Protein AF-A0A351IZK3-F1 (afdb_monomer_lite)

Structure (mmCIF, N/CA/C/O backbone):
data_AF-A0A351IZK3-F1
#
_entry.id   AF-A0A351IZK3-F1
#
loop_
_atom_site.group_PDB
_atom_site.id
_atom_site.type_symbol
_atom_site.label_atom_id
_atom_site.label_alt_id
_atom_site.label_comp_id
_atom_site.label_asym_id
_atom_site.label_entity_id
_atom_site.label_seq_id
_atom_site.pdbx_PDB_ins_code
_atom_site.Cartn_x
_atom_site.Cartn_y
_atom_site.Cartn_z
_atom_site.occupancy
_atom_site.B_iso_or_equiv
_atom_site.auth_seq_id
_atom_site.auth_comp_id
_atom_site.auth_asym_id
_atom_site.auth_atom_id
_atom_site.pdbx_PDB_model_num
ATOM 1 N N . VAL A 1 1 ? -41.567 -7.068 13.207 1.00 37.66 1 VAL A N 1
ATOM 2 C CA . VAL A 1 1 ? -42.507 -7.354 12.095 1.00 37.66 1 VAL A CA 1
ATOM 3 C C . VAL A 1 1 ? -41.730 -8.129 11.046 1.00 37.66 1 VAL A C 1
ATOM 5 O O . VAL A 1 1 ? -40.598 -7.745 10.790 1.00 37.66 1 VAL A O 1
ATOM 8 N N . ASP A 1 2 ? -42.278 -9.222 10.516 1.00 31.48 2 ASP A N 1
ATOM 9 C CA . ASP A 1 2 ? -41.616 -10.039 9.489 1.00 31.48 2 ASP A CA 1
ATOM 10 C C . ASP A 1 2 ? -41.539 -9.254 8.160 1.00 31.48 2 ASP A C 1
ATOM 12 O O . ASP A 1 2 ? -42.544 -8.714 7.692 1.00 31.48 2 ASP A O 1
ATOM 16 N N . THR A 1 3 ? -40.335 -9.085 7.607 1.00 39.75 3 THR A N 1
ATOM 17 C CA . THR A 1 3 ? -40.002 -8.010 6.639 1.00 39.75 3 THR A CA 1
ATOM 18 C C . THR A 1 3 ? -40.330 -8.342 5.180 1.00 39.75 3 THR A C 1
ATOM 20 O O . THR A 1 3 ? -40.215 -7.485 4.307 1.00 39.75 3 THR A O 1
ATOM 23 N N . THR A 1 4 ? -40.821 -9.548 4.896 1.00 36.81 4 THR A N 1
ATOM 24 C CA . THR A 1 4 ? -41.068 -10.045 3.529 1.00 36.81 4 THR A CA 1
ATOM 25 C C . THR A 1 4 ? -42.302 -9.448 2.832 1.00 36.81 4 THR A C 1
ATOM 27 O O . THR A 1 4 ? -42.566 -9.776 1.677 1.00 36.81 4 THR A O 1
ATOM 30 N N . SER A 1 5 ? -43.054 -8.551 3.485 1.00 37.88 5 SER A N 1
ATOM 31 C CA . SER A 1 5 ? -44.306 -7.974 2.955 1.00 37.88 5 SER A CA 1
ATOM 32 C C . SER A 1 5 ? -44.380 -6.437 2.952 1.00 37.88 5 SER A C 1
ATOM 34 O O . SER A 1 5 ? -45.461 -5.877 2.761 1.00 37.88 5 SER A O 1
ATOM 36 N N . PHE A 1 6 ? -43.258 -5.726 3.122 1.00 48.47 6 PHE A N 1
ATOM 37 C CA . PHE A 1 6 ? -43.252 -4.258 3.077 1.00 48.47 6 PHE A CA 1
ATOM 38 C C . PHE A 1 6 ? -43.512 -3.732 1.656 1.00 48.47 6 PHE A C 1
ATOM 40 O O . PHE A 1 6 ? -42.634 -3.714 0.798 1.00 48.47 6 PHE A O 1
ATOM 47 N N . VAL A 1 7 ? -44.737 -3.267 1.417 1.00 40.06 7 VAL A N 1
ATOM 48 C CA . VAL A 1 7 ? -45.100 -2.484 0.230 1.00 40.06 7 VAL A CA 1
ATOM 49 C C . VAL A 1 7 ? -44.776 -1.016 0.521 1.00 40.06 7 VAL A C 1
ATOM 51 O O . VAL A 1 7 ? -45.242 -0.468 1.521 1.00 40.06 7 VAL A O 1
ATOM 54 N N . SER A 1 8 ? -43.970 -0.364 -0.325 1.00 39.25 8 SER A N 1
ATOM 55 C CA . SER A 1 8 ? -43.639 1.060 -0.169 1.00 39.25 8 SER A CA 1
ATOM 56 C C . SER A 1 8 ? -44.921 1.906 -0.182 1.00 39.25 8 SER A C 1
ATOM 58 O O . SER A 1 8 ? -45.650 1.882 -1.175 1.00 39.25 8 SER A O 1
ATOM 60 N N . GLY A 1 9 ? -45.205 2.651 0.892 1.00 41.66 9 GLY A N 1
ATOM 61 C CA . GLY A 1 9 ? -46.373 3.545 0.947 1.00 41.66 9 GLY A CA 1
ATOM 62 C C . GLY A 1 9 ? -46.995 3.802 2.325 1.00 41.66 9 GLY A C 1
ATOM 63 O O . GLY A 1 9 ? -47.886 4.642 2.419 1.00 41.66 9 GLY A O 1
ATOM 64 N N . HIS A 1 10 ? -46.551 3.129 3.391 1.00 51.19 10 HIS A N 1
ATOM 65 C CA . HIS A 1 10 ? -47.075 3.335 4.748 1.00 51.19 10 HIS A CA 1
ATOM 66 C C . HIS A 1 10 ? -46.092 4.114 5.636 1.00 51.19 10 HIS A C 1
ATOM 68 O O . HIS A 1 10 ? -44.939 3.715 5.787 1.00 51.19 10 HIS A O 1
ATOM 74 N N . THR A 1 11 ? -46.556 5.216 6.236 1.00 58.22 11 THR A N 1
ATOM 75 C CA . THR A 1 11 ? -45.821 5.992 7.250 1.00 58.22 11 THR A CA 1
ATOM 76 C C . THR A 1 11 ? -46.075 5.388 8.631 1.00 58.22 11 THR A C 1
ATOM 78 O O . THR A 1 11 ? -47.228 5.255 9.041 1.00 58.22 11 THR A O 1
ATOM 81 N N . PHE A 1 12 ? -45.011 5.022 9.346 1.00 65.69 12 PHE A N 1
ATOM 82 C CA . PHE A 1 12 ? -45.092 4.500 10.710 1.00 65.69 12 PHE A CA 1
ATOM 83 C C . PHE A 1 12 ? -44.857 5.619 11.724 1.00 65.69 12 PHE A C 1
ATOM 85 O O . PHE A 1 12 ? -44.019 6.498 11.511 1.00 65.69 12 PHE A O 1
ATOM 92 N N . PHE A 1 13 ? -45.591 5.565 12.835 1.00 69.81 13 PHE A N 1
ATOM 93 C CA . PHE A 1 13 ? -45.500 6.538 13.917 1.00 69.81 13 PHE A CA 1
ATOM 94 C C . PHE A 1 13 ? -45.321 5.830 15.260 1.00 69.81 13 PHE A C 1
ATOM 96 O O . PHE A 1 13 ? -46.073 4.912 15.585 1.00 69.81 13 PHE A O 1
ATOM 103 N N . GLY A 1 14 ? -44.321 6.256 16.027 1.00 67.88 14 GLY A N 1
ATOM 104 C CA . GLY A 1 14 ? -44.185 5.933 17.439 1.00 67.88 14 GLY A CA 1
ATOM 105 C C . GLY A 1 14 ? -44.999 6.926 18.260 1.00 67.88 14 GLY A C 1
ATOM 106 O O . GLY A 1 14 ? -45.091 8.101 17.900 1.00 67.88 14 GLY A O 1
ATOM 107 N N . ILE A 1 15 ? -45.613 6.464 19.346 1.00 69.75 15 ILE A N 1
ATOM 108 C CA . ILE A 1 15 ? -46.375 7.325 20.256 1.00 69.75 15 ILE A CA 1
ATOM 109 C C . ILE A 1 15 ? -45.601 7.401 21.567 1.00 69.75 15 ILE A C 1
ATOM 111 O O . ILE A 1 15 ? -45.468 6.402 22.274 1.00 69.75 15 ILE A O 1
ATOM 115 N N . SER A 1 16 ? -45.074 8.584 21.869 1.00 71.06 16 SER A N 1
ATOM 116 C CA . SER A 1 16 ? -44.475 8.904 23.161 1.00 71.06 16 SER A CA 1
ATOM 117 C C . SER A 1 16 ? -45.538 9.532 24.055 1.00 71.06 16 SER A C 1
ATOM 119 O O . SER A 1 16 ? -46.216 10.469 23.632 1.00 71.06 16 SER A O 1
ATOM 121 N N . HIS A 1 17 ? -45.706 9.028 25.278 1.00 57.69 17 HIS A N 1
ATOM 122 C CA . HIS A 1 17 ? -46.588 9.644 26.268 1.00 57.69 17 HIS A CA 1
ATOM 123 C C . HIS A 1 17 ? -45.738 10.263 27.377 1.00 57.69 17 HIS A C 1
ATOM 125 O O . HIS A 1 17 ? -45.335 9.580 28.318 1.00 57.69 17 HIS A O 1
ATOM 131 N N . ASP A 1 18 ? -45.464 11.562 27.264 1.00 56.56 18 ASP A N 1
ATOM 132 C CA . ASP A 1 18 ? -44.915 12.344 28.367 1.00 56.56 18 ASP A CA 1
ATOM 133 C C . ASP A 1 18 ? -46.089 12.928 29.165 1.00 56.56 18 ASP A C 1
ATOM 135 O O . ASP A 1 18 ? -46.876 13.725 28.644 1.00 56.56 18 ASP A O 1
ATOM 139 N N . PHE A 1 19 ? -46.206 12.550 30.444 1.00 53.78 19 PHE A N 1
ATOM 140 C CA . PHE A 1 19 ? -47.244 13.038 31.366 1.00 53.78 19 PHE A CA 1
ATOM 141 C C . PHE A 1 19 ? -47.269 14.570 31.512 1.00 53.78 19 PHE A C 1
ATOM 143 O O . PHE A 1 19 ? -48.236 15.124 32.035 1.00 53.78 19 PHE A O 1
ATOM 150 N N . THR A 1 20 ? -46.224 15.254 31.047 1.00 57.16 20 THR A N 1
ATOM 151 C CA . THR A 1 20 ? -46.050 16.705 31.131 1.00 57.16 20 THR A CA 1
ATOM 152 C C . THR A 1 20 ? -46.481 17.443 29.856 1.00 57.16 20 THR A C 1
ATOM 154 O O . THR A 1 20 ? -46.891 18.600 29.943 1.00 57.16 20 THR A O 1
ATOM 157 N N . PHE A 1 21 ? -46.427 16.798 28.681 1.00 57.16 21 PHE A N 1
ATOM 158 C CA . PHE A 1 21 ? -46.658 17.445 27.375 1.00 57.16 21 PHE A CA 1
ATOM 159 C C . PHE A 1 21 ? -47.746 16.783 26.506 1.00 57.16 21 PHE A C 1
ATOM 161 O O . PHE A 1 21 ? -48.088 17.331 25.458 1.00 57.16 21 PHE A O 1
ATOM 168 N N . GLY A 1 22 ? -48.332 15.661 26.943 1.00 65.25 22 GLY A N 1
ATOM 169 C CA . GLY A 1 22 ? -49.344 14.906 26.191 1.00 65.25 22 GLY A CA 1
ATOM 170 C C . GLY A 1 22 ? -48.739 13.902 25.200 1.00 65.25 22 GLY A C 1
ATOM 171 O O . GLY A 1 22 ? -47.527 13.697 25.170 1.00 65.25 22 GLY A O 1
ATOM 172 N N . GLU A 1 23 ? -49.586 13.248 24.395 1.00 72.00 23 GLU A N 1
ATOM 173 C CA . GLU A 1 23 ? -49.123 12.324 23.348 1.00 72.00 23 GLU A CA 1
ATOM 174 C C . GLU A 1 23 ? -48.351 13.072 22.257 1.00 72.00 23 GLU A C 1
ATOM 176 O O . GLU A 1 23 ? -48.879 13.978 21.610 1.00 72.00 23 GLU A O 1
ATOM 181 N N . GLN A 1 24 ? -47.112 12.651 22.016 1.00 72.75 24 GLN A N 1
ATOM 182 C CA . GLN A 1 24 ? -46.307 13.098 20.888 1.00 72.75 24 GLN A CA 1
ATOM 183 C C . GLN A 1 24 ? -46.176 11.975 19.864 1.00 72.75 24 GLN A C 1
ATOM 185 O O . GLN A 1 24 ? -45.851 10.833 20.189 1.00 72.75 24 GLN A O 1
ATOM 190 N N . THR A 1 25 ? -46.437 12.317 18.604 1.00 78.50 25 THR A N 1
ATOM 191 C CA . THR A 1 25 ? -46.284 11.408 17.468 1.00 78.50 25 THR A CA 1
ATOM 192 C C . THR A 1 25 ? -44.892 11.586 16.867 1.00 78.50 25 THR A C 1
ATOM 194 O O . THR A 1 25 ? -44.531 12.695 16.475 1.00 78.50 25 THR A O 1
ATOM 197 N N . ILE A 1 26 ? -44.123 10.504 16.767 1.00 78.19 26 ILE A N 1
ATOM 198 C CA . ILE A 1 26 ? -42.742 10.506 16.271 1.00 78.19 26 ILE A CA 1
ATOM 199 C C . ILE A 1 26 ? -42.680 9.686 14.983 1.00 78.19 26 ILE A C 1
ATOM 201 O O . ILE A 1 26 ? -42.953 8.484 14.988 1.00 78.19 26 ILE A O 1
ATOM 205 N N . MET A 1 27 ? -42.361 10.334 13.862 1.00 78.75 27 MET A N 1
ATOM 206 C CA . MET A 1 27 ? -42.266 9.649 12.567 1.00 78.75 27 MET A CA 1
ATOM 207 C C . MET A 1 27 ? -41.085 8.682 12.540 1.00 78.75 27 MET A C 1
ATOM 209 O O . MET A 1 27 ? -40.051 8.968 13.137 1.00 78.75 27 MET A O 1
ATOM 213 N N . LEU A 1 28 ? -41.244 7.561 11.831 1.00 78.00 28 LEU A N 1
ATOM 214 C CA . LEU A 1 28 ? -40.122 6.688 11.491 1.00 78.00 28 LEU A CA 1
ATOM 215 C C . LEU A 1 28 ? -39.085 7.473 10.685 1.00 78.00 28 LEU A C 1
ATOM 217 O O . LEU A 1 28 ? -39.369 7.939 9.584 1.00 78.00 28 LEU A O 1
ATOM 221 N N . ASP A 1 29 ? -37.902 7.607 11.268 1.00 72.00 29 ASP A N 1
ATOM 222 C CA . ASP A 1 29 ? -36.736 8.322 10.749 1.00 72.00 29 ASP A CA 1
ATOM 223 C C . ASP A 1 29 ? -35.562 7.381 10.424 1.00 72.00 29 ASP A C 1
ATOM 225 O O . ASP A 1 29 ? -34.492 7.840 10.034 1.00 72.00 29 ASP A O 1
ATOM 229 N N . LEU A 1 30 ? -35.776 6.066 10.552 1.00 72.00 30 LEU A N 1
ATOM 230 C CA . LEU A 1 30 ? -34.819 5.016 10.211 1.00 72.00 30 LEU A CA 1
ATOM 231 C C . LEU A 1 30 ? -35.239 4.256 8.950 1.00 72.00 30 LEU A C 1
ATOM 233 O O . LEU A 1 30 ? -36.424 3.993 8.729 1.00 72.00 30 LEU A O 1
ATOM 237 N N . ASP A 1 31 ? -34.246 3.843 8.164 1.00 71.94 31 ASP A N 1
ATOM 238 C CA . ASP A 1 31 ? -34.447 2.971 7.010 1.00 71.94 31 ASP A CA 1
ATOM 239 C C . ASP A 1 31 ? -34.939 1.576 7.434 1.00 71.94 31 ASP A C 1
ATOM 241 O O . ASP A 1 31 ? -34.532 1.010 8.448 1.00 71.94 31 ASP A O 1
ATOM 245 N N . VAL A 1 32 ? -35.821 0.971 6.636 1.00 70.38 32 VAL A N 1
ATOM 246 C CA . VAL A 1 32 ? -36.256 -0.415 6.864 1.00 70.38 32 VAL A CA 1
ATOM 247 C C . VAL A 1 32 ? -35.260 -1.359 6.199 1.00 70.38 32 VAL A C 1
ATOM 249 O O . VAL A 1 32 ? -35.242 -1.485 4.975 1.00 70.38 32 VAL A O 1
ATOM 252 N N . ILE A 1 33 ? -34.446 -2.041 7.006 1.00 70.38 33 ILE A N 1
ATOM 253 C CA . ILE A 1 33 ? -33.413 -2.966 6.525 1.00 70.38 33 ILE A CA 1
ATOM 254 C C . ILE A 1 33 ? -33.922 -4.412 6.632 1.00 70.38 33 ILE A C 1
ATOM 256 O O . ILE A 1 33 ? -34.240 -4.861 7.738 1.00 70.38 33 ILE A O 1
ATOM 260 N N . PRO A 1 34 ? -33.990 -5.171 5.520 1.00 65.69 34 PRO A N 1
ATOM 261 C CA . PRO A 1 34 ? -34.381 -6.577 5.553 1.00 65.69 34 PRO A CA 1
ATOM 262 C C . PRO A 1 34 ? -33.523 -7.389 6.531 1.00 65.69 34 PRO A C 1
ATOM 264 O O . PRO A 1 34 ? -32.299 -7.271 6.542 1.00 65.69 34 PRO A O 1
ATOM 267 N N . GLY A 1 35 ? -34.173 -8.213 7.354 1.00 64.69 35 GLY A N 1
ATOM 268 C CA . GLY A 1 35 ? -33.508 -9.035 8.374 1.00 64.69 35 GLY A CA 1
ATOM 269 C C . GLY A 1 35 ? -33.207 -8.329 9.704 1.00 64.69 35 GLY A C 1
ATOM 270 O O . GLY A 1 35 ? -32.893 -9.009 10.676 1.00 64.69 35 GLY A O 1
ATOM 271 N N . ILE A 1 36 ? -33.371 -7.002 9.803 1.00 71.12 36 ILE A N 1
ATOM 272 C CA . ILE A 1 36 ? -33.165 -6.247 11.050 1.00 71.12 36 ILE A CA 1
ATOM 273 C C . ILE A 1 36 ? -34.515 -5.841 11.654 1.00 71.12 36 ILE A C 1
ATOM 275 O O . ILE A 1 36 ? -35.400 -5.329 10.967 1.00 71.12 36 ILE A O 1
ATOM 279 N N . LEU A 1 37 ? -34.689 -6.062 12.961 1.00 73.81 37 LEU A N 1
ATOM 280 C CA . LEU A 1 37 ? -35.888 -5.639 13.681 1.00 73.81 37 LEU A CA 1
ATOM 281 C C . LEU A 1 37 ? -35.857 -4.129 13.956 1.00 73.81 37 LEU A C 1
ATOM 283 O O . LEU A 1 37 ? -34.873 -3.583 14.448 1.00 73.81 37 LEU A O 1
ATOM 287 N N . LEU A 1 38 ? -36.979 -3.466 13.680 1.00 74.56 38 LEU A N 1
ATOM 288 C CA . LEU A 1 38 ? -37.242 -2.086 14.085 1.00 74.56 38 LEU A CA 1
ATOM 289 C C . LEU A 1 38 ? -38.092 -2.072 15.360 1.00 74.56 38 LEU A C 1
ATOM 291 O O . LEU A 1 38 ? -39.130 -2.738 15.431 1.00 74.56 38 LEU A O 1
ATOM 295 N N . GLY A 1 39 ? -37.654 -1.297 16.349 1.00 72.94 39 GLY A N 1
ATOM 296 C CA . GLY A 1 39 ? -38.354 -1.017 17.599 1.00 72.94 39 GLY A CA 1
ATOM 297 C C . GLY A 1 39 ? -38.517 0.485 17.850 1.00 72.94 39 GLY A C 1
ATOM 298 O O . GLY A 1 39 ? -37.972 1.318 17.129 1.00 72.94 39 GLY A O 1
ATOM 299 N N . PHE A 1 40 ? -39.273 0.829 18.890 1.00 74.12 40 PHE A N 1
ATOM 300 C CA . PHE A 1 40 ? -39.477 2.201 19.354 1.00 74.12 40 PHE A CA 1
ATOM 301 C C . PHE A 1 40 ? -39.268 2.232 20.869 1.00 74.12 40 PHE A C 1
ATOM 303 O O . PHE A 1 40 ? -39.929 1.482 21.588 1.00 74.12 40 PHE A O 1
ATOM 310 N N . ASP A 1 41 ? -38.338 3.059 21.351 1.00 70.62 41 ASP A N 1
ATOM 311 C CA . ASP A 1 41 ? -37.952 3.101 22.774 1.00 70.62 41 ASP A CA 1
ATOM 312 C C . ASP A 1 41 ? -38.818 4.041 23.628 1.00 70.62 41 ASP A C 1
ATOM 314 O O . ASP A 1 41 ? -38.573 4.216 24.819 1.00 70.62 41 ASP A O 1
ATOM 318 N N . GLY A 1 42 ? -39.847 4.641 23.024 1.00 71.12 42 GLY A N 1
ATOM 319 C CA . GLY A 1 42 ? -40.688 5.652 23.658 1.00 71.12 42 GLY A CA 1
ATOM 320 C C . GLY A 1 42 ? -40.265 7.086 23.337 1.00 71.12 42 GLY A C 1
ATOM 321 O O . GLY A 1 42 ? -41.042 8.000 23.598 1.00 71.12 42 GLY A O 1
ATOM 322 N N . THR A 1 43 ? -39.087 7.300 22.744 1.00 72.25 43 THR A N 1
ATOM 323 C CA . THR A 1 43 ? -38.571 8.627 22.355 1.00 72.25 43 THR A CA 1
ATOM 324 C C . THR A 1 43 ? -38.062 8.697 20.919 1.00 72.25 43 THR A C 1
ATOM 326 O O . THR A 1 43 ? -38.093 9.766 20.317 1.00 72.25 43 THR A O 1
ATOM 329 N N . LYS A 1 44 ? -37.617 7.580 20.344 1.00 75.81 44 LYS A N 1
ATOM 330 C CA . LYS A 1 44 ? -37.152 7.488 18.958 1.00 75.81 44 LYS A CA 1
ATOM 331 C C . LYS A 1 44 ? -37.287 6.065 18.433 1.00 75.81 44 LYS A C 1
ATOM 333 O O . LYS A 1 44 ? -37.454 5.103 19.191 1.00 75.81 44 LYS A O 1
ATOM 338 N N . TRP A 1 45 ? -37.211 5.938 17.116 1.00 78.31 45 TRP A N 1
ATOM 339 C CA . TRP A 1 45 ? -37.069 4.637 16.483 1.00 78.31 45 TRP A CA 1
ATOM 340 C C . TRP A 1 45 ? -35.644 4.124 16.665 1.00 78.31 45 TRP A C 1
ATOM 342 O O . TRP A 1 45 ? -34.681 4.890 16.679 1.00 78.31 45 TRP A O 1
ATOM 352 N N . ILE A 1 46 ? -35.521 2.813 16.847 1.00 76.50 46 ILE A N 1
ATOM 353 C CA . ILE A 1 46 ? -34.250 2.131 17.068 1.00 76.50 46 ILE A CA 1
ATOM 354 C C . ILE A 1 46 ? -34.223 0.807 16.313 1.00 76.50 46 ILE A C 1
ATOM 356 O O . ILE A 1 46 ? -35.236 0.115 16.212 1.00 76.50 46 ILE A O 1
ATOM 360 N N . TYR A 1 47 ? -33.049 0.407 15.833 1.00 79.31 47 TYR A N 1
ATOM 361 C CA . TYR A 1 47 ? -32.834 -0.982 15.447 1.00 79.31 47 TYR A CA 1
ATOM 362 C C . TYR A 1 47 ? -32.642 -1.820 16.710 1.00 79.31 47 TYR A C 1
ATOM 364 O O . TYR A 1 47 ? -31.920 -1.421 17.631 1.00 79.31 47 TYR A O 1
ATOM 372 N N . THR A 1 48 ? -33.304 -2.969 16.774 1.00 72.69 48 THR A N 1
ATOM 373 C CA . THR A 1 48 ? -33.250 -3.885 17.916 1.00 72.69 48 THR A CA 1
ATOM 374 C C . THR A 1 48 ? -33.022 -5.307 17.450 1.00 72.69 48 THR A C 1
ATOM 376 O O . THR A 1 48 ? -33.223 -5.654 16.286 1.00 72.69 48 THR A O 1
ATOM 379 N N . TYR A 1 49 ? -32.609 -6.154 18.383 1.00 75.06 49 TYR A N 1
ATOM 380 C CA . TYR A 1 49 ? -32.599 -7.591 18.180 1.00 75.06 49 TYR A CA 1
ATOM 381 C C . TYR A 1 49 ? -32.886 -8.307 19.503 1.00 75.06 49 TYR A C 1
ATOM 383 O O . TYR A 1 49 ? -32.596 -7.794 20.587 1.00 75.06 49 TYR A O 1
ATOM 391 N N . GLY A 1 50 ? -33.476 -9.497 19.413 1.00 59.84 50 GLY A N 1
ATOM 392 C CA . GLY A 1 50 ? -33.762 -10.349 20.561 1.00 59.84 50 GLY A CA 1
ATOM 393 C C . GLY A 1 50 ? -33.264 -11.765 20.320 1.00 59.84 50 GLY A C 1
ATOM 394 O O . GLY A 1 50 ? -33.486 -12.327 19.251 1.00 59.84 50 GLY A O 1
ATOM 395 N N . MET A 1 51 ? -32.584 -12.337 21.314 1.00 56.72 51 MET A N 1
ATOM 396 C CA . MET A 1 51 ? -32.242 -13.759 21.332 1.00 56.72 51 MET A CA 1
ATOM 397 C C . MET A 1 51 ? -33.404 -14.552 21.942 1.00 56.72 51 MET A C 1
ATOM 399 O O . MET A 1 51 ? -33.437 -14.775 23.153 1.00 56.72 51 MET A O 1
ATOM 403 N N . ASP A 1 52 ? -34.358 -14.994 21.124 1.00 46.44 52 ASP A N 1
ATOM 404 C CA . ASP A 1 52 ? -35.346 -15.993 21.550 1.00 46.44 52 ASP A CA 1
ATOM 405 C C . ASP A 1 52 ? -34.677 -17.382 21.537 1.00 46.44 52 ASP A C 1
ATOM 407 O O . ASP A 1 52 ? -34.844 -18.183 20.622 1.00 46.44 52 ASP A O 1
ATOM 411 N N . GLY A 1 53 ? -33.842 -17.648 22.547 1.00 43.94 53 GLY A N 1
ATOM 412 C CA . GLY A 1 53 ? -33.062 -18.883 22.682 1.00 43.94 53 GLY A CA 1
ATOM 413 C C . GLY A 1 53 ? -31.550 -18.658 22.572 1.00 43.94 53 GLY A C 1
ATOM 414 O O . GLY A 1 53 ? -31.072 -17.823 21.815 1.00 43.94 53 GLY A O 1
ATOM 415 N N . LEU A 1 54 ? -30.790 -19.417 23.363 1.00 36.84 54 LEU A N 1
ATOM 416 C CA . LEU A 1 54 ? -29.362 -19.266 23.704 1.00 36.84 54 LEU A CA 1
ATOM 417 C C . LEU A 1 54 ? -28.324 -19.331 22.548 1.00 36.84 54 LEU A C 1
ATOM 419 O O . LEU A 1 54 ? -27.198 -19.754 22.796 1.00 36.84 54 LEU A O 1
ATOM 423 N N . SER A 1 55 ? -28.630 -18.989 21.289 1.00 44.28 55 SER A N 1
ATOM 424 C CA . SER A 1 55 ? -27.666 -19.263 20.197 1.00 44.28 55 SER A CA 1
ATOM 425 C C . SER A 1 55 ? -27.676 -18.416 18.917 1.00 44.28 55 SER A C 1
ATOM 427 O O . SER A 1 55 ? -26.857 -18.709 18.052 1.00 44.28 55 SER A O 1
ATOM 429 N N . ALA A 1 56 ? -28.483 -17.363 18.755 1.00 54.31 56 ALA A N 1
ATOM 430 C CA . ALA A 1 56 ? -28.470 -16.610 17.492 1.00 54.31 56 ALA A CA 1
ATOM 431 C C . ALA A 1 56 ? -28.095 -15.131 17.676 1.00 54.31 56 ALA A C 1
ATOM 433 O O . ALA A 1 56 ? -28.918 -14.313 18.077 1.00 54.31 56 ALA A O 1
ATOM 434 N N . ILE A 1 57 ? -26.849 -14.788 17.325 1.00 63.66 57 ILE A N 1
ATOM 435 C CA . ILE A 1 57 ? -26.499 -13.436 16.853 1.00 63.66 57 ILE A CA 1
ATOM 436 C C . ILE A 1 57 ? -27.478 -13.089 15.714 1.00 63.66 57 ILE A C 1
ATOM 438 O O . ILE A 1 57 ? -27.793 -13.989 14.928 1.00 63.66 57 ILE A O 1
ATOM 442 N N . PRO A 1 58 ? -27.983 -11.844 15.613 1.00 65.06 58 PRO A N 1
ATOM 443 C CA . PRO A 1 58 ? -28.874 -11.451 14.528 1.00 65.06 58 PRO A CA 1
ATOM 444 C C . PRO A 1 58 ? -28.276 -11.852 13.176 1.00 65.06 58 PRO A C 1
ATOM 446 O O . PRO A 1 58 ? -27.143 -11.484 12.862 1.00 65.06 58 PRO A O 1
ATOM 449 N N . GLN A 1 59 ? -29.035 -12.618 12.383 1.00 64.44 59 GLN A N 1
ATOM 450 C CA . GLN A 1 59 ? -28.684 -12.837 10.984 1.00 64.44 59 GLN A CA 1
ATOM 451 C C . GLN A 1 59 ? -28.819 -11.488 10.286 1.00 64.44 59 GLN A C 1
ATOM 453 O O . GLN A 1 59 ? -29.912 -10.933 10.186 1.00 64.44 59 GLN A O 1
ATOM 458 N N . GLY A 1 60 ? -27.679 -10.912 9.913 1.00 64.44 60 GLY A N 1
ATOM 459 C CA . GLY A 1 60 ? -27.648 -9.650 9.201 1.00 64.44 60 GLY A CA 1
ATOM 460 C C . GLY A 1 60 ? -28.213 -9.773 7.784 1.00 64.44 60 GLY A C 1
ATOM 461 O O . GLY A 1 60 ? -28.511 -10.879 7.330 1.00 64.44 60 GLY A O 1
ATOM 462 N N . PRO A 1 61 ? -28.351 -8.647 7.066 1.00 71.69 61 PRO A N 1
ATOM 463 C CA . PRO A 1 61 ? -28.700 -8.676 5.651 1.00 71.6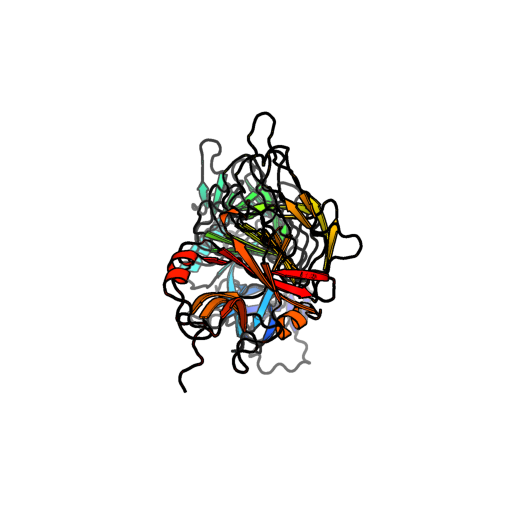9 61 PRO A CA 1
ATOM 464 C C . PRO A 1 61 ? -27.758 -9.604 4.870 1.00 71.69 61 PRO A C 1
ATOM 466 O O . PRO A 1 61 ? -26.554 -9.653 5.138 1.00 71.69 61 PRO A O 1
ATOM 469 N N . GLU A 1 62 ? -28.324 -10.320 3.898 1.00 79.75 62 GLU A N 1
ATOM 470 C CA . GLU A 1 62 ? -27.582 -11.108 2.917 1.00 79.75 62 GLU A CA 1
ATOM 471 C C . GLU A 1 62 ? -27.637 -10.396 1.560 1.00 79.75 62 GLU A C 1
ATOM 473 O O . GLU A 1 62 ? -28.717 -10.058 1.068 1.00 79.75 62 GLU A O 1
ATOM 478 N N . PHE A 1 63 ? -26.478 -10.193 0.936 1.00 81.31 63 PHE A N 1
ATOM 479 C CA . PHE A 1 63 ? -26.374 -9.664 -0.420 1.00 81.31 63 PHE A CA 1
ATOM 480 C C . PHE A 1 63 ? -25.776 -10.702 -1.352 1.00 81.31 63 PHE A C 1
ATOM 482 O O . PHE A 1 63 ? -24.756 -11.304 -1.037 1.00 81.31 63 PHE A O 1
ATOM 489 N N . THR A 1 64 ? -26.385 -10.880 -2.523 1.00 85.62 64 THR A N 1
ATOM 490 C CA . THR A 1 64 ? -25.848 -11.746 -3.574 1.00 85.62 64 THR A CA 1
ATOM 491 C C . THR A 1 64 ? -25.541 -10.932 -4.821 1.00 85.62 64 THR A C 1
ATOM 493 O O . THR A 1 64 ? -26.392 -10.201 -5.328 1.00 85.62 64 THR A O 1
ATOM 496 N N . TYR A 1 65 ? -24.323 -11.093 -5.328 1.00 86.75 65 TYR A N 1
ATOM 497 C CA . TYR A 1 65 ? -23.803 -10.416 -6.504 1.00 86.75 65 TYR A CA 1
ATOM 498 C C . TYR A 1 65 ? -23.479 -11.420 -7.607 1.00 86.75 65 TYR A C 1
ATOM 500 O O . TYR A 1 65 ? -23.038 -12.542 -7.350 1.00 86.75 65 TYR A O 1
ATOM 508 N N . SER A 1 66 ? -23.701 -10.998 -8.851 1.00 89.56 66 SER A N 1
ATOM 509 C CA . SER A 1 66 ? -23.413 -11.813 -10.032 1.00 89.56 66 SER A CA 1
ATOM 510 C C . SER A 1 66 ? -21.934 -11.745 -10.407 1.00 89.56 66 SER A C 1
ATOM 512 O O . SER A 1 66 ? -21.274 -10.730 -10.189 1.00 89.56 66 SER A O 1
ATOM 514 N N . ALA A 1 67 ? -21.435 -12.825 -11.005 1.00 90.88 67 ALA A N 1
ATOM 515 C CA . ALA A 1 67 ? -20.070 -12.943 -11.502 1.00 90.88 67 ALA A CA 1
ATOM 516 C C . ALA A 1 67 ? -19.630 -11.772 -12.395 1.00 90.88 67 ALA A C 1
ATOM 518 O O . ALA A 1 67 ? -20.418 -11.242 -13.181 1.00 90.88 67 ALA A O 1
ATOM 519 N N . GLY A 1 68 ? -18.353 -11.394 -12.289 1.00 87.25 68 GLY A N 1
ATOM 520 C CA . GLY A 1 68 ? -17.717 -10.376 -13.129 1.00 87.25 68 GLY A CA 1
ATOM 521 C C . GLY A 1 68 ? -18.058 -8.926 -12.773 1.00 87.25 68 GLY A C 1
ATOM 522 O O . GLY A 1 68 ? -17.533 -8.007 -13.399 1.00 87.25 68 GLY A O 1
ATOM 523 N N . MET A 1 69 ? -18.912 -8.688 -11.774 1.00 88.81 69 MET A N 1
ATOM 524 C CA . MET A 1 69 ? -19.186 -7.339 -11.273 1.00 88.81 69 MET A CA 1
ATOM 525 C C . MET A 1 69 ? -18.011 -6.818 -10.437 1.00 88.81 69 MET A C 1
ATOM 527 O O . MET A 1 69 ? -17.464 -7.552 -9.624 1.00 88.81 69 MET A O 1
ATOM 531 N N . THR A 1 70 ? -17.663 -5.538 -10.558 1.00 90.19 70 THR A N 1
ATOM 532 C CA . THR A 1 70 ? -16.837 -4.850 -9.553 1.00 90.19 70 THR A CA 1
ATOM 533 C C . THR A 1 70 ? -17.760 -4.124 -8.588 1.00 90.19 70 THR A C 1
ATOM 535 O O . THR A 1 70 ? -18.593 -3.326 -9.022 1.00 90.19 70 THR A O 1
ATOM 538 N N . ILE A 1 71 ? -17.634 -4.405 -7.294 1.00 88.81 71 ILE A N 1
ATOM 539 C CA . ILE A 1 71 ? -18.473 -3.812 -6.251 1.00 88.81 71 ILE A CA 1
ATOM 540 C C . ILE A 1 71 ? -17.611 -3.189 -5.158 1.00 88.81 71 ILE A C 1
ATOM 542 O O . ILE A 1 71 ? -16.557 -3.721 -4.809 1.00 88.81 71 ILE A O 1
ATOM 546 N N . THR A 1 72 ? -18.087 -2.075 -4.611 1.00 89.94 72 THR A N 1
ATOM 547 C CA . THR A 1 72 ? -17.574 -1.502 -3.364 1.00 89.94 72 THR A CA 1
ATOM 548 C C . THR A 1 72 ? -18.437 -2.011 -2.219 1.00 89.94 72 THR A C 1
ATOM 550 O O . THR A 1 72 ? -19.667 -1.955 -2.308 1.00 89.94 72 THR A O 1
ATOM 553 N N . MET A 1 73 ? -17.811 -2.520 -1.161 1.00 89.31 73 MET A N 1
ATOM 554 C CA . MET A 1 73 ? -18.513 -3.045 0.006 1.00 89.31 73 MET A CA 1
ATOM 555 C C . MET A 1 73 ? -19.399 -1.976 0.647 1.00 89.31 73 MET A C 1
ATOM 557 O O . MET A 1 73 ? -18.906 -0.887 0.959 1.00 89.31 73 MET A O 1
ATOM 561 N N . PRO A 1 74 ? -20.698 -2.266 0.851 1.00 80.06 74 PRO A N 1
ATOM 562 C CA . PRO A 1 74 ? -21.632 -1.276 1.356 1.00 80.06 74 PRO A CA 1
ATOM 563 C C . PRO A 1 74 ? -21.336 -0.911 2.814 1.00 80.06 74 PRO A C 1
ATOM 565 O O . PRO A 1 74 ? -20.919 -1.753 3.615 1.00 80.06 74 PRO A O 1
ATOM 568 N N . ALA A 1 75 ? -21.598 0.354 3.145 1.00 78.56 75 ALA A N 1
ATOM 569 C CA . ALA A 1 75 ? -21.371 0.940 4.458 1.00 78.56 75 ALA A CA 1
ATOM 570 C C . ALA A 1 75 ? -22.574 0.739 5.382 1.00 78.56 75 ALA A C 1
ATOM 572 O O . ALA A 1 75 ? -23.677 1.192 5.085 1.00 78.56 75 ALA A O 1
ATOM 573 N N . TYR A 1 76 ? -22.349 0.050 6.501 1.00 79.56 76 TYR A N 1
ATOM 574 C CA . TYR A 1 76 ? -23.353 -0.204 7.545 1.00 79.56 76 TYR A CA 1
ATOM 575 C C . TYR A 1 76 ? -22.851 0.243 8.930 1.00 79.56 76 TYR A C 1
ATOM 577 O O . TYR A 1 76 ? -23.512 0.000 9.940 1.00 79.56 76 TYR A O 1
ATOM 585 N N . SER A 1 77 ? -21.700 0.926 8.991 1.00 75.44 77 SER A N 1
ATOM 586 C CA . SER A 1 77 ? -21.034 1.348 10.232 1.00 75.44 77 SER A CA 1
ATOM 587 C C . SER A 1 77 ? -21.849 2.287 11.133 1.00 75.44 77 SER A C 1
ATOM 589 O O . SER A 1 77 ? -21.549 2.381 12.320 1.00 75.44 77 SER A O 1
ATOM 591 N N . ASP A 1 78 ? -22.893 2.945 10.617 1.00 74.00 78 ASP A N 1
ATOM 592 C CA . ASP A 1 78 ? -23.804 3.793 11.407 1.00 74.00 78 ASP A CA 1
ATOM 593 C C . ASP A 1 78 ? -24.888 3.024 12.173 1.00 74.00 78 ASP A C 1
ATOM 595 O O . ASP A 1 78 ? -25.566 3.588 13.036 1.00 74.00 78 ASP A O 1
ATOM 599 N N . ILE A 1 79 ? -25.083 1.741 11.870 1.00 80.38 79 ILE A N 1
ATOM 600 C CA . ILE A 1 79 ? -26.180 0.970 12.448 1.00 80.38 79 ILE A CA 1
ATOM 601 C C . ILE A 1 79 ? -25.758 0.393 13.797 1.00 80.38 79 ILE A C 1
ATOM 603 O O . ILE A 1 79 ? -24.830 -0.413 13.897 1.00 80.38 79 ILE A O 1
ATOM 607 N N . VAL A 1 80 ? -26.510 0.773 14.832 1.00 84.50 80 VAL A N 1
ATOM 608 C CA . VAL A 1 80 ? -26.431 0.202 16.179 1.00 84.50 80 VAL A CA 1
ATOM 609 C C . VAL A 1 80 ? -27.692 -0.616 16.439 1.00 84.50 80 VAL A C 1
ATOM 611 O O . VAL A 1 80 ? -28.799 -0.075 16.419 1.00 84.50 80 VAL A O 1
ATOM 614 N N . LEU A 1 81 ? -27.527 -1.908 16.712 1.00 84.75 81 LEU A N 1
ATOM 615 C CA . LEU A 1 81 ? -28.601 -2.791 17.154 1.00 84.75 81 LEU A CA 1
ATOM 616 C C . LEU A 1 81 ? -28.643 -2.795 18.681 1.00 84.75 81 LEU A C 1
ATOM 618 O O . LEU A 1 81 ? -27.700 -3.244 19.330 1.00 84.75 81 LEU A O 1
ATOM 622 N N . ASN A 1 82 ? -29.741 -2.320 19.256 1.00 81.88 82 ASN A N 1
ATOM 623 C CA . ASN A 1 82 ? -29.914 -2.294 20.703 1.00 81.88 82 ASN A CA 1
ATOM 624 C C . ASN A 1 82 ? -30.323 -3.684 21.196 1.00 81.88 82 ASN A C 1
ATOM 626 O O . ASN A 1 82 ? -31.290 -4.275 20.694 1.00 81.88 82 ASN A O 1
ATOM 630 N N . GLY A 1 83 ? -29.585 -4.199 22.177 1.00 76.44 83 GLY A N 1
ATOM 631 C CA . GLY A 1 83 ? -29.862 -5.497 22.776 1.00 76.44 83 GLY A CA 1
ATOM 632 C C . GLY A 1 83 ? -31.047 -5.430 23.736 1.00 76.44 83 GLY A C 1
ATOM 633 O O . GLY A 1 83 ? -31.063 -4.639 24.676 1.00 76.44 83 GLY A O 1
ATOM 634 N N . VAL A 1 84 ? -32.052 -6.288 23.540 1.00 71.25 84 VAL A N 1
ATOM 635 C CA . VAL A 1 84 ? -33.147 -6.468 24.515 1.00 71.25 84 VAL A CA 1
ATOM 636 C C . VAL A 1 84 ? -32.876 -7.663 25.437 1.00 71.25 84 VAL A C 1
ATOM 638 O O . VAL A 1 84 ? -32.089 -8.540 25.093 1.00 71.25 84 VAL A O 1
ATOM 641 N N . ASN A 1 85 ? -33.529 -7.741 26.602 1.00 71.81 85 ASN A N 1
ATOM 642 C CA . ASN A 1 85 ? -33.419 -8.873 27.544 1.00 71.81 85 ASN A CA 1
ATOM 643 C C . ASN A 1 85 ? -31.980 -9.189 28.016 1.00 71.81 85 ASN A C 1
ATOM 645 O O . ASN A 1 85 ? -31.586 -10.351 28.074 1.00 71.81 85 ASN A O 1
ATOM 649 N N . ASN A 1 86 ? -31.208 -8.160 28.388 1.00 71.44 86 ASN A N 1
ATOM 650 C CA . ASN A 1 86 ? -29.801 -8.252 28.826 1.00 71.44 86 ASN A CA 1
ATOM 651 C C . ASN A 1 86 ? -28.804 -8.707 27.744 1.00 71.44 86 ASN A C 1
ATOM 653 O O . ASN A 1 86 ? -27.681 -9.098 28.071 1.00 71.44 86 ASN A O 1
ATOM 657 N N . ASN A 1 87 ? -29.189 -8.648 26.470 1.00 77.75 87 ASN A N 1
ATOM 658 C CA . ASN A 1 87 ? -28.249 -8.817 25.368 1.00 77.75 87 ASN A CA 1
ATOM 659 C C . ASN A 1 87 ? -27.382 -7.553 25.208 1.00 77.75 87 ASN A C 1
ATOM 661 O O . ASN A 1 87 ? -27.865 -6.459 25.505 1.00 77.75 87 ASN A O 1
ATOM 665 N N . PRO A 1 88 ? -26.110 -7.682 24.784 1.00 83.12 88 PRO A N 1
ATOM 666 C CA . PRO A 1 88 ? -25.258 -6.523 24.522 1.00 83.12 88 PRO A CA 1
ATOM 667 C C . PRO A 1 88 ? -25.803 -5.695 23.351 1.00 83.12 88 PRO A C 1
ATOM 669 O O . PRO A 1 88 ? -26.571 -6.195 22.541 1.00 83.12 88 PRO A O 1
ATOM 672 N N . ASP A 1 89 ? -25.376 -4.446 23.208 1.00 87.50 89 ASP A N 1
ATOM 673 C CA . ASP A 1 89 ? -25.595 -3.748 21.938 1.00 87.50 89 ASP A CA 1
ATOM 674 C C . ASP A 1 89 ? -24.672 -4.339 20.862 1.00 87.50 89 ASP A C 1
ATOM 676 O O . ASP A 1 89 ? -23.628 -4.925 21.175 1.00 87.50 89 ASP A O 1
ATOM 680 N N . MET A 1 90 ? -25.037 -4.182 19.591 1.00 88.06 90 MET A N 1
ATOM 681 C CA . MET A 1 90 ? -24.212 -4.607 18.463 1.00 88.06 90 MET A CA 1
ATOM 682 C C . MET A 1 90 ? -24.014 -3.499 17.432 1.00 88.06 90 MET A C 1
ATOM 684 O O . MET A 1 90 ? -24.890 -2.665 17.227 1.00 88.06 90 MET A O 1
ATOM 688 N N . VAL A 1 91 ? -22.872 -3.518 16.747 1.00 90.06 91 VAL A N 1
ATOM 689 C CA . VAL A 1 91 ? -22.573 -2.649 15.595 1.00 90.06 91 VAL A CA 1
ATOM 690 C C . VAL A 1 91 ? -22.053 -3.464 14.427 1.00 90.06 91 VAL A C 1
ATOM 692 O O . VAL A 1 91 ? -21.496 -4.547 14.618 1.00 90.06 91 VAL A O 1
ATOM 695 N N . PHE A 1 92 ? -22.237 -2.950 13.215 1.00 89.44 92 PHE A N 1
ATOM 696 C CA . PHE A 1 92 ? -21.681 -3.572 12.021 1.00 89.44 92 PHE A CA 1
ATOM 697 C C . PHE A 1 92 ? -20.147 -3.606 12.090 1.00 89.44 92 PHE A C 1
ATOM 699 O O . PHE A 1 92 ? -19.508 -2.604 12.415 1.00 89.44 92 PHE A O 1
ATOM 706 N N . PHE A 1 93 ? -19.561 -4.764 11.787 1.00 91.06 93 PHE A N 1
ATOM 707 C CA . PHE A 1 93 ? -18.115 -4.975 11.786 1.00 91.06 93 PHE A CA 1
ATOM 708 C C . PHE A 1 93 ? -17.556 -5.113 10.366 1.00 91.06 93 PHE A C 1
ATOM 710 O O . PHE A 1 93 ? -16.640 -4.387 9.985 1.00 91.06 93 PHE A O 1
ATOM 717 N N . ALA A 1 94 ? -18.099 -6.059 9.599 1.00 92.06 94 ALA A N 1
ATOM 718 C CA . ALA A 1 94 ? -17.660 -6.396 8.249 1.00 92.06 94 ALA A CA 1
ATOM 719 C C . ALA A 1 94 ? -18.739 -7.221 7.531 1.00 92.06 94 ALA A C 1
ATOM 721 O O . ALA A 1 94 ? -19.705 -7.677 8.142 1.00 92.06 94 ALA A O 1
ATOM 722 N N . TRP A 1 95 ? -18.542 -7.459 6.242 1.00 90.88 95 TRP A N 1
ATOM 723 C CA . TRP A 1 95 ? -19.217 -8.510 5.491 1.00 90.88 95 TRP A CA 1
ATOM 724 C C . TRP A 1 95 ? -18.412 -9.804 5.578 1.00 90.88 95 TRP A C 1
ATOM 726 O O . TRP A 1 95 ? -17.190 -9.766 5.688 1.00 90.88 95 TRP A O 1
ATOM 736 N N . MET A 1 96 ? -19.084 -10.947 5.519 1.00 91.06 96 MET A N 1
ATOM 737 C CA . MET A 1 96 ? -18.449 -12.260 5.456 1.00 91.06 96 MET A CA 1
ATOM 738 C C . MET A 1 96 ? -19.020 -13.053 4.291 1.00 91.06 96 MET A C 1
ATOM 740 O O . MET A 1 96 ? -20.242 -13.119 4.131 1.00 91.06 96 MET A O 1
ATOM 744 N N . ASP A 1 97 ? -18.146 -13.644 3.485 1.00 90.56 97 ASP A N 1
ATOM 745 C CA . ASP A 1 97 ? -18.560 -14.560 2.428 1.00 90.56 97 ASP A CA 1
ATOM 746 C C . ASP A 1 97 ? -18.858 -15.975 2.960 1.00 90.56 97 ASP A C 1
ATOM 748 O O . ASP A 1 97 ? -18.706 -16.284 4.143 1.00 90.56 97 ASP A O 1
ATOM 752 N N . ARG A 1 98 ? -19.300 -16.876 2.078 1.00 85.56 98 ARG A N 1
ATOM 753 C CA . ARG A 1 98 ? -19.613 -18.265 2.462 1.00 85.56 98 ARG A CA 1
ATOM 754 C C . ARG A 1 98 ? -18.383 -19.098 2.845 1.00 85.56 98 ARG A C 1
ATOM 756 O O . ARG A 1 98 ? -18.558 -20.160 3.439 1.00 85.56 98 ARG A O 1
ATOM 763 N N . GLU A 1 99 ? -17.178 -18.647 2.508 1.00 86.81 99 GLU A N 1
ATOM 764 C CA . GLU A 1 99 ? -15.910 -19.295 2.860 1.00 86.81 99 GLU A CA 1
ATOM 765 C C . GLU A 1 99 ? -15.354 -18.784 4.202 1.00 86.81 99 GLU A C 1
ATOM 767 O O . GLU A 1 99 ? -14.402 -19.351 4.739 1.00 86.81 99 GLU A O 1
ATOM 772 N N . GLY A 1 100 ? -15.991 -17.765 4.789 1.00 86.81 100 GLY A N 1
ATOM 773 C CA . GLY A 1 100 ? -15.605 -17.166 6.062 1.00 86.81 100 GLY A CA 1
ATOM 774 C C . GLY A 1 100 ? -14.592 -16.028 5.927 1.00 86.81 100 GLY A C 1
ATOM 775 O O . GLY A 1 100 ? -13.993 -15.635 6.929 1.00 86.81 100 GLY A O 1
ATOM 776 N N . VAL A 1 101 ? -14.385 -15.498 4.719 1.00 89.12 101 VAL A N 1
ATOM 777 C CA . VAL A 1 101 ? -13.493 -14.364 4.462 1.00 89.12 101 VAL A CA 1
ATOM 778 C C . VAL A 1 101 ? -14.213 -13.063 4.796 1.00 89.12 101 VAL A C 1
ATOM 780 O O . VAL A 1 101 ? -15.351 -12.837 4.380 1.00 89.12 101 VAL A O 1
ATOM 783 N N . TYR A 1 102 ? -13.544 -12.198 5.560 1.00 91.56 102 TYR A N 1
ATOM 784 C CA . TYR A 1 102 ? -14.052 -10.867 5.875 1.00 91.56 102 TYR A CA 1
ATOM 785 C C . TYR A 1 102 ? -13.780 -9.884 4.734 1.00 91.56 102 TYR A C 1
ATOM 787 O O . TYR A 1 102 ? -12.663 -9.803 4.225 1.00 91.56 102 TYR A O 1
ATOM 795 N N . HIS A 1 103 ? -14.791 -9.086 4.406 1.00 91.12 103 HIS A N 1
ATOM 796 C CA . HIS A 1 103 ? -14.703 -7.932 3.520 1.00 91.12 103 HIS A CA 1
ATOM 797 C C . HIS A 1 103 ? -15.164 -6.694 4.283 1.00 91.12 103 HIS A C 1
ATOM 799 O O . HIS A 1 103 ? -16.272 -6.649 4.822 1.00 91.12 103 HIS A O 1
ATOM 805 N N . TYR A 1 104 ? -14.309 -5.686 4.365 1.00 91.19 104 TYR A N 1
ATOM 806 C CA . TYR A 1 104 ? -14.574 -4.494 5.159 1.00 91.19 104 TYR A CA 1
ATOM 807 C C . TYR A 1 104 ? -15.318 -3.450 4.335 1.00 91.19 104 TYR A C 1
ATOM 809 O O . TYR A 1 104 ? -15.267 -3.455 3.107 1.00 91.19 104 TYR A O 1
ATOM 817 N N . GLU A 1 105 ? -16.010 -2.538 5.017 1.00 88.75 105 GLU A N 1
ATOM 818 C CA . GLU A 1 105 ? -16.554 -1.332 4.386 1.00 88.75 105 GLU A CA 1
ATOM 819 C C . GLU A 1 105 ? -15.479 -0.654 3.519 1.00 88.75 105 GLU A C 1
ATOM 821 O O . GLU A 1 105 ? -14.310 -0.615 3.905 1.00 88.75 105 GLU A O 1
ATOM 826 N N . ASP A 1 106 ? -15.883 -0.153 2.348 1.00 89.50 106 ASP A N 1
ATOM 827 C CA . ASP A 1 106 ? -15.023 0.451 1.321 1.00 89.50 106 ASP A CA 1
ATOM 828 C C . ASP A 1 106 ? -14.106 -0.494 0.525 1.00 89.50 106 ASP A C 1
ATOM 830 O O . ASP A 1 106 ? -13.527 -0.039 -0.467 1.00 89.50 106 ASP A O 1
ATOM 834 N N . ASP A 1 107 ? -13.988 -1.783 0.867 1.00 90.75 107 ASP A N 1
ATOM 835 C CA . ASP A 1 107 ? -13.234 -2.728 0.033 1.00 90.75 107 ASP A CA 1
ATOM 836 C C . ASP A 1 107 ? -13.835 -2.788 -1.384 1.00 90.75 107 ASP A C 1
ATOM 838 O O . ASP A 1 107 ? -15.052 -2.867 -1.562 1.00 90.75 107 ASP A O 1
ATOM 842 N N . VAL A 1 108 ? -12.975 -2.780 -2.406 1.00 89.75 108 VAL A N 1
ATOM 843 C CA . VAL A 1 108 ? -13.378 -2.972 -3.807 1.00 89.75 108 VAL A CA 1
ATOM 844 C C . VAL A 1 108 ? -12.999 -4.375 -4.231 1.00 89.75 108 VAL A C 1
ATOM 846 O O . VAL A 1 108 ? -11.819 -4.731 -4.229 1.00 89.75 108 VAL A O 1
ATOM 849 N N . ILE A 1 109 ? -13.993 -5.161 -4.633 1.00 89.75 109 ILE A N 1
ATOM 850 C CA . ILE A 1 109 ? -13.793 -6.545 -5.057 1.00 89.75 109 ILE A CA 1
ATOM 851 C C . ILE A 1 109 ? -14.378 -6.776 -6.443 1.00 89.75 109 ILE A C 1
ATOM 853 O O . ILE A 1 109 ? -15.412 -6.220 -6.815 1.00 89.75 109 ILE A O 1
ATOM 857 N N . THR A 1 110 ? -13.699 -7.623 -7.210 1.00 90.56 110 THR A N 1
ATOM 858 C CA . THR A 1 110 ? -14.252 -8.187 -8.442 1.00 90.56 110 THR A CA 1
ATOM 859 C C . THR A 1 110 ? -14.893 -9.518 -8.089 1.00 90.56 110 THR A C 1
ATOM 861 O O . THR A 1 110 ? -14.226 -10.406 -7.563 1.00 90.56 110 THR A O 1
ATOM 864 N N . VAL A 1 111 ? -16.194 -9.629 -8.331 1.00 89.12 111 VAL A N 1
ATOM 865 C CA . VAL A 1 111 ? -17.006 -10.790 -7.981 1.00 89.12 111 VAL A CA 1
ATOM 866 C C . VAL A 1 111 ? -16.548 -11.989 -8.820 1.00 89.12 111 VAL A C 1
ATOM 868 O O . VAL A 1 111 ? -16.533 -11.886 -10.052 1.00 89.12 111 VAL A O 1
ATOM 871 N N . PRO A 1 112 ? -16.181 -13.118 -8.186 1.00 87.94 112 PRO A N 1
ATOM 872 C CA . PRO A 1 112 ? -15.671 -14.291 -8.888 1.00 87.94 112 PRO A CA 1
ATOM 873 C C . PRO A 1 112 ? -16.744 -14.951 -9.766 1.00 87.94 112 PRO A C 1
ATOM 875 O O . PRO A 1 112 ? -17.940 -14.711 -9.603 1.00 87.94 112 PRO A O 1
ATOM 878 N N . ASP A 1 113 ? -16.319 -15.839 -10.670 1.00 86.38 113 ASP A N 1
ATOM 879 C CA . ASP A 1 113 ? -17.190 -16.523 -11.643 1.00 86.38 113 ASP A CA 1
ATOM 880 C C . ASP A 1 113 ? -18.352 -17.316 -11.010 1.00 86.38 113 ASP A C 1
ATOM 882 O O . ASP A 1 113 ? -19.385 -17.530 -11.644 1.00 86.38 113 ASP A O 1
ATOM 886 N N . GLY A 1 114 ? -18.214 -17.724 -9.745 1.00 82.69 114 GLY A N 1
ATOM 887 C CA . GLY A 1 114 ? -19.265 -18.391 -8.968 1.00 82.69 114 GLY A CA 1
ATOM 888 C C . GLY A 1 114 ? -20.330 -17.456 -8.378 1.00 82.69 114 GLY A C 1
ATOM 889 O O . GLY A 1 114 ? -21.263 -17.939 -7.736 1.00 82.69 114 GLY A O 1
ATOM 890 N N . GLY A 1 115 ? -20.209 -16.140 -8.579 1.00 87.69 115 GLY A N 1
ATOM 891 C CA . GLY A 1 115 ? -20.952 -15.136 -7.821 1.00 87.69 115 GLY A CA 1
ATOM 892 C C . GLY A 1 115 ? -20.411 -14.975 -6.398 1.00 87.69 115 GLY A C 1
ATOM 893 O O . GLY A 1 115 ? -19.492 -15.675 -5.977 1.00 87.69 115 GLY A O 1
ATOM 894 N N . LEU A 1 116 ? -20.983 -14.037 -5.648 1.00 89.25 116 LEU A N 1
ATOM 895 C CA . LEU A 1 116 ? -20.601 -13.785 -4.259 1.00 89.25 116 LEU A CA 1
ATOM 896 C C . LEU A 1 116 ? -21.840 -13.554 -3.408 1.00 89.25 116 LEU A C 1
ATOM 898 O O . LEU A 1 116 ? -22.675 -12.722 -3.756 1.00 89.25 116 LEU A O 1
ATOM 902 N N . THR A 1 117 ? -21.925 -14.250 -2.280 1.00 87.94 117 THR A N 1
ATOM 903 C CA . THR A 1 117 ? -22.944 -14.014 -1.256 1.00 87.94 117 THR A CA 1
ATOM 904 C C . THR A 1 117 ? -22.264 -13.541 0.019 1.00 87.94 117 THR A C 1
ATOM 906 O O . THR A 1 117 ? -21.366 -14.219 0.510 1.00 87.94 117 THR A O 1
ATOM 909 N N . LEU A 1 118 ? -22.714 -12.406 0.548 1.00 87.81 118 LEU A N 1
ATOM 910 C CA . LEU A 1 118 ? -22.174 -11.747 1.730 1.00 87.81 118 LEU A CA 1
ATOM 911 C C . LEU A 1 118 ? -23.228 -11.655 2.824 1.00 87.81 118 LEU A C 1
ATOM 913 O O . LEU A 1 118 ? -24.356 -11.261 2.550 1.00 87.81 118 LEU A O 1
ATOM 917 N N . THR A 1 119 ? -22.841 -11.951 4.061 1.00 87.19 119 THR A N 1
ATOM 918 C CA . THR A 1 119 ? -23.663 -11.760 5.264 1.00 87.19 119 THR A CA 1
ATOM 919 C C . THR A 1 119 ? -23.011 -10.725 6.171 1.00 87.19 119 THR A C 1
ATOM 921 O O . THR A 1 119 ? -21.790 -10.734 6.336 1.00 87.19 119 THR A O 1
ATOM 924 N N . ALA A 1 120 ? -23.796 -9.828 6.766 1.00 86.44 120 ALA A N 1
ATOM 925 C CA . ALA A 1 120 ? -23.249 -8.866 7.721 1.00 86.44 120 ALA A CA 1
ATOM 926 C C . ALA A 1 120 ? -22.811 -9.545 9.028 1.00 86.44 120 ALA A C 1
ATOM 928 O O . ALA A 1 120 ? -23.526 -10.373 9.598 1.00 86.44 120 ALA A O 1
ATOM 929 N N . VAL A 1 121 ? -21.649 -9.132 9.522 1.00 88.50 121 VAL A N 1
ATOM 930 C CA . VAL A 1 121 ? -21.063 -9.555 10.791 1.00 88.50 121 VAL A CA 1
ATOM 931 C C . VAL A 1 121 ? -21.246 -8.439 11.804 1.00 88.50 121 VAL A C 1
ATOM 933 O O . VAL A 1 121 ? -20.902 -7.283 11.547 1.00 88.50 121 VAL A O 1
ATOM 936 N N . TRP A 1 122 ? -21.752 -8.804 12.976 1.00 88.31 122 TRP A N 1
ATOM 937 C CA . TRP A 1 122 ? -22.036 -7.876 14.062 1.00 88.31 122 TRP A CA 1
ATOM 938 C C . TRP A 1 122 ? -21.033 -8.054 15.205 1.00 88.31 122 TRP A C 1
ATOM 940 O O . TRP A 1 122 ? -20.767 -9.172 15.654 1.00 88.31 122 TRP A O 1
ATOM 950 N N . ALA A 1 123 ? -20.479 -6.945 15.689 1.00 91.44 123 ALA A N 1
ATOM 951 C CA . ALA A 1 123 ? -19.614 -6.902 16.859 1.00 91.44 123 ALA A CA 1
ATOM 952 C C . ALA A 1 123 ? -20.424 -6.559 18.110 1.00 91.44 123 ALA A C 1
ATOM 954 O O . ALA A 1 123 ? -21.184 -5.593 18.099 1.00 91.44 123 ALA A O 1
ATOM 955 N N . ALA A 1 124 ? -20.221 -7.302 19.201 1.00 91.88 124 ALA A N 1
ATOM 956 C CA . ALA A 1 124 ? -20.777 -6.925 20.501 1.00 91.88 124 ALA A CA 1
ATOM 957 C C . ALA A 1 124 ? -20.091 -5.659 21.024 1.00 91.88 124 ALA A C 1
ATOM 959 O O . ALA A 1 124 ? -18.878 -5.518 20.883 1.00 91.88 124 ALA A O 1
ATOM 960 N N . VAL A 1 125 ? -20.849 -4.756 21.639 1.00 93.06 125 VAL A N 1
ATOM 961 C CA . VAL A 1 125 ? -20.390 -3.408 21.992 1.00 93.06 125 VAL A CA 1
ATOM 962 C C . VAL A 1 125 ? -20.232 -3.246 23.497 1.00 93.06 125 VAL A C 1
ATOM 964 O O . VAL A 1 125 ? -21.078 -3.683 24.274 1.00 93.06 125 VAL A O 1
ATOM 967 N N . MET A 1 126 ? -19.177 -2.539 23.900 1.00 95.00 126 MET A N 1
ATOM 968 C CA . MET A 1 126 ? -19.112 -1.851 25.189 1.00 95.00 126 MET A CA 1
ATOM 969 C C . MET A 1 126 ? -19.116 -0.341 24.950 1.00 95.00 126 MET A C 1
ATOM 971 O O . MET A 1 126 ? -18.200 0.197 24.321 1.00 95.00 126 MET A O 1
ATOM 975 N N . ASN A 1 127 ? -20.159 0.335 25.433 1.00 95.00 127 ASN A N 1
ATOM 976 C CA . ASN A 1 127 ? -20.271 1.788 25.378 1.00 95.00 127 ASN A CA 1
ATOM 977 C C . ASN A 1 127 ? -19.481 2.432 26.523 1.00 95.00 127 ASN A C 1
ATOM 979 O O . ASN A 1 127 ? -19.488 1.926 27.650 1.00 95.00 127 ASN A O 1
ATOM 983 N N . ILE A 1 128 ? -18.820 3.552 26.224 1.00 96.44 128 ILE A N 1
ATOM 984 C CA . ILE A 1 128 ? -17.976 4.285 27.170 1.00 96.44 128 ILE A CA 1
ATOM 985 C C . ILE A 1 128 ? -18.386 5.759 27.184 1.00 96.44 128 ILE A C 1
ATOM 987 O O . ILE A 1 128 ? -18.210 6.458 26.183 1.00 96.44 128 ILE A O 1
ATOM 991 N N . ASP A 1 129 ? -18.903 6.220 28.319 1.00 95.94 129 ASP A N 1
ATOM 992 C CA . ASP A 1 129 ? -19.342 7.592 28.565 1.00 95.94 129 ASP A CA 1
ATOM 993 C C . ASP A 1 129 ? -18.802 8.075 29.925 1.00 95.94 129 ASP A C 1
ATOM 995 O O . ASP A 1 129 ? -19.291 7.643 30.975 1.00 95.94 129 ASP A O 1
ATOM 999 N N . PRO A 1 130 ? -17.814 8.988 29.948 1.00 92.31 130 PRO A N 1
ATOM 1000 C CA . PRO A 1 130 ? -17.227 9.479 31.193 1.00 92.31 130 PRO A CA 1
ATOM 1001 C C . PRO A 1 130 ? -18.189 10.334 32.033 1.00 92.31 130 PRO A C 1
ATOM 1003 O O . PRO A 1 130 ? -17.862 10.675 33.169 1.00 92.31 130 PRO A O 1
ATOM 1006 N N . THR A 1 131 ? -19.347 10.720 31.489 1.00 93.75 131 THR A N 1
ATOM 1007 C CA . THR A 1 131 ? -20.356 11.530 32.185 1.00 93.75 131 THR A CA 1
ATOM 1008 C C . THR A 1 131 ? -21.412 10.693 32.903 1.00 93.75 131 THR A C 1
ATOM 1010 O O . THR A 1 131 ? -22.203 11.247 33.669 1.00 93.75 131 THR A O 1
ATOM 1013 N N . TYR A 1 132 ? -21.414 9.371 32.707 1.00 94.31 132 TYR A N 1
ATOM 1014 C CA . TYR A 1 132 ? -22.318 8.471 33.413 1.00 94.31 132 TYR A CA 1
ATOM 1015 C C . TYR A 1 132 ? -22.005 8.462 34.914 1.00 94.31 132 TYR A C 1
ATOM 1017 O O . TYR A 1 132 ? -20.860 8.285 35.325 1.00 94.31 132 TYR A O 1
ATOM 1025 N N . THR A 1 133 ? -23.024 8.694 35.742 1.00 92.06 133 THR A N 1
ATOM 1026 C CA . THR A 1 133 ? -22.851 8.870 37.197 1.00 92.06 133 THR A CA 1
ATOM 1027 C C . THR A 1 133 ? -23.422 7.726 38.027 1.00 92.06 133 THR A C 1
ATOM 1029 O O . THR A 1 133 ? -23.177 7.666 39.234 1.00 92.06 133 THR A O 1
ATOM 1032 N N . GLU A 1 134 ? -24.171 6.813 37.410 1.00 89.19 134 GLU A N 1
ATOM 1033 C CA . GLU A 1 134 ? -24.737 5.663 38.107 1.00 89.19 134 GLU A CA 1
ATOM 1034 C C . GLU A 1 134 ? -23.695 4.529 38.177 1.00 89.19 134 GLU A C 1
ATOM 1036 O O . GLU A 1 134 ? -22.907 4.313 37.261 1.00 89.19 134 GLU A O 1
ATOM 1041 N N . ASN A 1 135 ? -23.637 3.805 39.296 1.00 85.19 135 ASN A N 1
ATOM 1042 C CA . ASN A 1 135 ? -22.615 2.773 39.544 1.00 85.19 135 ASN A CA 1
ATOM 1043 C C . ASN A 1 135 ? -23.103 1.364 39.167 1.00 85.19 135 ASN A C 1
ATOM 1045 O O . ASN A 1 135 ? -22.858 0.397 39.888 1.00 85.19 135 ASN A O 1
ATOM 1049 N N . ASP A 1 136 ? -23.848 1.246 38.073 1.00 91.94 136 ASP A N 1
ATOM 1050 C CA . ASP A 1 136 ? -24.498 0.009 37.633 1.00 91.94 136 ASP A CA 1
ATOM 1051 C C . ASP A 1 136 ? -24.237 -0.313 36.147 1.00 91.94 136 ASP A C 1
ATOM 1053 O O . ASP A 1 136 ? -25.037 -0.991 35.495 1.00 91.94 136 ASP A O 1
ATOM 1057 N N . SER A 1 137 ? -23.098 0.155 35.624 1.00 91.81 137 SER A N 1
ATOM 1058 C CA . SER A 1 137 ? -22.656 -0.051 34.242 1.00 91.81 137 SER A CA 1
ATOM 1059 C C . SER A 1 137 ? -22.741 -1.516 33.805 1.00 91.81 137 SER A C 1
ATOM 1061 O O . SER A 1 137 ? -22.213 -2.416 34.462 1.00 91.81 137 SER A O 1
ATOM 1063 N N . ASN A 1 138 ? -23.361 -1.750 32.647 1.00 88.88 138 ASN A N 1
ATOM 1064 C CA . ASN A 1 138 ? -23.430 -3.060 31.993 1.00 88.88 138 ASN A CA 1
ATOM 1065 C C . ASN A 1 138 ? -22.935 -3.036 30.534 1.00 88.88 138 ASN A C 1
ATOM 1067 O O . ASN A 1 138 ? -22.965 -4.068 29.867 1.00 88.88 138 ASN A O 1
ATOM 1071 N N . GLY A 1 139 ? -22.481 -1.875 30.048 1.00 88.94 139 GLY A N 1
ATOM 1072 C CA . GLY A 1 139 ? -21.911 -1.687 28.714 1.00 88.94 139 GLY A CA 1
ATOM 1073 C C . GLY A 1 139 ? -22.916 -1.339 27.615 1.00 88.94 139 GLY A C 1
ATOM 1074 O O . GLY A 1 139 ? -22.493 -0.979 26.515 1.00 88.94 139 GLY A O 1
ATOM 1075 N N . THR A 1 140 ? -24.221 -1.382 27.893 1.00 87.62 140 THR A N 1
ATOM 1076 C CA . THR A 1 140 ? -25.248 -0.866 26.969 1.00 87.62 140 THR A CA 1
ATOM 1077 C C . THR A 1 140 ? -25.180 0.657 26.867 1.00 87.62 140 THR A C 1
ATOM 1079 O O . THR A 1 140 ? -24.644 1.320 27.756 1.00 87.62 140 THR A O 1
ATOM 1082 N N . ALA A 1 141 ? -25.771 1.235 25.823 1.00 84.62 141 ALA A N 1
ATOM 1083 C CA . ALA A 1 141 ? -25.847 2.686 25.655 1.00 84.62 141 ALA A CA 1
ATOM 1084 C C . ALA A 1 141 ? -26.563 3.392 26.825 1.00 84.62 141 ALA A C 1
ATOM 1086 O O . ALA A 1 141 ? -26.278 4.551 27.104 1.00 84.62 141 ALA A O 1
ATOM 1087 N N . SER A 1 142 ? -27.469 2.691 27.519 1.00 84.94 142 SER A N 1
ATOM 1088 C CA . SER A 1 142 ? -28.193 3.214 28.688 1.00 84.94 142 SER A CA 1
ATOM 1089 C C . SER A 1 142 ? -27.404 3.143 29.999 1.00 84.94 142 SER A C 1
ATOM 1091 O O . SER A 1 142 ? -27.660 3.938 30.897 1.00 84.94 142 SER A O 1
ATOM 1093 N N . LYS A 1 143 ? -26.456 2.202 30.107 1.00 91.25 143 LYS A N 1
ATOM 1094 C CA . LYS A 1 143 ? -25.601 2.003 31.289 1.00 91.25 143 LYS A CA 1
ATOM 1095 C C . LYS A 1 143 ? -24.142 1.782 30.867 1.00 91.25 143 LYS A C 1
ATOM 1097 O O . LYS A 1 143 ? -23.602 0.679 31.051 1.00 91.25 143 LYS A O 1
ATOM 1102 N N . PRO A 1 144 ? -23.515 2.788 30.236 1.00 94.38 144 PRO A N 1
ATOM 1103 C CA . PRO A 1 144 ? -22.157 2.684 29.715 1.00 94.38 144 PRO A CA 1
ATOM 1104 C C . PRO A 1 144 ? -21.132 2.588 30.851 1.00 94.38 144 PRO A C 1
ATOM 1106 O O . PRO A 1 144 ? -21.417 2.906 32.006 1.00 94.38 144 PRO A O 1
ATOM 1109 N N . PHE A 1 145 ? -19.916 2.153 30.527 1.00 95.56 145 PHE A N 1
ATOM 1110 C CA . PHE A 1 145 ? -18.769 2.285 31.429 1.00 95.56 145 PHE A CA 1
ATOM 1111 C C . PHE A 1 145 ? -18.217 3.711 31.383 1.00 95.56 145 PHE A C 1
ATOM 1113 O O . PHE A 1 145 ? -18.324 4.386 30.366 1.00 95.56 145 PHE A O 1
ATOM 1120 N N . THR A 1 146 ? -17.581 4.171 32.456 1.00 93.88 146 THR A N 1
ATOM 1121 C CA . THR A 1 146 ? -17.025 5.536 32.519 1.00 93.88 146 THR A CA 1
ATOM 1122 C C . THR A 1 146 ? -15.589 5.633 32.012 1.00 93.88 146 THR A C 1
ATOM 1124 O O . THR A 1 146 ? -15.137 6.715 31.639 1.00 93.88 146 THR A O 1
ATOM 1127 N N . ILE A 1 147 ? -14.866 4.509 31.970 1.00 92.31 147 ILE A N 1
ATOM 1128 C CA . ILE A 1 147 ? -13.486 4.428 31.484 1.00 92.31 147 ILE A CA 1
ATOM 1129 C C . ILE A 1 147 ? -13.289 3.233 30.550 1.00 92.31 147 ILE A C 1
ATOM 1131 O O . ILE A 1 147 ? -13.926 2.187 30.692 1.00 92.31 147 ILE A O 1
ATOM 1135 N N . PHE A 1 148 ? -12.348 3.377 29.614 1.00 94.19 148 PHE A N 1
ATOM 1136 C CA . PHE A 1 148 ? -12.026 2.342 28.632 1.00 94.19 148 PHE A CA 1
ATOM 1137 C C . PHE A 1 148 ? -11.595 1.018 29.278 1.00 94.19 148 PHE A C 1
ATOM 1139 O O . PHE A 1 148 ? -12.008 -0.047 28.826 1.00 94.19 148 PHE A O 1
ATOM 1146 N N . ASN A 1 149 ? -10.795 1.065 30.347 1.00 92.25 149 ASN A N 1
ATOM 1147 C CA . ASN A 1 149 ? -10.250 -0.142 30.966 1.00 92.25 149 ASN A CA 1
ATOM 1148 C C . ASN A 1 149 ? -11.328 -1.073 31.530 1.00 92.25 149 ASN A C 1
ATOM 1150 O O . ASN A 1 149 ? -11.268 -2.283 31.310 1.00 92.25 149 ASN A O 1
ATOM 1154 N N . ASP A 1 150 ? -12.334 -0.512 32.200 1.00 93.06 150 ASP A N 1
ATOM 1155 C CA . ASP A 1 150 ? -13.434 -1.291 32.770 1.00 93.06 150 ASP A CA 1
ATOM 1156 C C . ASP A 1 150 ? -14.301 -1.901 31.664 1.00 93.06 150 ASP A C 1
ATOM 1158 O O . ASP A 1 150 ? -14.615 -3.092 31.711 1.00 93.06 150 ASP A O 1
ATOM 1162 N N . ALA A 1 151 ? -14.596 -1.125 30.613 1.00 95.00 151 ALA A N 1
ATOM 1163 C CA . ALA A 1 151 ? -15.251 -1.637 29.411 1.00 95.00 151 ALA A CA 1
ATOM 1164 C C . ALA A 1 151 ? -14.458 -2.782 28.765 1.00 95.00 151 ALA A C 1
ATOM 1166 O O . ALA A 1 151 ? -15.039 -3.783 28.345 1.00 95.00 151 ALA A O 1
ATOM 1167 N N . TYR A 1 152 ? -13.132 -2.673 28.704 1.00 94.94 152 TYR A N 1
ATOM 1168 C CA . TYR A 1 152 ? -12.272 -3.698 28.121 1.00 94.94 152 TYR A CA 1
ATOM 1169 C C . TYR A 1 152 ? -12.321 -5.014 28.909 1.00 94.94 152 TYR A C 1
ATOM 1171 O O . TYR A 1 152 ? -12.496 -6.090 28.329 1.00 94.94 152 TYR A O 1
ATOM 1179 N N . LEU A 1 153 ? -12.240 -4.939 30.239 1.00 94.06 153 LEU A N 1
ATOM 1180 C CA . LEU A 1 153 ? -12.375 -6.103 31.119 1.00 94.06 153 LEU A CA 1
ATOM 1181 C C . LEU A 1 153 ? -13.776 -6.723 31.036 1.00 94.06 153 LEU A C 1
ATOM 1183 O O . LEU A 1 153 ? -13.909 -7.950 31.001 1.00 94.06 153 LEU A O 1
ATOM 1187 N N . ALA A 1 154 ? -14.817 -5.891 30.953 1.00 94.25 154 ALA A N 1
ATOM 1188 C CA . ALA A 1 154 ? -16.187 -6.347 30.764 1.00 94.25 154 ALA A CA 1
ATOM 1189 C C . ALA A 1 154 ? -16.365 -7.071 29.422 1.00 94.25 154 ALA A C 1
ATOM 1191 O O . ALA A 1 154 ? -16.990 -8.133 29.386 1.00 94.25 154 ALA A O 1
ATOM 1192 N N . MET A 1 155 ? -15.764 -6.566 28.338 1.00 94.88 155 MET A N 1
ATOM 1193 C CA . MET A 1 155 ? -15.774 -7.230 27.031 1.00 94.88 155 MET A CA 1
ATOM 1194 C C . MET A 1 155 ? -15.101 -8.604 27.103 1.00 94.88 155 MET A C 1
ATOM 1196 O O . MET A 1 155 ? -15.675 -9.604 26.674 1.00 94.88 155 MET A O 1
ATOM 1200 N N . ALA A 1 156 ? -13.920 -8.688 27.720 1.00 93.25 156 ALA A N 1
ATOM 1201 C CA . ALA A 1 156 ? -13.221 -9.958 27.909 1.00 93.25 156 ALA A CA 1
ATOM 1202 C C . ALA A 1 156 ? -14.052 -10.976 28.718 1.00 93.25 156 ALA A C 1
ATOM 1204 O O . ALA A 1 156 ? -13.964 -12.184 28.486 1.00 93.25 156 ALA A O 1
ATOM 1205 N N . ALA A 1 157 ? -14.869 -10.512 29.668 1.00 92.25 157 ALA A N 1
ATOM 1206 C CA . ALA A 1 157 ? -15.792 -11.360 30.417 1.00 92.25 157 ALA A CA 1
ATOM 1207 C C . ALA A 1 157 ? -17.031 -11.764 29.597 1.00 92.25 157 ALA A C 1
ATOM 1209 O O . ALA A 1 157 ? -17.500 -12.897 29.735 1.00 92.25 157 ALA A O 1
ATOM 1210 N N . LEU A 1 158 ? -17.549 -10.870 28.749 1.00 90.69 158 LEU A N 1
ATOM 1211 C CA . LEU A 1 158 ? -18.686 -11.129 27.864 1.00 90.69 158 LEU A CA 1
ATOM 1212 C C . LEU A 1 158 ? -18.350 -12.205 26.828 1.00 90.69 158 LEU A C 1
ATOM 1214 O O . LEU A 1 158 ? -19.097 -13.172 26.697 1.00 90.69 158 LEU A O 1
ATOM 1218 N N . LEU A 1 159 ? -17.201 -12.089 26.159 1.00 90.50 159 LEU A N 1
ATOM 1219 C CA . LEU A 1 159 ? -16.772 -13.011 25.098 1.00 90.50 159 LEU A CA 1
ATOM 1220 C C . LEU A 1 159 ? -16.540 -14.450 25.590 1.00 90.50 159 LEU A C 1
ATOM 1222 O O . LEU A 1 159 ? -16.598 -15.395 24.812 1.00 90.50 159 LEU A O 1
ATOM 1226 N N . LYS A 1 160 ? -16.329 -14.649 26.897 1.00 88.62 160 LYS A N 1
ATOM 1227 C CA . LYS A 1 160 ? -16.276 -15.990 27.511 1.00 88.62 160 LYS A CA 1
ATOM 1228 C C . LYS A 1 160 ? -17.654 -16.640 27.666 1.00 88.62 160 LYS A C 1
ATOM 1230 O O . LYS A 1 160 ? -17.730 -17.843 27.894 1.00 88.62 160 LYS A O 1
ATOM 1235 N N . LYS A 1 161 ? -18.726 -15.846 27.625 1.00 84.31 161 LYS A N 1
ATOM 1236 C CA . LYS A 1 161 ? -20.112 -16.281 27.855 1.00 84.31 161 LYS A CA 1
ATOM 1237 C C . LYS A 1 161 ? -20.932 -16.303 26.572 1.00 84.31 161 LYS A C 1
ATOM 1239 O O . LYS A 1 161 ? -21.820 -17.139 26.447 1.00 84.31 161 LYS A O 1
ATOM 1244 N N . VAL A 1 162 ? -20.651 -15.378 25.657 1.00 78.94 162 VAL A N 1
ATOM 1245 C CA . VAL A 1 162 ? -21.390 -15.192 24.409 1.00 78.94 162 VAL A CA 1
ATOM 1246 C C . VAL A 1 162 ? -20.418 -15.367 23.240 1.00 78.94 162 VAL A C 1
ATOM 1248 O O . VAL A 1 162 ? -19.426 -14.638 23.177 1.00 78.94 162 VAL A O 1
ATOM 1251 N N . PRO A 1 163 ? -20.665 -16.323 22.325 1.00 77.62 163 PRO A N 1
ATOM 1252 C CA . PRO A 1 163 ? -19.785 -16.576 21.192 1.00 77.62 163 PRO A CA 1
ATOM 1253 C C . PRO A 1 163 ? -19.991 -15.507 20.112 1.00 77.62 163 PRO A C 1
ATOM 1255 O O . PRO A 1 163 ? -20.728 -15.726 19.159 1.00 77.62 163 PRO A O 1
ATOM 1258 N N . CYS A 1 164 ? -19.364 -14.343 20.271 1.00 83.56 164 CYS A N 1
ATOM 1259 C CA . CYS A 1 164 ? -19.375 -13.272 19.271 1.00 83.56 164 CYS A CA 1
ATOM 1260 C C . CYS A 1 164 ? -18.235 -13.452 18.259 1.00 83.56 164 CYS A C 1
ATOM 1262 O O . CYS A 1 164 ? -17.158 -13.921 18.619 1.00 83.56 164 CYS A O 1
ATOM 1264 N N . GLN A 1 165 ? -18.444 -13.033 17.008 1.00 87.38 165 GLN A N 1
ATOM 1265 C CA . GLN A 1 165 ? -17.400 -13.070 15.970 1.00 87.38 165 GLN A CA 1
ATOM 1266 C C . GLN A 1 165 ? -16.443 -11.873 16.046 1.00 87.38 165 GLN A C 1
ATOM 1268 O O . GLN A 1 165 ? -15.311 -11.970 15.584 1.00 87.38 165 GLN A O 1
ATOM 1273 N N . ALA A 1 166 ? -16.885 -10.763 16.640 1.00 92.50 166 ALA A N 1
ATOM 1274 C CA . ALA A 1 166 ? -16.113 -9.537 16.795 1.00 92.50 166 ALA A CA 1
ATOM 1275 C C . ALA A 1 166 ? -16.534 -8.771 18.061 1.00 92.50 166 ALA A C 1
ATOM 1277 O O . ALA A 1 166 ? -17.614 -8.994 18.622 1.00 92.50 166 ALA A O 1
ATOM 1278 N N . ALA A 1 167 ? -15.675 -7.850 18.492 1.00 94.88 167 ALA A N 1
ATOM 1279 C CA . ALA A 1 167 ? -15.906 -6.945 19.611 1.00 94.88 167 ALA A CA 1
ATOM 1280 C C . ALA A 1 167 ? -15.775 -5.485 19.166 1.00 94.88 167 ALA A C 1
ATOM 1282 O O . ALA A 1 167 ? -14.984 -5.168 18.281 1.00 94.88 167 ALA A O 1
ATOM 1283 N N . ALA A 1 168 ? -16.526 -4.591 19.798 1.00 95.81 168 ALA A N 1
ATOM 1284 C CA . ALA A 1 168 ? -16.491 -3.165 19.536 1.00 95.81 168 ALA A CA 1
ATOM 1285 C C . ALA A 1 168 ? -16.447 -2.345 20.829 1.00 95.81 168 ALA A C 1
ATOM 1287 O O . ALA A 1 168 ? -17.125 -2.649 21.812 1.00 95.81 168 ALA A O 1
ATOM 1288 N N . PHE A 1 169 ? -15.679 -1.261 20.801 1.00 96.56 169 PHE A N 1
ATOM 1289 C CA . PHE A 1 169 ? -15.681 -0.226 21.830 1.00 96.56 169 PHE A CA 1
ATOM 1290 C C . PHE A 1 169 ? -16.240 1.052 21.225 1.00 96.56 169 PHE A C 1
ATOM 1292 O O . PHE A 1 169 ? -15.674 1.573 20.260 1.00 96.56 169 PHE A O 1
ATOM 1299 N N . ARG A 1 170 ? -17.360 1.531 21.776 1.00 96.12 170 ARG A N 1
ATOM 1300 C CA . ARG A 1 170 ? -18.073 2.708 21.276 1.00 96.12 170 ARG A CA 1
ATOM 1301 C C . ARG A 1 170 ? -17.955 3.863 22.261 1.00 96.12 170 ARG A C 1
ATOM 1303 O O . ARG A 1 170 ? -18.500 3.823 23.360 1.00 96.12 170 ARG A O 1
ATOM 1310 N N . PHE A 1 171 ? -17.241 4.894 21.842 1.00 96.44 171 PHE A N 1
ATOM 1311 C CA . PHE A 1 171 ? -16.982 6.098 22.619 1.00 96.44 171 PHE A CA 1
ATOM 1312 C C . PHE A 1 171 ? -18.145 7.094 22.487 1.00 96.44 171 PHE A C 1
ATOM 1314 O O . PHE A 1 171 ? -18.474 7.502 21.377 1.00 96.44 171 PHE A O 1
ATOM 1321 N N . ILE A 1 172 ? -18.773 7.484 23.598 1.00 94.62 172 ILE A N 1
ATOM 1322 C CA . ILE A 1 172 ? -19.852 8.479 23.640 1.00 94.62 172 ILE A CA 1
ATOM 1323 C C . ILE A 1 172 ? -19.264 9.819 24.082 1.00 94.62 172 ILE A C 1
ATOM 1325 O O . ILE A 1 172 ? -18.864 9.990 25.234 1.00 94.62 172 ILE A O 1
ATOM 1329 N N . GLY A 1 173 ? -19.192 10.766 23.147 1.00 94.12 173 GLY A N 1
ATOM 1330 C CA . GLY A 1 173 ? -18.602 12.078 23.392 1.00 94.12 173 GLY A CA 1
ATOM 1331 C C . GLY A 1 173 ? -17.086 12.060 23.633 1.00 94.12 173 GLY A C 1
ATOM 1332 O O . GLY A 1 173 ? -16.425 11.019 23.705 1.00 94.12 173 GLY A O 1
ATOM 1333 N N . ASN A 1 174 ? -16.517 13.267 23.711 1.00 95.06 174 ASN A N 1
ATOM 1334 C CA . ASN A 1 174 ? -15.072 13.467 23.825 1.00 95.06 174 ASN A CA 1
ATOM 1335 C C . ASN A 1 174 ? -14.525 12.858 25.113 1.00 95.06 174 ASN A C 1
ATOM 1337 O O . ASN A 1 174 ? -15.033 13.141 26.199 1.00 95.06 174 ASN A O 1
ATOM 1341 N N . GLN A 1 175 ? -13.438 12.096 25.006 1.00 94.50 175 GLN A N 1
ATOM 1342 C CA . GLN A 1 175 ? -12.909 11.375 26.157 1.00 94.50 175 GLN A CA 1
ATOM 1343 C C . GLN A 1 175 ? -11.423 11.056 26.065 1.00 94.50 175 GLN A C 1
ATOM 1345 O O . GLN A 1 175 ? -10.793 11.154 25.009 1.00 94.50 175 GLN A O 1
ATOM 1350 N N . ILE A 1 176 ? -10.865 10.687 27.216 1.00 95.44 176 ILE A N 1
ATOM 1351 C CA . ILE A 1 176 ? -9.469 10.296 27.368 1.00 95.44 176 ILE A CA 1
ATOM 1352 C C . ILE A 1 176 ? -9.394 8.774 27.400 1.00 95.44 176 ILE A C 1
ATOM 1354 O O . ILE A 1 176 ? -9.952 8.125 28.281 1.00 95.44 176 ILE A O 1
ATOM 1358 N N . TRP A 1 177 ? -8.646 8.225 26.452 1.00 95.44 177 TRP A N 1
ATOM 1359 C CA . TRP A 1 177 ? -8.149 6.865 26.510 1.00 95.44 177 TRP A CA 1
ATOM 1360 C C . TRP A 1 177 ? -6.759 6.908 27.148 1.00 95.44 177 TRP A C 1
ATOM 1362 O O . TRP A 1 177 ? -5.751 7.154 26.481 1.00 95.44 177 TRP A O 1
ATOM 1372 N N . ASP A 1 178 ? -6.728 6.721 28.465 1.00 94.50 178 ASP A N 1
ATOM 1373 C CA . ASP A 1 178 ? -5.497 6.735 29.249 1.00 94.50 178 ASP A CA 1
ATOM 1374 C C . ASP A 1 178 ? -4.707 5.438 29.025 1.00 94.50 178 ASP A C 1
ATOM 1376 O O . ASP A 1 178 ? -5.125 4.358 29.442 1.00 94.50 178 ASP A O 1
ATOM 1380 N N . LEU A 1 179 ? -3.573 5.551 28.332 1.00 94.50 179 LEU A N 1
ATOM 1381 C CA . LEU A 1 179 ? -2.673 4.434 28.060 1.00 94.50 179 LEU A CA 1
ATOM 1382 C C . LEU A 1 179 ? -1.679 4.198 29.198 1.00 94.50 179 LEU A C 1
ATOM 1384 O O . LEU A 1 179 ? -0.923 3.237 29.109 1.00 94.50 179 LEU A O 1
ATOM 1388 N N . ASP A 1 180 ? -1.630 5.054 30.220 1.00 91.50 180 ASP A N 1
ATOM 1389 C CA . ASP A 1 180 ? -0.840 4.835 31.437 1.00 91.50 180 ASP A CA 1
ATOM 1390 C C . ASP A 1 180 ? -1.673 4.117 32.515 1.00 91.50 180 ASP A C 1
ATOM 1392 O O . ASP A 1 180 ? -1.123 3.484 33.421 1.00 91.50 180 ASP A O 1
ATOM 1396 N N . ASN A 1 181 ? -3.004 4.154 32.394 1.00 90.12 181 ASN A N 1
ATOM 1397 C CA . ASN A 1 181 ? -3.893 3.336 33.200 1.00 90.12 181 ASN A CA 1
ATOM 1398 C C . ASN A 1 181 ? -3.849 1.875 32.725 1.00 90.12 181 ASN A C 1
ATOM 1400 O O . ASN A 1 181 ? -4.402 1.530 31.682 1.00 90.12 181 ASN A O 1
ATOM 1404 N N . ASN A 1 182 ? -3.245 0.997 33.528 1.00 88.44 182 ASN A N 1
ATOM 1405 C CA . ASN A 1 182 ? -3.226 -0.447 33.284 1.00 88.44 182 ASN A CA 1
ATOM 1406 C C . ASN A 1 182 ? -4.050 -1.246 34.305 1.00 88.44 182 ASN A C 1
ATOM 1408 O O . ASN A 1 182 ? -3.675 -2.358 34.675 1.00 88.44 182 ASN A O 1
ATOM 1412 N N . THR A 1 183 ? -5.164 -0.693 34.804 1.00 87.31 183 THR A N 1
ATOM 1413 C CA . THR A 1 183 ? -6.099 -1.464 35.638 1.00 87.31 183 THR A CA 1
ATOM 1414 C C . THR A 1 183 ? -6.494 -2.762 34.929 1.00 87.31 183 THR A C 1
ATOM 1416 O O . THR A 1 183 ? -6.930 -2.733 33.779 1.00 87.31 183 THR A O 1
ATOM 1419 N N . GLY A 1 184 ? -6.325 -3.891 35.625 1.00 84.69 184 GLY A N 1
ATOM 1420 C CA . GLY A 1 184 ? -6.631 -5.230 35.114 1.00 84.69 184 GLY A CA 1
ATOM 1421 C C . GLY A 1 184 ? -5.634 -5.786 34.095 1.00 84.69 184 GLY A C 1
ATOM 1422 O O . GLY A 1 184 ? -5.968 -6.759 33.425 1.00 84.69 184 GLY A O 1
ATOM 1423 N N . ASP A 1 185 ? -4.445 -5.185 33.979 1.00 90.75 185 ASP A N 1
ATOM 1424 C CA . ASP A 1 185 ? -3.354 -5.636 33.105 1.00 90.75 185 ASP A CA 1
ATOM 1425 C C . ASP A 1 185 ? -3.769 -5.787 31.630 1.00 90.75 185 ASP A C 1
ATOM 1427 O O . ASP A 1 185 ? -3.356 -6.711 30.926 1.00 90.75 185 ASP A O 1
ATOM 1431 N N . ILE A 1 186 ? -4.608 -4.864 31.148 1.00 92.31 186 ILE A N 1
ATOM 1432 C CA . ILE A 1 186 ? -5.149 -4.906 29.782 1.00 92.31 186 ILE A CA 1
ATOM 1433 C C . ILE A 1 186 ? -4.107 -4.571 28.706 1.00 92.31 186 ILE A C 1
ATOM 1435 O O . ILE A 1 186 ? -4.328 -4.871 27.530 1.00 92.31 186 ILE A O 1
ATOM 1439 N N . TYR A 1 187 ? -2.974 -3.976 29.091 1.00 93.75 187 TYR A N 1
ATOM 1440 C CA . TYR A 1 187 ? -1.814 -3.761 28.237 1.00 93.75 187 TYR A CA 1
ATOM 1441 C C . TYR A 1 187 ? -0.605 -4.555 28.722 1.00 93.75 187 TYR A C 1
ATOM 1443 O O . TYR A 1 187 ? -0.224 -4.521 29.894 1.00 93.75 187 TYR A O 1
ATOM 1451 N N . ALA A 1 188 ? 0.082 -5.180 27.769 1.00 92.50 188 ALA A N 1
ATOM 1452 C CA . ALA A 1 188 ? 1.473 -5.566 27.924 1.00 92.50 188 ALA A CA 1
ATOM 1453 C C . ALA A 1 188 ? 2.365 -4.408 27.452 1.00 92.50 188 ALA A C 1
ATOM 1455 O O . ALA A 1 188 ? 2.259 -3.972 26.301 1.00 92.50 188 ALA A O 1
ATOM 1456 N N . TYR A 1 189 ? 3.258 -3.922 28.318 1.00 94.12 189 TYR A N 1
ATOM 1457 C CA . TYR A 1 189 ? 4.194 -2.858 27.954 1.00 94.12 189 TYR A CA 1
ATOM 1458 C C . TYR A 1 189 ? 5.574 -3.387 27.584 1.00 94.12 189 TYR A C 1
ATOM 1460 O O . TYR A 1 189 ? 6.115 -4.267 28.253 1.00 94.12 189 TYR A O 1
ATOM 1468 N N . ALA A 1 190 ? 6.185 -2.791 26.559 1.00 91.50 190 ALA A N 1
ATOM 1469 C CA . ALA A 1 190 ? 7.607 -2.980 26.279 1.00 91.50 190 ALA A CA 1
ATOM 1470 C C . ALA A 1 190 ? 8.451 -1.860 26.908 1.00 91.50 190 ALA A C 1
ATOM 1472 O O . ALA A 1 190 ? 8.045 -0.696 26.949 1.00 91.50 190 ALA A O 1
ATOM 1473 N N . SER A 1 191 ? 9.652 -2.220 27.362 1.00 92.31 191 SER A N 1
ATOM 1474 C CA . SER A 1 191 ? 10.667 -1.307 27.904 1.00 92.31 191 SER A CA 1
ATOM 1475 C C . SER A 1 191 ? 12.044 -1.640 27.325 1.00 92.31 191 SER A C 1
ATOM 1477 O O . SER A 1 191 ? 12.313 -2.787 26.978 1.00 92.31 191 SER A O 1
ATOM 1479 N N . ASN A 1 192 ? 12.919 -0.645 27.210 1.00 90.62 192 ASN A N 1
ATOM 1480 C CA . ASN A 1 192 ? 14.325 -0.816 26.838 1.00 90.62 192 ASN A CA 1
ATOM 1481 C C . ASN A 1 192 ? 15.222 0.086 27.706 1.00 90.62 192 ASN A C 1
ATOM 1483 O O . ASN A 1 192 ? 14.734 0.764 28.609 1.00 90.62 192 ASN A O 1
ATOM 1487 N N . SER A 1 193 ? 16.532 0.111 27.441 1.00 92.81 193 SER A N 1
ATOM 1488 C CA . SER A 1 193 ? 17.500 0.876 28.245 1.00 92.81 193 SER A CA 1
ATOM 1489 C C . SER A 1 193 ? 17.247 2.387 28.280 1.00 92.81 193 SER A C 1
ATOM 1491 O O . SER A 1 193 ? 17.695 3.052 29.209 1.00 92.81 193 SER A O 1
ATOM 1493 N N . ASN A 1 194 ? 16.557 2.935 27.276 1.00 92.25 194 ASN A N 1
ATOM 1494 C CA . ASN A 1 194 ? 16.357 4.375 27.108 1.00 92.25 194 ASN A CA 1
ATOM 1495 C C . ASN A 1 194 ? 14.918 4.805 27.423 1.00 92.25 194 ASN A C 1
ATOM 1497 O O . ASN A 1 194 ? 14.665 5.983 27.697 1.00 92.25 194 ASN A O 1
ATOM 1501 N N . HIS A 1 195 ? 13.955 3.883 27.346 1.00 91.94 195 HIS A N 1
ATOM 1502 C CA . HIS A 1 195 ? 12.535 4.177 27.481 1.00 91.94 195 HIS A CA 1
ATOM 1503 C C . HIS A 1 195 ? 11.787 3.072 28.235 1.00 91.94 195 HIS A C 1
ATOM 1505 O O . HIS A 1 195 ? 11.758 1.919 27.809 1.00 91.94 195 HIS A O 1
ATOM 1511 N N . THR A 1 196 ? 11.112 3.460 29.315 1.00 92.88 196 THR A N 1
ATOM 1512 C CA . THR A 1 196 ? 10.186 2.607 30.070 1.00 92.88 196 THR A CA 1
ATOM 1513 C C . THR A 1 196 ? 8.771 2.734 29.509 1.00 92.88 196 THR A C 1
ATOM 1515 O O . THR A 1 196 ? 8.330 3.850 29.232 1.00 92.88 196 THR A O 1
ATOM 1518 N N . ASN A 1 197 ? 8.068 1.607 29.381 1.00 93.62 197 ASN A N 1
ATOM 1519 C CA . ASN A 1 197 ? 6.672 1.488 28.937 1.00 93.62 197 ASN A CA 1
ATOM 1520 C C . ASN A 1 197 ? 6.374 2.220 27.622 1.00 93.62 197 ASN A C 1
ATOM 1522 O O . ASN A 1 197 ? 5.353 2.880 27.459 1.00 93.62 197 ASN A O 1
ATOM 1526 N N . TYR A 1 198 ? 7.298 2.126 26.672 1.00 94.31 198 TYR A N 1
ATOM 1527 C CA . TYR A 1 198 ? 7.265 2.931 25.455 1.00 94.31 198 TYR A CA 1
ATOM 1528 C C . TYR A 1 198 ? 6.279 2.419 24.396 1.00 94.31 198 TYR A C 1
ATOM 1530 O O . TYR A 1 198 ? 5.901 3.155 23.479 1.00 94.31 198 TYR A O 1
ATOM 1538 N N . GLN A 1 199 ? 5.846 1.167 24.535 1.00 93.94 199 GLN A N 1
ATOM 1539 C CA . GLN A 1 199 ? 4.852 0.524 23.688 1.00 93.94 199 GLN A CA 1
ATOM 1540 C C . GLN A 1 199 ? 3.744 -0.052 24.555 1.00 93.94 199 GLN A C 1
ATOM 1542 O O . GLN A 1 199 ? 4.033 -0.905 25.389 1.00 93.94 199 GLN A O 1
ATOM 1547 N N . ALA A 1 200 ? 2.502 0.366 24.316 1.00 94.44 200 ALA A N 1
ATOM 1548 C CA . ALA A 1 200 ? 1.315 -0.258 24.887 1.00 94.44 200 ALA A CA 1
ATOM 1549 C C . ALA A 1 200 ? 0.765 -1.289 23.895 1.00 94.44 200 ALA A C 1
ATOM 1551 O O . ALA A 1 200 ? 0.444 -0.947 22.753 1.00 94.44 200 ALA A O 1
ATOM 1552 N N . LYS A 1 201 ? 0.672 -2.555 24.306 1.00 92.62 201 LYS A N 1
ATOM 1553 C CA . LYS A 1 201 ? 0.074 -3.623 23.500 1.00 92.62 201 LYS A CA 1
ATOM 1554 C C . LYS A 1 201 ? -1.199 -4.124 24.168 1.00 92.62 201 LYS A C 1
ATOM 1556 O O . LYS A 1 201 ? -1.109 -4.777 25.202 1.00 92.62 201 LYS A O 1
ATOM 1561 N N . ALA A 1 202 ? -2.359 -3.815 23.591 1.00 91.44 202 ALA A N 1
ATOM 1562 C CA . ALA A 1 202 ? -3.647 -4.282 24.102 1.00 91.44 202 ALA A CA 1
ATOM 1563 C C . ALA A 1 202 ? -3.705 -5.814 24.071 1.00 91.44 202 ALA A C 1
ATOM 1565 O O . ALA A 1 202 ? -3.255 -6.415 23.094 1.00 91.44 202 ALA A O 1
ATOM 1566 N N . PHE A 1 203 ? -4.235 -6.429 25.130 1.00 88.38 203 PHE A N 1
ATOM 1567 C CA . PHE A 1 203 ? -4.342 -7.881 25.264 1.00 88.38 203 PHE A CA 1
ATOM 1568 C C . PHE A 1 203 ? -5.191 -8.515 24.142 1.00 88.38 203 PHE A C 1
ATOM 1570 O O . PHE A 1 203 ? -5.860 -7.848 23.355 1.00 88.38 203 PHE A O 1
ATOM 1577 N N . ASN A 1 204 ? -5.134 -9.838 24.009 1.00 89.44 204 ASN A N 1
ATOM 1578 C CA . ASN A 1 204 ? -5.913 -10.545 22.999 1.00 89.44 204 ASN A CA 1
ATOM 1579 C C . ASN A 1 204 ? -7.325 -10.869 23.521 1.00 89.44 204 ASN A C 1
ATOM 1581 O O . ASN A 1 204 ? -7.469 -11.683 24.431 1.00 89.44 204 ASN A O 1
ATOM 1585 N N . LEU A 1 205 ? -8.366 -10.288 22.914 1.00 90.88 205 LEU A N 1
ATOM 1586 C CA . LEU A 1 205 ? -9.768 -10.626 23.214 1.00 90.88 205 LEU A CA 1
ATOM 1587 C C . LEU A 1 205 ? -10.241 -11.937 22.557 1.00 90.88 205 LEU A C 1
ATOM 1589 O O . LEU A 1 205 ? -11.357 -12.378 22.809 1.00 90.88 205 LEU A O 1
ATOM 1593 N N . GLY A 1 206 ? -9.412 -12.565 21.721 1.00 90.69 206 GLY A N 1
ATOM 1594 C CA . GLY A 1 206 ? -9.735 -13.781 20.971 1.00 90.69 206 GLY A CA 1
ATOM 1595 C C . GLY A 1 206 ? -10.537 -13.531 19.691 1.00 90.69 206 GLY A C 1
ATOM 1596 O O . GLY A 1 206 ? -10.727 -14.460 18.913 1.00 90.69 206 GLY A O 1
ATOM 1597 N N . VAL A 1 207 ? -10.966 -12.288 19.454 1.00 92.69 207 VAL A N 1
ATOM 1598 C CA . VAL A 1 207 ? -11.755 -11.856 18.293 1.00 92.69 207 VAL A CA 1
ATOM 1599 C C . VAL A 1 207 ? -11.234 -10.517 17.745 1.00 92.69 207 VAL A C 1
ATOM 1601 O O . VAL A 1 207 ? -10.595 -9.760 18.487 1.00 92.69 207 VAL A O 1
ATOM 1604 N N . PRO A 1 208 ? -11.481 -10.194 16.463 1.00 93.81 208 PRO A N 1
ATOM 1605 C CA . PRO A 1 208 ? -11.242 -8.864 15.907 1.00 93.81 208 PRO A CA 1
ATOM 1606 C C . PRO A 1 208 ? -11.929 -7.744 16.698 1.00 93.81 208 PRO A C 1
ATOM 1608 O O . PRO A 1 208 ? -12.991 -7.953 17.290 1.00 93.81 208 PRO A O 1
ATOM 1611 N N . VAL A 1 209 ? -11.323 -6.554 16.696 1.00 95.12 209 VAL A N 1
ATOM 1612 C CA . VAL A 1 209 ? -11.778 -5.405 17.491 1.00 95.12 209 VAL A CA 1
ATOM 1613 C C . VAL A 1 209 ? -12.023 -4.180 16.616 1.00 95.12 209 VAL A C 1
ATOM 1615 O O . VAL A 1 209 ? -11.147 -3.761 15.862 1.00 95.12 209 VAL A O 1
ATOM 1618 N N . LEU A 1 210 ? -13.197 -3.571 16.772 1.00 95.69 210 LEU A N 1
ATOM 1619 C CA . LEU A 1 210 ? -13.555 -2.266 16.227 1.00 95.69 210 LEU A CA 1
ATOM 1620 C C . LEU A 1 210 ? -13.510 -1.195 17.326 1.00 95.69 210 LEU A C 1
ATOM 1622 O O . LEU A 1 210 ? -14.131 -1.325 18.377 1.00 95.69 210 LEU A O 1
ATOM 1626 N N . TYR A 1 211 ? -12.823 -0.097 17.056 1.00 95.75 211 TYR A N 1
ATOM 1627 C CA . TYR A 1 211 ? -12.924 1.142 17.814 1.00 95.75 211 TYR A CA 1
ATOM 1628 C C . TYR A 1 211 ? -13.774 2.121 17.010 1.00 95.75 211 TYR A C 1
ATOM 1630 O O . TYR A 1 211 ? -13.476 2.389 15.844 1.00 95.75 211 TYR A O 1
ATOM 1638 N N . THR A 1 212 ? -14.834 2.638 17.629 1.00 95.62 212 THR A N 1
ATOM 1639 C CA . THR A 1 212 ? -15.788 3.558 17.000 1.00 95.62 212 THR A CA 1
ATOM 1640 C C . THR A 1 212 ? -16.352 4.555 18.009 1.00 95.62 212 THR A C 1
ATOM 1642 O O . THR A 1 212 ? -16.071 4.462 19.203 1.00 95.62 212 THR A O 1
ATOM 1645 N N . ALA A 1 213 ? -17.135 5.527 17.556 1.00 94.31 213 ALA A N 1
ATOM 1646 C CA . ALA A 1 213 ? -17.766 6.509 18.422 1.00 94.31 213 ALA A CA 1
ATOM 1647 C C . ALA A 1 213 ? -19.248 6.698 18.090 1.00 94.31 213 ALA A C 1
ATOM 1649 O O . ALA A 1 213 ? -19.788 6.123 17.148 1.00 94.31 213 ALA A O 1
ATOM 1650 N N . ASP A 1 214 ? -19.934 7.489 18.909 1.00 90.75 214 ASP A N 1
ATOM 1651 C CA . ASP A 1 214 ? -21.316 7.882 18.664 1.00 90.75 214 ASP A CA 1
ATOM 1652 C C . ASP A 1 214 ? -21.475 8.817 17.462 1.00 90.75 214 ASP A C 1
ATOM 1654 O O . ASP A 1 214 ? -22.544 8.853 16.854 1.00 90.75 214 ASP A O 1
ATOM 1658 N N . LYS A 1 215 ? -20.417 9.565 17.138 1.00 90.12 215 LYS A N 1
ATOM 1659 C CA . LYS A 1 215 ? -20.317 10.491 16.006 1.00 90.12 215 LYS A CA 1
ATOM 1660 C C . LYS A 1 215 ? -18.853 10.617 15.594 1.00 90.12 215 LYS A C 1
ATOM 1662 O O . LYS A 1 215 ? -17.956 10.550 16.429 1.00 90.12 215 LYS A O 1
ATOM 1667 N N . ASP A 1 216 ? -18.616 10.910 14.324 1.00 85.06 216 ASP A N 1
ATOM 1668 C CA . ASP A 1 216 ? -17.278 11.148 13.771 1.00 85.06 216 ASP A CA 1
ATOM 1669 C C . ASP A 1 216 ? -16.519 12.307 14.444 1.00 85.06 216 ASP A C 1
ATOM 1671 O O . ASP A 1 216 ? -15.299 12.253 14.600 1.00 85.06 216 ASP A O 1
ATOM 1675 N N . THR A 1 217 ? -17.242 13.332 14.897 1.00 91.25 217 THR A N 1
ATOM 1676 C CA . THR A 1 217 ? -16.706 14.490 15.631 1.00 91.25 217 THR A CA 1
ATOM 1677 C C . THR A 1 217 ? -16.276 14.187 17.067 1.00 91.25 217 THR A C 1
ATOM 1679 O O . THR A 1 217 ? -15.620 15.029 17.686 1.00 91.25 217 THR A O 1
ATOM 1682 N N . THR A 1 218 ? -16.605 13.009 17.605 1.00 94.75 218 THR A N 1
ATOM 1683 C CA . THR A 1 218 ? -16.145 12.588 18.930 1.00 94.75 218 THR A CA 1
ATOM 1684 C C . THR A 1 218 ? -14.633 12.372 18.914 1.00 94.75 218 THR A C 1
ATOM 1686 O O . THR A 1 218 ? -14.101 11.537 18.178 1.00 94.75 218 THR A O 1
ATOM 1689 N N . VAL A 1 219 ? -13.935 13.147 19.747 1.00 96.62 219 VAL A N 1
ATOM 1690 C CA . VAL A 1 219 ? -12.478 13.116 19.881 1.00 96.62 219 VAL A CA 1
ATOM 1691 C C . VAL A 1 219 ? -12.079 12.186 21.018 1.00 96.62 219 VAL A C 1
ATOM 1693 O O . VAL A 1 219 ? -12.271 12.497 22.197 1.00 96.62 219 VAL A O 1
ATOM 1696 N N . VAL A 1 220 ? -11.450 11.072 20.661 1.00 97.38 220 VAL A N 1
ATOM 1697 C CA . VAL A 1 220 ? -10.839 10.139 21.605 1.00 97.38 220 VAL A CA 1
ATOM 1698 C C . VAL A 1 220 ? -9.355 10.467 21.706 1.00 97.38 220 VAL A C 1
ATOM 1700 O O . VAL A 1 220 ? -8.595 10.347 20.742 1.00 97.38 220 VAL A O 1
ATOM 1703 N N . THR A 1 221 ? -8.939 10.927 22.883 1.00 97.19 221 THR A N 1
ATOM 1704 C CA . THR A 1 221 ? -7.555 11.322 23.139 1.00 97.19 221 THR A CA 1
ATOM 1705 C C . THR A 1 221 ? -6.776 10.146 23.705 1.00 97.19 221 THR A C 1
ATOM 1707 O O . THR A 1 221 ? -6.923 9.830 24.882 1.00 97.19 221 THR A O 1
ATOM 1710 N N . MET A 1 222 ? -5.915 9.531 22.894 1.00 96.62 222 MET A N 1
ATOM 1711 C CA . MET A 1 222 ? -4.921 8.575 23.382 1.00 96.62 222 MET A CA 1
ATOM 1712 C C . MET A 1 222 ? -3.864 9.338 24.179 1.00 96.62 222 MET A C 1
ATOM 1714 O O . MET A 1 222 ? -3.123 10.155 23.621 1.00 96.62 222 MET A O 1
ATOM 1718 N N . TYR A 1 223 ? -3.831 9.108 25.487 1.00 96.50 223 TYR A N 1
ATOM 1719 C CA . TYR A 1 223 ? -3.077 9.915 26.437 1.00 96.50 223 TYR A CA 1
ATOM 1720 C C . TYR A 1 223 ? -1.992 9.084 27.122 1.00 96.50 223 TYR A C 1
ATOM 1722 O O . TYR A 1 223 ? -2.288 8.087 27.768 1.00 96.50 223 TYR A O 1
ATOM 1730 N N . SER A 1 224 ? -0.735 9.498 26.953 1.00 96.19 224 SER A N 1
ATOM 1731 C CA . SER A 1 224 ? 0.429 9.032 27.727 1.00 96.19 224 SER A CA 1
ATOM 1732 C C . SER A 1 224 ? 1.616 9.947 27.405 1.00 96.19 224 SER A C 1
ATOM 1734 O O . SER A 1 224 ? 2.505 9.604 26.618 1.00 96.19 224 SER A O 1
ATOM 1736 N N . PRO A 1 225 ? 1.632 11.183 27.929 1.00 93.88 225 PRO A N 1
ATOM 1737 C CA . PRO A 1 225 ? 2.602 12.201 27.524 1.00 93.88 225 PRO A CA 1
ATOM 1738 C C . PRO A 1 225 ? 4.044 11.889 27.952 1.00 93.88 225 PRO A C 1
ATOM 1740 O O . PRO A 1 225 ? 4.966 12.588 27.543 1.00 93.88 225 PRO A O 1
ATOM 1743 N N . SER A 1 226 ? 4.264 10.875 28.795 1.00 93.12 226 SER A N 1
ATOM 1744 C CA . SER A 1 226 ? 5.586 10.558 29.359 1.00 93.12 226 SER A CA 1
ATOM 1745 C C . SER A 1 226 ? 6.173 9.228 28.889 1.00 93.12 226 SER A C 1
ATOM 1747 O O . SER A 1 226 ? 7.401 9.082 28.864 1.00 93.12 226 SER A O 1
ATOM 1749 N N . HIS A 1 227 ? 5.337 8.270 28.483 1.00 93.75 227 HIS A N 1
ATOM 1750 C CA . HIS A 1 227 ? 5.771 6.889 28.279 1.00 93.75 227 HIS A CA 1
ATOM 1751 C C . HIS A 1 227 ? 5.565 6.432 26.840 1.00 93.75 227 HIS A C 1
ATOM 1753 O O . HIS A 1 227 ? 6.546 6.242 26.114 1.00 93.75 227 HIS A O 1
ATOM 1759 N N . VAL A 1 228 ? 4.309 6.301 26.419 1.00 96.25 228 VAL A N 1
ATOM 1760 C CA . VAL A 1 228 ? 3.942 5.575 25.206 1.00 96.25 228 VAL A CA 1
ATOM 1761 C C . VAL A 1 228 ? 4.167 6.421 23.958 1.00 96.25 228 VAL A C 1
ATOM 1763 O O . VAL A 1 228 ? 3.814 7.597 23.900 1.00 96.25 228 VAL A O 1
ATOM 1766 N N . PHE A 1 229 ? 4.729 5.794 22.928 1.00 95.00 229 PHE A N 1
ATOM 1767 C CA . PHE A 1 229 ? 4.746 6.296 21.549 1.00 95.00 229 PHE A CA 1
ATOM 1768 C C . PHE A 1 229 ? 4.584 5.180 20.500 1.00 95.00 229 PHE A C 1
ATOM 1770 O O . PHE A 1 229 ? 4.612 5.452 19.301 1.00 95.00 229 PHE A O 1
ATOM 1777 N N . TYR A 1 230 ? 4.326 3.942 20.936 1.00 94.94 230 TYR A N 1
ATOM 1778 C CA . TYR A 1 230 ? 3.828 2.857 20.091 1.00 94.94 230 TYR A CA 1
ATOM 1779 C C . TYR A 1 230 ? 2.545 2.257 20.660 1.00 94.94 230 TYR A C 1
ATOM 1781 O O . TYR A 1 230 ? 2.460 1.994 21.859 1.00 94.94 230 TYR A O 1
ATOM 1789 N N . PHE A 1 231 ? 1.588 1.960 19.787 1.00 94.44 231 PHE A N 1
ATOM 1790 C CA . PHE A 1 231 ? 0.385 1.208 20.133 1.00 94.44 231 PHE A CA 1
ATOM 1791 C C . PHE A 1 231 ? 0.269 -0.034 19.250 1.00 94.44 231 PHE A C 1
ATOM 1793 O O . PHE A 1 231 ? 0.465 0.047 18.038 1.00 94.44 231 PHE A O 1
ATOM 1800 N N . ALA A 1 232 ? -0.052 -1.179 19.847 1.00 92.38 232 ALA A N 1
ATOM 1801 C CA . ALA A 1 232 ? -0.226 -2.450 19.150 1.00 92.38 232 ALA A CA 1
ATOM 1802 C C . ALA A 1 232 ? -1.457 -3.208 19.672 1.00 92.38 232 ALA A C 1
ATOM 1804 O O . ALA A 1 232 ? -1.845 -3.060 20.828 1.00 92.38 232 ALA A O 1
ATOM 1805 N N . SER A 1 233 ? -2.014 -4.074 18.832 1.00 88.25 233 SER A N 1
ATOM 1806 C CA . SER A 1 233 ? -3.095 -5.012 19.147 1.00 88.25 233 SER A CA 1
ATOM 1807 C C . SER A 1 233 ? -2.644 -6.446 18.853 1.00 88.25 233 SER A C 1
ATOM 1809 O O . SER A 1 233 ? -1.625 -6.659 18.196 1.00 88.25 233 SER A O 1
ATOM 1811 N N . HIS A 1 234 ? -3.374 -7.434 19.368 1.00 84.56 234 HIS A N 1
ATOM 1812 C CA . HIS A 1 234 ? -3.159 -8.862 19.109 1.00 84.56 234 HIS A CA 1
ATOM 1813 C C . HIS A 1 234 ? -4.149 -9.468 18.108 1.00 84.56 234 HIS A C 1
ATOM 1815 O O . HIS A 1 234 ? -3.965 -10.615 17.703 1.00 84.56 234 HIS A O 1
ATOM 1821 N N . THR A 1 235 ? -5.160 -8.713 17.683 1.00 87.81 235 THR A N 1
ATOM 1822 C CA . THR A 1 235 ? -6.141 -9.152 16.686 1.00 87.81 235 THR A CA 1
ATOM 1823 C C . THR A 1 235 ? -6.274 -8.155 15.540 1.00 87.81 235 THR A C 1
ATOM 1825 O O . THR A 1 235 ? -5.693 -7.061 15.563 1.00 87.81 235 THR A O 1
ATOM 1828 N N . THR A 1 236 ? -7.017 -8.539 14.502 1.00 91.25 236 THR A N 1
ATOM 1829 C CA . THR A 1 236 ? -7.467 -7.586 13.485 1.00 91.25 236 THR A CA 1
ATOM 1830 C C . THR A 1 236 ? -8.113 -6.383 14.161 1.00 91.25 236 THR A C 1
ATOM 1832 O O . THR A 1 236 ? -8.960 -6.551 15.039 1.00 91.25 236 THR A O 1
ATOM 1835 N N . THR A 1 237 ? -7.678 -5.183 13.787 1.00 93.38 237 THR A N 1
ATOM 1836 C CA . THR A 1 237 ? -8.078 -3.945 14.459 1.00 93.38 237 THR A CA 1
ATOM 1837 C C . THR A 1 237 ? -8.621 -2.935 13.464 1.00 93.38 237 THR A C 1
ATOM 1839 O O . THR A 1 237 ? -7.959 -2.622 12.478 1.00 93.38 237 THR A O 1
ATOM 1842 N N . ILE A 1 238 ? -9.801 -2.394 13.753 1.00 94.69 238 ILE A N 1
ATOM 1843 C CA . ILE A 1 238 ? -10.470 -1.391 12.927 1.00 94.69 238 ILE A CA 1
ATOM 1844 C C . ILE A 1 238 ? -10.641 -0.106 13.730 1.00 94.69 238 ILE A C 1
ATOM 1846 O O . ILE A 1 238 ? -11.096 -0.142 14.870 1.00 94.69 238 ILE A O 1
ATOM 1850 N N . PHE A 1 239 ? -10.325 1.032 13.123 1.00 94.88 239 PHE A N 1
ATOM 1851 C CA . PHE A 1 239 ? -10.743 2.350 13.588 1.00 94.88 239 PHE A CA 1
ATOM 1852 C C . PHE A 1 239 ? -11.679 2.945 12.539 1.00 94.88 239 PHE A C 1
ATOM 1854 O O . PHE A 1 239 ? -11.267 3.139 11.395 1.00 94.88 239 PHE A O 1
ATOM 1861 N N . ASN A 1 240 ? -12.932 3.223 12.903 1.00 94.00 240 ASN A N 1
ATOM 1862 C CA . ASN A 1 240 ? -13.890 3.854 11.992 1.00 94.00 240 ASN A CA 1
ATOM 1863 C C . ASN A 1 240 ? -14.968 4.638 12.753 1.00 94.00 240 ASN A C 1
ATOM 1865 O O . ASN A 1 240 ? -15.359 4.252 13.852 1.00 94.00 240 ASN A O 1
ATOM 1869 N N . GLY A 1 241 ? -15.468 5.726 12.168 1.00 92.00 241 GLY A N 1
ATOM 1870 C CA . GLY A 1 241 ? -16.513 6.559 12.774 1.00 92.00 241 GLY A CA 1
ATOM 1871 C C . GLY A 1 241 ? -16.060 7.337 14.014 1.00 92.00 241 GLY A C 1
ATOM 1872 O O . GLY A 1 241 ? -16.870 7.576 14.902 1.00 92.00 241 GLY A O 1
ATOM 1873 N N . LEU A 1 242 ? -14.775 7.698 14.113 1.00 94.06 242 LEU A N 1
ATOM 1874 C CA . LEU A 1 242 ? -14.233 8.463 15.243 1.00 94.06 242 LEU A CA 1
ATOM 1875 C C . LEU A 1 242 ? -13.088 9.396 14.834 1.00 94.06 242 LEU A C 1
ATOM 1877 O O . LEU A 1 242 ? -12.409 9.162 13.829 1.00 94.06 242 LEU A O 1
ATOM 1881 N N . THR A 1 243 ? -12.816 10.397 15.674 1.00 96.62 243 THR A N 1
ATOM 1882 C CA . THR A 1 243 ? -11.620 11.241 15.580 1.00 96.62 243 THR A CA 1
ATOM 1883 C C . THR A 1 243 ? -10.606 10.861 16.661 1.00 96.62 243 THR A C 1
ATOM 1885 O O . THR A 1 243 ? -10.899 10.958 17.851 1.00 96.62 243 THR A O 1
ATOM 1888 N N . LEU A 1 244 ? -9.378 10.492 16.280 1.00 96.56 244 LEU A N 1
ATOM 1889 C CA . LEU A 1 244 ? -8.279 10.288 17.234 1.00 96.56 244 LEU A CA 1
ATOM 1890 C C . LEU A 1 244 ? -7.435 11.546 17.427 1.00 96.56 244 LEU A C 1
ATOM 1892 O O . LEU A 1 244 ? -7.025 12.191 16.463 1.00 96.56 244 LEU A O 1
ATOM 1896 N N . LEU A 1 245 ? -7.101 11.842 18.682 1.00 96.44 245 LEU A N 1
ATOM 1897 C CA . LEU A 1 245 ? -6.062 12.793 19.069 1.00 96.44 245 LEU A CA 1
ATOM 1898 C C . LEU A 1 245 ? -4.970 12.052 19.845 1.00 96.44 245 LEU A C 1
ATOM 1900 O O . LEU A 1 245 ? -5.255 11.403 20.847 1.00 96.44 245 LEU A O 1
ATOM 1904 N N . CYS A 1 246 ? -3.709 12.181 19.443 1.00 95.75 246 CYS A N 1
ATOM 1905 C CA . CYS A 1 246 ? -2.602 11.549 20.164 1.00 95.75 246 CYS A CA 1
ATOM 1906 C C . CYS A 1 246 ? -1.846 12.574 21.014 1.00 95.75 246 CYS A C 1
ATOM 1908 O O . CYS A 1 246 ? -1.123 13.426 20.494 1.00 95.75 246 CYS A O 1
ATOM 1910 N N . ASN A 1 247 ? -2.001 12.466 22.335 1.00 96.75 247 ASN A N 1
ATOM 1911 C CA . ASN A 1 247 ? -1.226 13.199 23.337 1.00 96.75 247 ASN A CA 1
ATOM 1912 C C . ASN A 1 247 ? -0.279 12.241 24.077 1.00 96.75 247 ASN A C 1
ATOM 1914 O O . ASN A 1 247 ? -0.407 11.957 25.268 1.00 96.75 247 ASN A O 1
ATOM 1918 N N . THR A 1 248 ? 0.633 11.688 23.296 1.00 96.06 248 THR A N 1
ATOM 1919 C CA . THR A 1 248 ? 1.635 10.686 23.668 1.00 96.06 248 THR A CA 1
ATOM 1920 C C . THR A 1 248 ? 3.003 11.327 23.931 1.00 96.06 248 THR A C 1
ATOM 1922 O O . THR A 1 248 ? 3.172 12.536 23.770 1.00 96.06 248 THR A O 1
ATOM 1925 N N . LYS A 1 249 ? 4.015 10.545 24.319 1.00 95.12 249 LYS A N 1
ATOM 1926 C CA . LYS A 1 249 ? 5.377 11.057 24.562 1.00 95.12 249 LYS A CA 1
ATOM 1927 C C . LYS A 1 249 ? 5.980 11.754 23.338 1.00 95.12 249 LYS A C 1
ATOM 1929 O O . LYS A 1 249 ? 6.736 12.715 23.457 1.00 95.12 249 LYS A O 1
ATOM 1934 N N . SER A 1 250 ? 5.668 11.233 22.159 1.00 93.75 250 SER A N 1
ATOM 1935 C CA . SER A 1 250 ? 6.058 11.752 20.848 1.00 93.75 250 SER A CA 1
ATOM 1936 C C . SER A 1 250 ? 5.041 11.280 19.804 1.00 93.75 250 SER A C 1
ATOM 1938 O O . SER A 1 250 ? 3.944 10.851 20.170 1.00 93.75 250 SER A O 1
ATOM 1940 N N . SER A 1 251 ? 5.366 11.364 18.510 1.00 94.00 251 SER A N 1
ATOM 1941 C CA . SER A 1 251 ? 4.511 10.840 17.439 1.00 94.00 251 SER A CA 1
ATOM 1942 C C . SER A 1 251 ? 4.111 9.387 17.700 1.00 94.00 251 SER A C 1
ATOM 1944 O O . SER A 1 251 ? 4.985 8.539 17.881 1.00 94.00 251 SER A O 1
ATOM 1946 N N . LEU A 1 252 ? 2.805 9.107 17.712 1.00 95.06 252 LEU A N 1
ATOM 1947 C CA . LEU A 1 252 ? 2.298 7.759 17.941 1.00 95.06 252 LEU A CA 1
ATOM 1948 C C . LEU A 1 252 ? 2.467 6.920 16.678 1.00 95.06 252 LEU A C 1
ATOM 1950 O O . LEU A 1 252 ? 2.094 7.328 15.577 1.00 95.06 252 LEU A O 1
ATOM 1954 N N . ARG A 1 253 ? 2.997 5.716 16.856 1.00 94.56 253 ARG A N 1
ATOM 1955 C CA . ARG A 1 253 ? 3.136 4.719 15.801 1.00 94.56 253 ARG A CA 1
ATOM 1956 C C . ARG A 1 253 ? 2.234 3.529 16.090 1.00 94.56 253 ARG A C 1
ATOM 1958 O O . ARG A 1 253 ? 2.405 2.849 17.103 1.00 94.56 253 ARG A O 1
ATOM 1965 N N . PHE A 1 254 ? 1.293 3.267 15.193 1.00 94.88 254 PHE A N 1
ATOM 1966 C CA . PHE A 1 254 ? 0.525 2.031 15.202 1.00 94.88 254 PHE A CA 1
ATOM 1967 C C . PHE A 1 254 ? 1.401 0.907 14.657 1.00 94.88 254 PHE A C 1
ATOM 1969 O O . PHE A 1 254 ? 1.719 0.872 13.469 1.00 94.88 254 PHE A O 1
ATOM 1976 N N . ILE A 1 255 ? 1.821 0.017 15.553 1.00 91.62 255 ILE A N 1
ATOM 1977 C CA . ILE A 1 255 ? 2.613 -1.156 15.210 1.00 91.62 255 ILE A CA 1
ATOM 1978 C C . ILE A 1 255 ? 1.677 -2.245 14.713 1.00 91.62 255 ILE A C 1
ATOM 1980 O O . ILE A 1 255 ? 0.861 -2.769 15.477 1.00 91.62 255 ILE A O 1
ATOM 1984 N N . VAL A 1 256 ? 1.852 -2.631 13.456 1.00 88.00 256 VAL A N 1
ATOM 1985 C CA . VAL A 1 256 ? 1.133 -3.760 12.868 1.00 88.00 256 VAL A CA 1
ATOM 1986 C C . VAL A 1 256 ? 1.725 -5.039 13.454 1.00 88.00 256 VAL A C 1
ATOM 1988 O O . VAL A 1 256 ? 2.850 -5.407 13.131 1.00 88.00 256 VAL A O 1
ATOM 1991 N N . ASN A 1 257 ? 1.012 -5.691 14.374 1.00 82.31 257 ASN A N 1
ATOM 1992 C CA . ASN A 1 257 ? 1.444 -6.955 14.992 1.00 82.31 257 ASN A CA 1
ATOM 1993 C C . ASN A 1 257 ? 0.623 -8.162 14.505 1.00 82.31 257 ASN A C 1
ATOM 1995 O O . ASN A 1 257 ? 0.964 -9.298 14.809 1.00 82.31 257 ASN A O 1
ATOM 1999 N N . THR A 1 258 ? -0.455 -7.915 13.770 1.00 81.94 258 THR A N 1
ATOM 2000 C CA . THR A 1 258 ? -1.520 -8.875 13.448 1.00 81.94 258 THR A CA 1
ATOM 2001 C C . THR A 1 258 ? -1.742 -8.903 11.942 1.00 81.94 258 THR A C 1
ATOM 2003 O O . THR A 1 258 ? -1.069 -8.168 11.221 1.00 81.94 258 THR A O 1
ATOM 2006 N N . ASN A 1 259 ? -2.666 -9.740 11.466 1.00 81.62 259 ASN A N 1
ATOM 2007 C CA . ASN A 1 259 ? -2.933 -9.859 10.034 1.00 81.62 259 ASN A CA 1
ATOM 2008 C C . ASN A 1 259 ? -3.481 -8.566 9.431 1.00 81.62 259 ASN A C 1
ATOM 2010 O O . ASN A 1 259 ? -3.156 -8.267 8.289 1.00 81.62 259 ASN A O 1
ATOM 2014 N N . GLU A 1 260 ? -4.313 -7.805 10.150 1.00 90.62 260 GLU A N 1
ATOM 2015 C CA . GLU A 1 260 ? -5.016 -6.679 9.533 1.00 90.62 260 GLU A CA 1
ATOM 2016 C C . GLU A 1 260 ? -5.220 -5.474 10.453 1.00 90.62 260 GLU A C 1
ATOM 2018 O O . GLU A 1 260 ? -5.633 -5.593 11.609 1.00 90.62 260 GLU A O 1
ATOM 2023 N N . TYR A 1 261 ? -4.962 -4.291 9.899 1.00 94.50 261 TYR A N 1
ATOM 2024 C CA . TYR A 1 261 ? -5.296 -2.996 10.486 1.00 94.50 261 TYR A CA 1
ATOM 2025 C C . TYR A 1 261 ? -6.101 -2.196 9.466 1.00 94.50 261 TYR A C 1
ATOM 2027 O O . TYR A 1 261 ? -5.641 -1.989 8.344 1.00 94.50 261 TYR A O 1
ATOM 2035 N N . ILE A 1 262 ? -7.283 -1.727 9.849 1.00 95.75 262 ILE A N 1
ATOM 2036 C CA . ILE A 1 262 ? -8.176 -0.978 8.966 1.00 95.75 262 ILE A CA 1
ATOM 2037 C C . ILE A 1 262 ? -8.467 0.393 9.572 1.00 95.75 262 ILE A C 1
ATOM 2039 O O . ILE A 1 262 ? -8.907 0.512 10.713 1.00 95.75 262 ILE A O 1
ATOM 2043 N N . TYR A 1 263 ? -8.244 1.435 8.783 1.00 96.69 263 TYR A N 1
ATOM 2044 C CA . TYR A 1 263 ? -8.631 2.808 9.077 1.00 96.69 263 TYR A CA 1
ATOM 2045 C C . TYR A 1 263 ? -9.727 3.196 8.086 1.00 96.69 263 TYR A C 1
ATOM 2047 O O . TYR A 1 263 ? -9.425 3.540 6.943 1.00 96.69 263 TYR A O 1
ATOM 2055 N N . GLY A 1 264 ? -10.989 3.060 8.499 1.00 94.44 264 GLY A N 1
ATOM 2056 C CA . GLY A 1 264 ? -12.158 3.221 7.626 1.00 94.44 264 GLY A CA 1
ATOM 2057 C C . GLY A 1 264 ? -12.314 4.639 7.066 1.00 94.44 264 GLY A C 1
ATOM 2058 O O . GLY A 1 264 ? -11.645 5.569 7.513 1.00 94.44 264 GLY A O 1
ATOM 2059 N N . SER A 1 265 ? -13.193 4.833 6.080 1.00 92.50 265 SER A N 1
ATOM 2060 C CA . SER A 1 265 ? -13.415 6.141 5.432 1.00 92.50 265 SER A CA 1
ATOM 2061 C C . SER A 1 265 ? -13.825 7.255 6.395 1.00 92.50 265 SER A C 1
ATOM 2063 O O . SER A 1 265 ? -13.508 8.422 6.162 1.00 92.50 265 SER A O 1
ATOM 2065 N N . ARG A 1 266 ? -14.471 6.898 7.508 1.00 91.88 266 ARG A N 1
ATOM 2066 C CA . ARG A 1 266 ? -14.921 7.817 8.563 1.00 91.88 266 ARG A CA 1
ATOM 2067 C C . ARG A 1 266 ? -13.980 7.832 9.764 1.00 91.88 266 ARG A C 1
ATOM 2069 O O . ARG A 1 266 ? -14.373 8.169 10.881 1.00 91.88 266 ARG A O 1
ATOM 2076 N N . PHE A 1 267 ? -12.736 7.423 9.560 1.00 94.75 267 PHE A N 1
ATOM 2077 C CA . PHE A 1 267 ? -11.667 7.614 10.518 1.00 94.75 267 PHE A CA 1
ATOM 2078 C C . PHE A 1 267 ? -11.012 8.978 10.310 1.00 94.75 267 PHE A C 1
ATOM 2080 O O . PHE A 1 267 ? -10.542 9.306 9.219 1.00 94.75 267 PHE A O 1
ATOM 2087 N N . PHE A 1 268 ? -10.923 9.757 11.382 1.00 95.12 268 PHE A N 1
ATOM 2088 C CA . PHE A 1 268 ? -10.338 11.089 11.357 1.00 95.12 268 PHE A CA 1
ATOM 2089 C C . PHE A 1 268 ? -9.197 11.202 12.360 1.00 95.12 268 PHE A C 1
ATOM 2091 O O . PHE A 1 268 ? -9.141 10.514 13.380 1.00 95.12 268 PHE A O 1
ATOM 2098 N N . MET A 1 269 ? -8.279 12.121 12.079 1.00 93.38 269 MET A N 1
ATOM 2099 C CA . MET A 1 269 ? -7.186 12.446 12.984 1.00 93.38 269 MET A CA 1
ATOM 2100 C C . MET A 1 269 ? -7.171 13.932 13.283 1.00 93.38 269 MET A C 1
ATOM 2102 O O . MET A 1 269 ? -7.127 14.768 12.382 1.00 93.38 269 MET A O 1
ATOM 2106 N N . ASN A 1 270 ? -7.148 14.252 14.568 1.00 92.00 270 ASN A N 1
ATOM 2107 C CA . ASN A 1 270 ? -6.886 15.585 15.060 1.00 92.00 270 ASN A CA 1
ATOM 2108 C C . ASN A 1 270 ? -5.371 15.755 15.236 1.00 92.00 270 ASN A C 1
ATOM 2110 O O . ASN A 1 270 ? -4.767 15.252 16.182 1.00 92.00 270 ASN A O 1
ATOM 2114 N N . THR A 1 271 ? -4.749 16.495 14.321 1.00 85.31 271 THR A N 1
ATOM 2115 C CA . THR A 1 271 ? -3.294 16.696 14.275 1.00 85.31 271 THR A CA 1
ATOM 2116 C C . THR A 1 271 ? -2.816 17.887 15.117 1.00 85.31 271 THR A C 1
ATOM 2118 O O . THR A 1 271 ? -1.725 18.400 14.885 1.00 85.31 271 THR A O 1
ATOM 2121 N N . SER A 1 272 ? -3.613 18.368 16.081 1.00 89.81 272 SER A N 1
ATOM 2122 C CA . SER A 1 272 ? -3.261 19.523 16.934 1.00 89.81 272 SER A CA 1
ATOM 2123 C C . SER A 1 272 ? -2.177 19.237 17.985 1.00 89.81 272 SER A C 1
ATOM 2125 O O . SER A 1 272 ? -1.699 20.162 18.646 1.00 89.81 272 SER A O 1
ATOM 2127 N N . LYS A 1 273 ? -1.800 17.966 18.167 1.00 91.06 273 LYS A N 1
ATOM 2128 C CA . LYS A 1 273 ? -0.766 17.513 19.107 1.00 91.06 273 LYS A CA 1
ATOM 2129 C C . LYS A 1 273 ? 0.334 16.761 18.362 1.00 91.06 273 LYS A C 1
ATOM 2131 O O . LYS A 1 273 ? 1.049 17.361 17.565 1.00 91.06 273 LYS A O 1
ATOM 2136 N N . ASN A 1 274 ? 0.493 15.467 18.627 1.00 94.44 274 ASN A N 1
ATOM 2137 C CA . ASN A 1 274 ? 1.536 14.670 18.008 1.00 94.44 274 ASN A CA 1
ATOM 2138 C C . ASN A 1 274 ? 1.076 14.072 16.679 1.00 94.44 274 ASN A C 1
ATOM 2140 O O . ASN A 1 274 ? -0.090 13.729 16.493 1.00 94.44 274 ASN A O 1
ATOM 2144 N N . ALA A 1 275 ? 2.042 13.904 15.779 1.00 93.56 275 ALA A N 1
ATOM 2145 C CA . ALA A 1 275 ? 1.883 13.154 14.542 1.00 93.56 275 ALA A CA 1
ATOM 2146 C C . ALA A 1 275 ? 1.515 11.682 14.795 1.00 93.56 275 ALA A C 1
ATOM 2148 O O . ALA A 1 275 ? 1.853 11.110 15.833 1.00 93.56 275 ALA A O 1
ATOM 2149 N N . ILE A 1 276 ? 0.871 11.070 13.805 1.00 94.50 276 ILE A N 1
ATOM 2150 C CA . ILE A 1 276 ? 0.432 9.674 13.826 1.00 94.50 276 ILE A CA 1
ATOM 2151 C C . ILE A 1 276 ? 0.960 8.981 12.572 1.00 94.50 276 ILE A C 1
ATOM 2153 O O . ILE A 1 276 ? 0.946 9.564 11.483 1.00 94.50 276 ILE A O 1
ATOM 2157 N N . GLY A 1 277 ? 1.415 7.740 12.714 1.00 95.88 277 GLY A N 1
ATOM 2158 C CA . GLY A 1 277 ? 1.833 6.921 11.584 1.00 95.88 277 GLY A CA 1
ATOM 2159 C C . GLY A 1 277 ? 1.641 5.428 11.807 1.00 95.88 277 GLY A C 1
ATOM 2160 O O . GLY A 1 277 ? 1.312 4.986 12.909 1.00 95.88 277 GLY A O 1
ATOM 2161 N N . VAL A 1 278 ? 1.856 4.661 10.743 1.00 96.19 278 VAL A N 1
ATOM 2162 C CA . VAL A 1 278 ? 1.781 3.192 10.740 1.00 96.19 278 VAL A CA 1
ATOM 2163 C C . VAL A 1 278 ? 3.177 2.617 10.527 1.00 96.19 278 VAL A C 1
ATOM 2165 O O . VAL A 1 278 ? 3.949 3.143 9.725 1.00 96.19 278 VAL A O 1
ATOM 2168 N N . ASP A 1 279 ? 3.506 1.551 11.249 1.00 93.50 279 ASP A N 1
ATOM 2169 C CA . ASP A 1 279 ? 4.841 0.955 11.263 1.00 93.50 279 ASP A CA 1
ATOM 2170 C C . ASP A 1 279 ? 4.735 -0.582 11.294 1.00 93.50 279 ASP A C 1
ATOM 2172 O O . ASP A 1 279 ? 4.197 -1.176 12.232 1.00 93.50 279 ASP A O 1
ATOM 2176 N N . PHE A 1 280 ? 5.245 -1.238 10.248 1.00 91.31 280 PHE A N 1
ATOM 2177 C CA . PHE A 1 280 ? 5.255 -2.702 10.120 1.00 91.31 280 PHE A CA 1
ATOM 2178 C C . PHE A 1 280 ? 6.450 -3.374 10.827 1.00 91.31 280 PHE A C 1
ATOM 2180 O O . PHE A 1 280 ? 6.587 -4.601 10.807 1.00 91.31 280 PHE A O 1
ATOM 2187 N N . GLY A 1 281 ? 7.318 -2.598 11.487 1.00 84.88 281 GLY A N 1
ATOM 2188 C CA . GLY A 1 281 ? 8.633 -3.035 11.965 1.00 84.88 281 GLY A CA 1
ATOM 2189 C C . GLY A 1 281 ? 8.622 -4.244 12.901 1.00 84.88 281 GLY A C 1
ATOM 2190 O O . GLY A 1 281 ? 9.590 -5.000 12.941 1.00 84.88 281 GLY A O 1
ATOM 2191 N N . SER A 1 282 ? 7.524 -4.454 13.633 1.00 79.69 282 SER A N 1
ATOM 2192 C CA . SER A 1 282 ? 7.349 -5.561 14.587 1.00 79.69 282 SER A CA 1
ATOM 2193 C C . SER A 1 282 ? 6.198 -6.502 14.223 1.00 79.69 282 SER A C 1
ATOM 2195 O O . SER A 1 282 ? 5.562 -7.078 15.112 1.00 79.69 282 SER A O 1
ATOM 2197 N N . LEU A 1 283 ? 5.931 -6.660 12.923 1.00 81.19 283 LEU A N 1
ATOM 2198 C CA . LEU A 1 283 ? 4.993 -7.655 12.414 1.00 81.19 283 LEU A CA 1
ATOM 2199 C C . LEU A 1 283 ? 5.305 -9.034 13.001 1.00 81.19 283 LEU A C 1
ATOM 2201 O O . LEU A 1 283 ? 6.457 -9.461 12.958 1.00 81.19 283 LEU A O 1
ATOM 2205 N N . ALA A 1 284 ? 4.307 -9.730 13.553 1.00 78.81 284 ALA A N 1
ATOM 2206 C CA . ALA A 1 284 ? 4.464 -11.088 14.083 1.00 78.81 284 ALA A CA 1
ATOM 2207 C C . ALA A 1 284 ? 4.071 -12.169 13.063 1.00 78.81 284 ALA A C 1
ATOM 2209 O O . ALA A 1 284 ? 4.704 -13.221 13.046 1.00 78.81 284 ALA A O 1
ATOM 2210 N N . MET A 1 285 ? 3.095 -11.874 12.204 1.00 83.12 285 MET A N 1
ATOM 2211 C CA . MET A 1 285 ? 2.504 -12.797 11.228 1.00 83.12 285 MET A CA 1
ATOM 2212 C C . MET A 1 285 ? 3.357 -12.912 9.953 1.00 83.12 285 MET A C 1
ATOM 2214 O O . MET A 1 285 ? 4.246 -12.087 9.734 1.00 83.12 285 MET A O 1
ATOM 2218 N N . GLU A 1 286 ? 3.121 -13.946 9.139 1.00 88.25 286 GLU A N 1
ATOM 2219 C CA . GLU A 1 286 ? 3.786 -14.116 7.831 1.00 88.25 286 GLU A CA 1
ATOM 2220 C C . GLU A 1 286 ? 3.392 -13.001 6.860 1.00 88.25 286 GLU A C 1
ATOM 2222 O O . GLU A 1 286 ? 4.238 -12.436 6.175 1.00 88.25 286 GLU A O 1
ATOM 2227 N N . GLU A 1 287 ? 2.122 -12.614 6.873 1.00 91.19 287 GLU A N 1
ATOM 2228 C CA . GLU A 1 287 ? 1.578 -11.557 6.035 1.00 91.19 287 GLU A CA 1
ATOM 2229 C C . GLU A 1 287 ? 0.703 -10.633 6.878 1.00 91.19 287 GLU A C 1
ATOM 2231 O O . GLU A 1 287 ? -0.029 -11.085 7.764 1.00 91.19 287 GLU A O 1
ATOM 2236 N N . ALA A 1 288 ? 0.781 -9.331 6.609 1.00 91.94 288 ALA A N 1
ATOM 2237 C CA . ALA A 1 288 ? -0.176 -8.379 7.145 1.00 91.94 288 ALA A CA 1
ATOM 2238 C C . ALA A 1 288 ? -0.587 -7.328 6.132 1.00 91.94 288 ALA A C 1
ATOM 2240 O O . ALA A 1 288 ? 0.223 -6.855 5.335 1.00 91.94 288 ALA A O 1
ATOM 2241 N N . THR A 1 289 ? -1.841 -6.908 6.249 1.00 94.88 289 THR A N 1
ATOM 2242 C CA . THR A 1 289 ? -2.453 -5.900 5.402 1.00 94.88 289 THR A CA 1
ATOM 2243 C C . THR A 1 289 ? -2.938 -4.714 6.220 1.00 94.88 289 THR A C 1
ATOM 2245 O O . THR A 1 289 ? -3.727 -4.847 7.152 1.00 94.88 289 THR A O 1
ATOM 2248 N N . VAL A 1 290 ? -2.490 -3.521 5.846 1.00 97.06 290 VAL A N 1
ATOM 2249 C CA . VAL A 1 290 ? -3.046 -2.263 6.344 1.00 97.06 290 VAL A CA 1
ATOM 2250 C C . VAL A 1 290 ? -3.935 -1.659 5.267 1.00 97.06 290 VAL A C 1
ATOM 2252 O O . VAL A 1 290 ? -3.509 -1.499 4.123 1.00 97.06 290 VAL A O 1
ATOM 2255 N N . ARG A 1 291 ? -5.155 -1.278 5.641 1.00 97.44 291 ARG A N 1
ATOM 2256 C CA . ARG A 1 291 ? -6.113 -0.571 4.784 1.00 97.44 291 ARG A CA 1
ATOM 2257 C C . ARG A 1 291 ? -6.301 0.838 5.318 1.00 97.44 291 ARG A C 1
ATOM 2259 O O . ARG A 1 291 ? -6.655 1.015 6.480 1.00 97.44 291 ARG A O 1
ATOM 2266 N N . ILE A 1 292 ? -6.039 1.839 4.486 1.00 98.00 292 ILE A N 1
ATOM 2267 C CA . ILE A 1 292 ? -6.206 3.251 4.827 1.00 98.00 292 ILE A CA 1
ATOM 2268 C C . ILE A 1 292 ? -7.245 3.852 3.888 1.00 98.00 292 ILE A C 1
ATOM 2270 O O . ILE A 1 292 ? -6.923 4.243 2.769 1.00 98.00 292 ILE A O 1
ATOM 2274 N N . TYR A 1 293 ? -8.484 3.942 4.356 1.00 96.94 293 TYR A N 1
ATOM 2275 C CA . TYR A 1 293 ? -9.600 4.566 3.649 1.00 96.94 293 TYR A CA 1
ATOM 2276 C C . TYR A 1 293 ? -9.867 5.996 4.125 1.00 96.94 293 TYR A C 1
ATOM 2278 O O . TYR A 1 293 ? -10.293 6.820 3.322 1.00 96.94 293 TYR A O 1
ATOM 2286 N N . GLY A 1 294 ? -9.554 6.320 5.381 1.00 95.31 294 GLY A N 1
ATOM 2287 C CA . GLY A 1 294 ? -9.692 7.663 5.952 1.00 95.31 294 GLY A CA 1
ATOM 2288 C C . GLY A 1 294 ? -8.482 8.095 6.780 1.00 95.31 294 GLY A C 1
ATOM 2289 O O . GLY A 1 294 ? -7.572 7.311 7.051 1.00 95.31 294 GLY A O 1
ATOM 2290 N N . GLY A 1 295 ? -8.468 9.365 7.190 1.00 95.81 295 GLY A N 1
ATOM 2291 C CA . GLY A 1 295 ? -7.469 9.933 8.099 1.00 95.81 295 GLY A CA 1
ATOM 2292 C C . GLY A 1 295 ? -6.312 10.683 7.425 1.00 95.81 295 GLY A C 1
ATOM 2293 O O . GLY A 1 295 ? -6.170 10.730 6.204 1.00 95.81 295 GLY A O 1
ATOM 2294 N N . THR A 1 296 ? -5.480 11.327 8.253 1.00 96.44 296 THR A N 1
ATOM 2295 C CA . THR A 1 296 ? -4.268 12.054 7.832 1.00 96.44 296 THR A CA 1
ATOM 2296 C C . THR A 1 296 ? -3.043 11.543 8.586 1.00 96.44 296 THR A C 1
ATOM 2298 O O . THR A 1 296 ? -2.847 11.864 9.754 1.00 96.44 296 THR A O 1
ATOM 2301 N N . PHE A 1 297 ? -2.206 10.761 7.910 1.00 97.69 297 PHE A N 1
ATOM 2302 C CA . PHE A 1 297 ? -1.012 10.126 8.459 1.00 97.69 297 PHE A CA 1
ATOM 2303 C C . PHE A 1 297 ? 0.231 10.947 8.135 1.00 97.69 297 PHE A C 1
ATOM 2305 O O . PHE A 1 297 ? 0.466 11.356 6.997 1.00 97.69 297 PHE A O 1
ATOM 2312 N N . SER A 1 298 ? 1.082 11.153 9.135 1.00 96.31 298 SER A N 1
ATOM 2313 C CA . SER A 1 298 ? 2.379 11.796 8.929 1.00 96.31 298 SER A CA 1
ATOM 2314 C C . SER A 1 298 ? 3.370 10.874 8.225 1.00 96.31 298 SER A C 1
ATOM 2316 O O . SER A 1 298 ? 4.227 11.363 7.489 1.00 96.31 298 SER A O 1
ATOM 2318 N N . PHE A 1 299 ? 3.251 9.561 8.433 1.00 95.88 299 PHE A N 1
ATOM 2319 C CA . PHE A 1 299 ? 4.073 8.565 7.758 1.00 95.88 299 PHE A CA 1
ATOM 2320 C C . PHE A 1 299 ? 3.448 7.161 7.785 1.00 95.88 299 PHE A C 1
ATOM 2322 O O . PHE A 1 299 ? 2.693 6.819 8.697 1.00 95.88 299 PHE A O 1
ATOM 2329 N N . VAL A 1 300 ? 3.815 6.339 6.806 1.00 97.50 300 VAL A N 1
ATOM 2330 C CA . VAL A 1 300 ? 3.590 4.891 6.764 1.00 97.50 300 VAL A CA 1
ATOM 2331 C C . VAL A 1 300 ? 4.908 4.225 6.373 1.00 97.50 300 VAL A C 1
ATOM 2333 O O . VAL A 1 300 ? 5.463 4.527 5.315 1.00 97.50 300 VAL A O 1
ATOM 2336 N N . TYR A 1 301 ? 5.409 3.342 7.237 1.00 93.81 301 TYR A N 1
ATOM 2337 C CA . TYR A 1 301 ? 6.682 2.643 7.056 1.00 93.81 301 TYR A CA 1
ATOM 2338 C C . TYR A 1 301 ? 6.460 1.159 6.783 1.00 93.81 301 TYR A C 1
ATOM 2340 O O . TYR A 1 301 ? 6.071 0.411 7.682 1.00 93.81 301 TYR A O 1
ATOM 2348 N N . LEU A 1 302 ? 6.731 0.740 5.547 1.00 92.25 302 LEU A N 1
ATOM 2349 C CA . LEU A 1 302 ? 6.628 -0.647 5.095 1.00 92.25 302 LEU A CA 1
ATOM 2350 C C . LEU A 1 302 ? 7.912 -1.416 5.392 1.00 92.25 302 LEU A C 1
ATOM 2352 O O . LEU A 1 302 ? 8.991 -0.950 5.058 1.00 92.25 302 LEU A O 1
ATOM 2356 N N . GLY A 1 303 ? 7.825 -2.604 5.967 1.00 87.31 303 GLY A N 1
ATOM 2357 C CA . GLY A 1 303 ? 8.990 -3.453 6.194 1.00 87.31 303 GLY A CA 1
ATOM 2358 C C . GLY A 1 303 ? 9.172 -3.805 7.660 1.00 87.31 303 GLY A C 1
ATOM 2359 O O . GLY A 1 303 ? 8.739 -3.098 8.573 1.00 87.31 303 GLY A O 1
ATOM 2360 N N . THR A 1 304 ? 9.812 -4.948 7.872 1.00 84.44 304 THR A N 1
ATOM 2361 C CA . THR A 1 304 ? 9.826 -5.676 9.138 1.00 84.44 304 THR A CA 1
ATOM 2362 C C . THR A 1 304 ? 11.170 -6.348 9.395 1.00 84.44 304 THR A C 1
ATOM 2364 O O . THR A 1 304 ? 11.944 -6.625 8.479 1.00 84.44 304 THR A O 1
ATOM 2367 N N . GLY A 1 305 ? 11.458 -6.642 10.662 1.00 79.12 305 GLY A N 1
ATOM 2368 C CA . GLY A 1 305 ? 12.674 -7.328 11.100 1.00 79.12 305 GLY A CA 1
ATOM 2369 C C . GLY A 1 305 ? 12.759 -8.819 10.740 1.00 79.12 305 GLY A C 1
ATOM 2370 O O . GLY A 1 305 ? 13.443 -9.556 11.444 1.00 79.12 305 GLY A O 1
ATOM 2371 N N . SER A 1 306 ? 12.102 -9.294 9.676 1.00 81.50 306 SER A N 1
ATOM 2372 C CA . SER A 1 306 ? 12.201 -10.682 9.194 1.00 81.50 306 SER A CA 1
ATOM 2373 C C . SER A 1 306 ? 12.088 -10.760 7.673 1.00 81.50 306 SER A C 1
ATOM 2375 O O . SER A 1 306 ? 11.261 -10.069 7.088 1.00 81.50 306 SER A O 1
ATOM 2377 N N . SER A 1 307 ? 12.888 -11.621 7.040 1.00 81.69 307 SER A N 1
ATOM 2378 C CA . SER A 1 307 ? 12.885 -11.811 5.585 1.00 81.69 307 SER A CA 1
ATOM 2379 C C . SER A 1 307 ? 11.746 -12.679 5.044 1.00 81.69 307 SER A C 1
ATOM 2381 O O . SER A 1 307 ? 11.519 -12.725 3.842 1.00 81.69 307 SER A O 1
ATOM 2383 N N . GLN A 1 308 ? 11.021 -13.379 5.917 1.00 82.69 308 GLN A N 1
ATOM 2384 C CA . GLN A 1 308 ? 9.923 -14.272 5.526 1.00 82.69 308 GLN A CA 1
ATOM 2385 C C . GLN A 1 308 ? 8.573 -13.556 5.445 1.00 82.69 308 GLN A C 1
ATOM 2387 O O . GLN A 1 308 ? 7.555 -14.200 5.222 1.00 82.69 308 GLN A O 1
ATOM 2392 N N . LYS A 1 309 ? 8.553 -12.245 5.700 1.00 86.19 309 LYS A N 1
ATOM 2393 C CA . LYS A 1 309 ? 7.322 -11.509 5.957 1.00 86.19 309 LYS A CA 1
ATOM 2394 C C . LYS A 1 309 ? 6.940 -10.580 4.820 1.00 86.19 309 LYS A C 1
ATOM 2396 O O . LYS A 1 309 ? 7.801 -9.935 4.214 1.00 86.19 309 LYS A O 1
ATOM 2401 N N . ILE A 1 310 ? 5.632 -10.493 4.607 1.00 91.06 310 ILE A N 1
ATOM 2402 C CA . ILE A 1 310 ? 4.993 -9.695 3.569 1.00 91.06 310 ILE A CA 1
ATOM 2403 C C . ILE A 1 310 ? 4.197 -8.561 4.216 1.00 91.06 310 ILE A C 1
ATOM 2405 O O . ILE A 1 310 ? 3.401 -8.770 5.135 1.00 91.06 310 ILE A O 1
ATOM 2409 N N . CYS A 1 311 ? 4.420 -7.343 3.731 1.00 94.06 311 CYS A N 1
ATOM 2410 C CA . CYS A 1 311 ? 3.706 -6.146 4.153 1.00 94.06 311 CYS A CA 1
ATOM 2411 C C . CYS A 1 311 ? 2.853 -5.621 2.999 1.00 94.06 311 CYS A C 1
ATOM 2413 O O . CYS A 1 311 ? 3.397 -5.172 1.992 1.00 94.06 311 CYS A O 1
ATOM 2415 N N . ASN A 1 312 ? 1.533 -5.613 3.167 1.00 96.69 312 ASN A N 1
ATOM 2416 C CA . ASN A 1 312 ? 0.597 -5.059 2.196 1.00 96.69 312 ASN A CA 1
ATOM 2417 C C . ASN A 1 312 ? -0.018 -3.761 2.712 1.00 96.69 312 ASN A C 1
ATOM 2419 O O . ASN A 1 312 ? -0.468 -3.670 3.855 1.00 96.69 312 ASN A O 1
ATOM 2423 N N . LEU A 1 313 ? -0.100 -2.765 1.841 1.00 98.12 313 LEU A N 1
ATOM 2424 C CA . LEU A 1 313 ? -0.792 -1.509 2.082 1.00 98.12 313 LEU A CA 1
ATOM 2425 C C . LEU A 1 313 ? -1.809 -1.258 0.970 1.00 98.12 313 LEU A C 1
ATOM 2427 O O . LEU A 1 313 ? -1.464 -1.278 -0.210 1.00 98.12 313 LEU A O 1
ATOM 2431 N N . ILE A 1 314 ? -3.044 -0.948 1.351 1.00 97.75 314 ILE A N 1
ATOM 2432 C CA . ILE A 1 314 ? -4.080 -0.449 0.444 1.00 97.75 314 ILE A CA 1
ATOM 2433 C C . ILE A 1 314 ? -4.462 0.962 0.879 1.00 97.75 314 ILE A C 1
ATOM 2435 O O . ILE A 1 314 ? -4.805 1.179 2.041 1.00 97.75 314 ILE A O 1
ATOM 2439 N N . VAL A 1 315 ? -4.394 1.920 -0.045 1.00 98.38 315 VAL A N 1
ATOM 2440 C CA . VAL A 1 315 ? -4.737 3.325 0.200 1.00 98.38 315 VAL A CA 1
ATOM 2441 C C . VAL A 1 315 ? -5.918 3.727 -0.672 1.00 98.38 315 VAL A C 1
ATOM 2443 O O . VAL A 1 315 ? -5.815 3.762 -1.900 1.00 98.38 315 VAL A O 1
ATOM 2446 N N . GLY A 1 316 ? -7.031 4.057 -0.023 1.00 96.69 316 GLY A N 1
ATOM 2447 C CA . GLY A 1 316 ? -8.272 4.446 -0.673 1.00 96.69 316 GLY A CA 1
ATOM 2448 C C . GLY A 1 316 ? -8.945 3.307 -1.443 1.00 96.69 316 GLY A C 1
ATOM 2449 O O . GLY A 1 316 ? -8.422 2.197 -1.575 1.00 96.69 316 GLY A O 1
ATOM 2450 N N . ASN A 1 317 ? -10.115 3.616 -1.987 1.00 93.19 317 ASN A N 1
ATOM 2451 C CA . ASN A 1 317 ? -10.954 2.709 -2.775 1.00 93.19 317 ASN A CA 1
ATOM 2452 C C . ASN A 1 317 ? -11.283 3.269 -4.174 1.00 93.19 317 ASN A C 1
ATOM 2454 O O . ASN A 1 317 ? -12.069 2.681 -4.906 1.00 93.19 317 ASN A O 1
ATOM 2458 N N . GLY A 1 318 ? -10.702 4.414 -4.547 1.00 92.44 318 GLY A N 1
ATOM 2459 C CA . GLY A 1 318 ? -11.009 5.127 -5.791 1.00 92.44 318 GLY A CA 1
ATOM 2460 C C . GLY A 1 318 ? -11.786 6.427 -5.568 1.00 92.44 318 GLY A C 1
ATOM 2461 O O . GLY A 1 318 ? -11.630 7.355 -6.357 1.00 92.44 318 GLY A O 1
ATOM 2462 N N . THR A 1 319 ? -12.550 6.538 -4.476 1.00 91.12 319 THR A N 1
ATOM 2463 C CA . THR A 1 319 ? -13.347 7.737 -4.147 1.00 91.12 319 THR A CA 1
ATOM 2464 C C . THR A 1 319 ? -12.923 8.412 -2.851 1.00 91.12 319 THR A C 1
ATOM 2466 O O . THR A 1 319 ? -13.053 9.625 -2.724 1.00 91.12 319 THR A O 1
ATOM 2469 N N . ASN A 1 320 ? -12.404 7.649 -1.891 1.00 93.94 320 ASN A N 1
ATOM 2470 C CA . ASN A 1 320 ? -12.037 8.183 -0.583 1.00 93.94 320 ASN A CA 1
ATOM 2471 C C . ASN A 1 320 ? -10.750 9.017 -0.663 1.00 93.94 320 ASN A C 1
ATOM 2473 O O . ASN A 1 320 ? -9.894 8.773 -1.520 1.00 93.94 320 ASN A O 1
ATOM 2477 N N . GLU A 1 321 ? -10.579 9.969 0.258 1.00 95.56 321 GLU A N 1
ATOM 2478 C CA . GLU A 1 321 ? -9.459 10.922 0.250 1.00 95.56 321 GLU A CA 1
ATOM 2479 C C . GLU A 1 321 ? -8.535 10.822 1.487 1.00 95.56 321 GLU A C 1
ATOM 2481 O O . GLU A 1 321 ? -8.322 11.821 2.186 1.00 95.56 321 GLU A O 1
ATOM 2486 N N . PRO A 1 322 ? -7.947 9.647 1.794 1.00 97.38 322 PRO A N 1
ATOM 2487 C CA . PRO A 1 322 ? -6.946 9.558 2.853 1.00 97.38 322 PRO A CA 1
ATOM 2488 C C . PRO A 1 322 ? -5.700 10.374 2.491 1.00 97.38 322 PRO A C 1
ATOM 2490 O O . PRO A 1 322 ? -5.344 10.522 1.319 1.00 97.38 322 PRO A O 1
ATOM 2493 N N . LYS A 1 323 ? -4.997 10.888 3.502 1.00 98.12 323 LYS A N 1
ATOM 2494 C CA . LYS A 1 323 ? -3.774 11.682 3.309 1.00 98.12 323 LYS A CA 1
ATOM 2495 C C . LYS A 1 323 ? -2.596 11.016 3.997 1.00 98.12 323 LYS A C 1
ATOM 2497 O O . LYS A 1 323 ? -2.660 10.742 5.190 1.00 98.12 323 LYS A O 1
ATOM 2502 N N . ILE A 1 324 ? -1.504 10.803 3.271 1.00 98.56 324 ILE A N 1
ATOM 2503 C CA . ILE A 1 324 ? -0.248 10.268 3.804 1.00 98.56 324 ILE A CA 1
ATOM 2504 C C . ILE A 1 324 ? 0.880 11.213 3.397 1.00 98.56 324 ILE A C 1
ATOM 2506 O O . ILE A 1 324 ? 1.154 11.422 2.218 1.00 98.56 324 ILE A O 1
ATOM 2510 N N . ASN A 1 325 ? 1.561 11.804 4.375 1.00 97.75 325 ASN A N 1
ATOM 2511 C CA . ASN A 1 325 ? 2.644 12.737 4.077 1.00 97.75 325 ASN A CA 1
ATOM 2512 C C . ASN A 1 325 ? 3.925 12.028 3.598 1.00 97.75 325 ASN A C 1
ATOM 2514 O O . ASN A 1 325 ? 4.613 12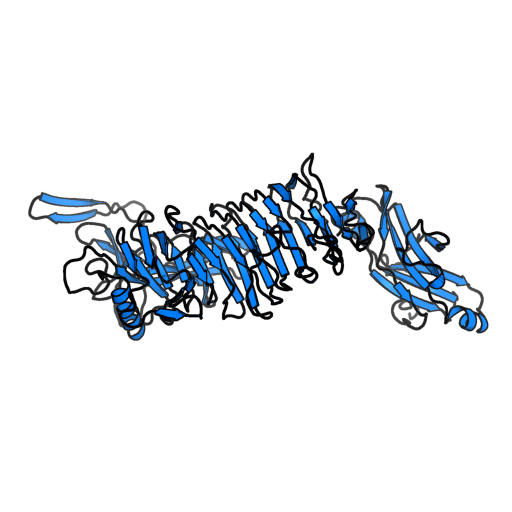.542 2.717 1.00 97.75 325 ASN A O 1
ATOM 2518 N N . LEU A 1 326 ? 4.237 10.856 4.153 1.00 97.19 326 LEU A N 1
ATOM 2519 C CA . LEU A 1 326 ? 5.393 10.050 3.767 1.00 97.19 326 LEU A CA 1
ATOM 2520 C C . LEU A 1 326 ? 5.017 8.568 3.690 1.00 97.19 326 LEU A C 1
ATOM 2522 O O . LEU A 1 326 ? 4.626 7.987 4.695 1.00 97.19 326 LEU A O 1
ATOM 2526 N N . LEU A 1 327 ? 5.172 7.953 2.524 1.00 98.00 327 LEU A N 1
ATOM 2527 C CA . LEU A 1 327 ? 5.118 6.502 2.354 1.00 98.00 327 LEU A CA 1
ATOM 2528 C C . LEU A 1 327 ? 6.502 6.013 1.939 1.00 98.00 327 LEU A C 1
ATOM 2530 O O . LEU A 1 327 ? 7.009 6.435 0.898 1.00 98.00 327 LEU A O 1
ATOM 2534 N N . CYS A 1 328 ? 7.118 5.155 2.748 1.00 93.81 328 CYS A N 1
ATOM 2535 C CA . CYS A 1 328 ? 8.461 4.662 2.470 1.00 93.81 328 CYS A CA 1
ATOM 2536 C C . CYS A 1 328 ? 8.753 3.307 3.122 1.00 93.81 328 CYS A C 1
ATOM 2538 O O . CYS A 1 328 ? 7.927 2.771 3.867 1.00 93.81 328 CYS A O 1
ATOM 2540 N N . LEU A 1 329 ? 9.925 2.740 2.829 1.00 89.75 329 LEU A N 1
ATOM 2541 C CA . LEU A 1 329 ? 10.415 1.568 3.543 1.00 89.75 329 LEU A CA 1
ATOM 2542 C C . LEU A 1 329 ? 10.755 1.938 4.989 1.00 89.75 329 LEU A C 1
ATOM 2544 O O . LEU A 1 329 ? 11.204 3.034 5.307 1.00 89.75 329 LEU A O 1
ATOM 2548 N N . ASN A 1 330 ? 10.584 0.987 5.886 1.00 86.25 330 ASN A N 1
ATOM 2549 C CA . ASN A 1 330 ? 11.076 1.048 7.237 1.00 86.25 330 ASN A CA 1
ATOM 2550 C C . ASN A 1 330 ? 12.576 0.771 7.230 1.00 86.25 330 ASN A C 1
ATOM 2552 O O . ASN A 1 330 ? 13.113 0.107 6.340 1.00 86.25 330 ASN A O 1
ATOM 2556 N N . ASN A 1 331 ? 13.259 1.249 8.259 1.00 79.25 331 ASN A N 1
ATOM 2557 C CA . ASN A 1 331 ? 14.678 1.000 8.438 1.00 79.25 331 ASN A CA 1
ATOM 2558 C C . ASN A 1 331 ? 14.893 -0.404 9.038 1.00 79.25 331 ASN A C 1
ATOM 2560 O O . ASN A 1 331 ? 15.206 -0.551 10.219 1.00 79.25 331 ASN A O 1
ATOM 2564 N N . SER A 1 332 ? 14.630 -1.444 8.237 1.00 72.50 332 SER A N 1
ATOM 2565 C CA . SER A 1 332 ? 14.798 -2.853 8.608 1.00 72.50 332 SER A CA 1
ATOM 2566 C C . SER A 1 332 ? 16.066 -3.433 7.992 1.00 72.50 332 SER A C 1
ATOM 2568 O O . SER A 1 332 ? 16.309 -3.264 6.802 1.00 72.50 332 SER A O 1
ATOM 2570 N N . ASN A 1 333 ? 16.834 -4.196 8.765 1.00 72.56 333 ASN A N 1
ATOM 2571 C CA . ASN A 1 333 ? 18.047 -4.862 8.285 1.00 72.56 333 ASN A CA 1
ATOM 2572 C C . ASN A 1 333 ? 17.786 -6.209 7.570 1.00 72.56 333 ASN A C 1
ATOM 2574 O O . ASN A 1 333 ? 18.654 -7.080 7.569 1.00 72.56 333 ASN A O 1
ATOM 2578 N N . GLN A 1 334 ? 16.575 -6.424 7.041 1.00 78.06 334 GLN A N 1
ATOM 2579 C CA . GLN A 1 334 ? 16.115 -7.718 6.523 1.00 78.06 334 GLN A CA 1
ATOM 2580 C C . GLN A 1 334 ? 15.529 -7.610 5.115 1.00 78.06 334 GLN A C 1
ATOM 2582 O O . GLN A 1 334 ? 14.950 -6.592 4.746 1.00 78.06 334 GLN A O 1
ATOM 2587 N N . ALA A 1 335 ? 15.648 -8.698 4.352 1.00 80.06 335 ALA A N 1
ATOM 2588 C CA . ALA A 1 335 ? 15.109 -8.827 3.000 1.00 80.06 335 ALA A CA 1
ATOM 2589 C C . ALA A 1 335 ? 13.617 -9.197 3.022 1.00 80.06 335 ALA A C 1
ATOM 2591 O O . ALA A 1 335 ? 13.291 -10.374 2.942 1.00 80.06 335 ALA A O 1
ATOM 2592 N N . ASN A 1 336 ? 12.721 -8.224 3.181 1.00 83.50 336 ASN A N 1
ATOM 2593 C CA . ASN A 1 336 ? 11.268 -8.450 3.198 1.00 83.50 336 ASN A CA 1
ATOM 2594 C C . ASN A 1 336 ? 10.579 -7.989 1.898 1.00 83.50 336 ASN A C 1
ATOM 2596 O O . ASN A 1 336 ? 11.190 -7.339 1.041 1.00 83.50 336 ASN A O 1
ATOM 2600 N N . GLN A 1 337 ? 9.309 -8.363 1.738 1.00 90.62 337 GLN A N 1
ATOM 2601 C CA . GLN A 1 337 ? 8.490 -8.005 0.580 1.00 90.62 337 GLN A CA 1
ATOM 2602 C C . GLN A 1 337 ? 7.425 -6.989 0.977 1.00 90.62 337 GLN A C 1
ATOM 2604 O O . GLN A 1 337 ? 6.671 -7.207 1.923 1.00 90.62 337 GLN A O 1
ATOM 2609 N N . ASN A 1 338 ? 7.367 -5.876 0.248 1.00 94.38 338 ASN A N 1
ATOM 2610 C CA . ASN A 1 338 ? 6.440 -4.789 0.535 1.00 94.38 338 ASN A CA 1
ATOM 2611 C C . ASN A 1 338 ? 5.638 -4.432 -0.708 1.00 94.38 338 ASN A C 1
ATOM 2613 O O . ASN A 1 338 ? 6.210 -4.107 -1.751 1.00 94.38 338 ASN A O 1
ATOM 2617 N N . TYR A 1 339 ? 4.322 -4.422 -0.562 1.00 97.62 339 TYR A N 1
ATOM 2618 C CA . TYR A 1 339 ? 3.377 -4.100 -1.617 1.00 97.62 339 TYR A CA 1
ATOM 2619 C C . TYR A 1 339 ? 2.494 -2.939 -1.175 1.00 97.62 339 TYR A C 1
ATOM 2621 O O . TYR A 1 339 ? 1.926 -2.954 -0.085 1.00 97.62 339 TYR A O 1
ATOM 2629 N N . ALA A 1 340 ? 2.356 -1.925 -2.024 1.00 98.44 340 ALA A N 1
ATOM 2630 C CA . ALA A 1 340 ? 1.417 -0.832 -1.815 1.00 98.44 340 ALA A CA 1
ATOM 2631 C C . ALA A 1 340 ? 0.541 -0.641 -3.052 1.00 98.44 340 ALA A C 1
ATOM 2633 O O . ALA A 1 340 ? 1.053 -0.511 -4.161 1.00 98.44 340 ALA A O 1
ATOM 2634 N N . THR A 1 341 ? -0.773 -0.578 -2.860 1.00 98.38 341 THR A N 1
ATOM 2635 C CA . THR A 1 341 ? -1.734 -0.206 -3.904 1.00 98.38 341 THR A CA 1
ATOM 2636 C C . THR A 1 341 ? -2.423 1.091 -3.511 1.00 98.38 341 THR A C 1
ATOM 2638 O O . THR A 1 341 ? -3.053 1.169 -2.458 1.00 98.38 341 THR A O 1
ATOM 2641 N N . ILE A 1 342 ? -2.299 2.115 -4.352 1.00 98.56 342 ILE A N 1
ATOM 2642 C CA . ILE A 1 342 ? -2.886 3.438 -4.138 1.00 98.56 342 ILE A CA 1
ATOM 2643 C C . ILE A 1 342 ? -4.034 3.613 -5.129 1.00 98.56 342 ILE A C 1
ATOM 2645 O O . ILE A 1 342 ? -3.811 3.862 -6.314 1.00 98.56 342 ILE A O 1
ATOM 2649 N N . ASN A 1 343 ? -5.264 3.467 -4.644 1.00 97.44 343 ASN A N 1
ATOM 2650 C CA . ASN A 1 343 ? -6.476 3.623 -5.446 1.00 97.44 343 ASN A CA 1
ATOM 2651 C C . ASN A 1 343 ? -6.982 5.069 -5.450 1.00 97.44 343 ASN A C 1
ATOM 2653 O O . ASN A 1 343 ? -7.544 5.512 -6.445 1.00 97.44 343 ASN A O 1
ATOM 2657 N N . SER A 1 344 ? -6.799 5.811 -4.356 1.00 97.50 344 SER A N 1
ATOM 2658 C CA . SER A 1 344 ? -7.184 7.225 -4.236 1.00 97.50 344 SER A CA 1
ATOM 2659 C C . SER A 1 344 ? -6.477 7.904 -3.053 1.00 97.50 344 SER A C 1
ATOM 2661 O O . SER A 1 344 ? -5.627 7.298 -2.401 1.00 97.50 344 SER A O 1
ATOM 2663 N N . GLY A 1 345 ? -6.804 9.173 -2.782 1.00 97.88 345 GLY A N 1
ATOM 2664 C CA . GLY A 1 345 ? -6.189 9.972 -1.716 1.00 97.88 345 GLY A CA 1
ATOM 2665 C C . GLY A 1 345 ? -4.960 10.766 -2.153 1.00 97.88 345 GLY A C 1
ATOM 2666 O O . GLY A 1 345 ? -4.709 10.941 -3.344 1.00 97.88 345 GLY A O 1
ATOM 2667 N N . 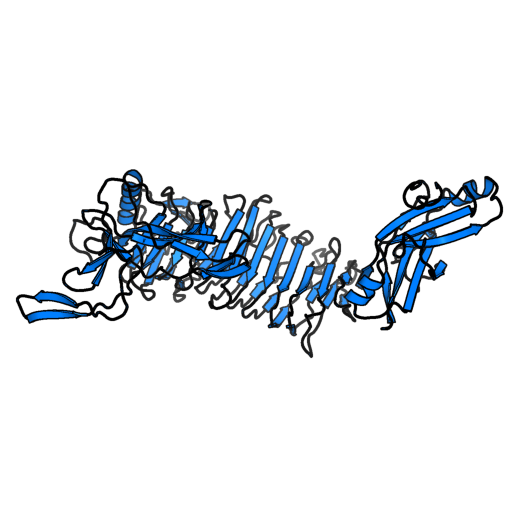THR A 1 346 ? -4.204 11.266 -1.177 1.00 98.56 346 THR A N 1
ATOM 2668 C CA . THR A 1 346 ? -3.023 12.110 -1.404 1.00 98.56 346 THR A CA 1
ATOM 2669 C C . THR A 1 346 ? -1.793 11.531 -0.720 1.00 98.56 346 THR A C 1
ATOM 2671 O O . THR A 1 346 ? -1.772 11.392 0.503 1.00 98.56 346 THR A O 1
ATOM 2674 N N . ILE A 1 347 ? -0.737 11.284 -1.498 1.00 98.75 347 ILE A N 1
ATOM 2675 C CA . ILE A 1 347 ? 0.602 10.946 -1.008 1.00 98.75 347 ILE A CA 1
ATOM 2676 C C . ILE A 1 347 ? 1.545 12.116 -1.301 1.00 98.75 347 ILE A C 1
ATOM 2678 O O . ILE A 1 347 ? 1.887 12.381 -2.455 1.00 98.75 347 ILE A O 1
ATOM 2682 N N . SER A 1 348 ? 1.994 12.828 -0.265 1.00 98.38 348 SER A N 1
ATOM 2683 C CA . SER A 1 348 ? 2.879 13.988 -0.467 1.00 98.38 348 SER A CA 1
ATOM 2684 C C . SER A 1 348 ? 4.288 13.572 -0.892 1.00 98.38 348 SER A C 1
ATOM 2686 O O . SER A 1 348 ? 4.892 14.231 -1.739 1.00 98.38 348 SER A O 1
ATOM 2688 N N . ASN A 1 349 ? 4.811 12.491 -0.307 1.00 97.88 349 ASN A N 1
ATOM 2689 C CA . ASN A 1 349 ? 6.132 11.952 -0.609 1.00 97.88 349 ASN A CA 1
ATOM 2690 C C . ASN A 1 349 ? 6.076 10.423 -0.651 1.00 97.88 349 ASN A C 1
ATOM 2692 O O . ASN A 1 349 ? 5.920 9.774 0.384 1.00 97.88 349 ASN A O 1
ATOM 2696 N N . LEU A 1 350 ? 6.233 9.857 -1.845 1.00 98.12 350 LEU A N 1
ATOM 2697 C CA . LEU A 1 350 ? 6.464 8.434 -2.050 1.00 98.12 350 LEU A CA 1
ATOM 2698 C C . LEU A 1 350 ? 7.966 8.193 -2.209 1.00 98.12 350 LEU A C 1
ATOM 2700 O O . LEU A 1 350 ? 8.583 8.691 -3.149 1.00 98.12 350 LEU A O 1
ATOM 2704 N N . SER A 1 351 ? 8.560 7.439 -1.293 1.00 94.50 351 SER A N 1
ATOM 2705 C CA . SER A 1 351 ? 10.003 7.229 -1.242 1.00 94.50 351 SER A CA 1
ATOM 2706 C C . SER A 1 351 ? 10.341 5.749 -1.301 1.00 94.50 351 SER A C 1
ATOM 2708 O O . SER A 1 351 ? 9.972 4.982 -0.415 1.00 94.50 351 SER A O 1
ATOM 2710 N N . PHE A 1 352 ? 11.089 5.344 -2.325 1.00 91.62 352 PHE A N 1
ATOM 2711 C CA . PHE A 1 352 ? 11.609 3.982 -2.466 1.00 91.62 352 PHE A CA 1
ATOM 2712 C C . PHE A 1 352 ? 12.942 3.814 -1.714 1.00 91.62 352 PHE A C 1
ATOM 2714 O O . PHE A 1 352 ? 13.951 3.359 -2.259 1.00 91.62 352 PHE A O 1
ATOM 2721 N N . SER A 1 353 ? 12.935 4.257 -0.457 1.00 85.81 353 SER A N 1
ATOM 2722 C CA . SER A 1 353 ? 14.048 4.282 0.495 1.00 85.81 353 SER A CA 1
ATOM 2723 C C . SER A 1 353 ? 13.476 4.257 1.918 1.00 85.81 353 SER A C 1
ATOM 2725 O O . SER A 1 353 ? 12.262 4.237 2.092 1.00 85.81 353 SER A O 1
ATOM 2727 N N . TYR A 1 354 ? 14.328 4.271 2.941 1.00 83.00 354 TYR A N 1
ATOM 2728 C CA . TYR A 1 354 ? 13.941 4.309 4.353 1.00 83.00 354 TYR A CA 1
ATOM 2729 C C . TYR A 1 354 ? 14.412 5.587 5.072 1.00 83.00 354 TYR A C 1
ATOM 2731 O O . TYR A 1 354 ? 15.378 6.215 4.626 1.00 83.00 354 TYR A O 1
ATOM 2739 N N . PRO A 1 355 ? 13.772 5.988 6.189 1.00 80.12 355 PRO A N 1
ATOM 2740 C CA . PRO A 1 355 ? 14.170 7.156 6.969 1.00 80.12 355 PRO A CA 1
ATOM 2741 C C . PRO A 1 355 ? 15.346 6.851 7.916 1.00 80.12 355 PRO A C 1
ATOM 2743 O O . PRO A 1 355 ? 15.500 5.737 8.419 1.00 80.12 355 PRO A O 1
ATOM 2746 N N . GLY A 1 356 ? 16.140 7.875 8.246 1.00 71.50 356 GLY A N 1
ATOM 2747 C CA . GLY A 1 356 ? 17.237 7.778 9.221 1.00 71.50 356 GLY A CA 1
ATOM 2748 C C . GLY A 1 356 ? 18.591 7.375 8.622 1.00 71.50 356 GLY A C 1
ATOM 2749 O O . GLY A 1 356 ? 18.848 7.610 7.442 1.00 71.50 356 GLY A O 1
ATOM 2750 N N . THR A 1 357 ? 19.480 6.831 9.462 1.00 63.06 357 THR A N 1
ATOM 2751 C CA . THR A 1 357 ? 20.865 6.473 9.110 1.00 63.06 357 THR A CA 1
ATOM 2752 C C . THR A 1 357 ? 21.083 4.952 9.024 1.00 63.06 357 THR A C 1
ATOM 2754 O O . THR A 1 357 ? 20.451 4.180 9.742 1.00 63.06 357 THR A O 1
ATOM 2757 N N . ALA A 1 358 ? 21.965 4.576 8.089 1.00 54.94 358 ALA A N 1
ATOM 2758 C CA . ALA A 1 358 ? 22.609 3.287 7.784 1.00 54.94 358 ALA A CA 1
ATOM 2759 C C . ALA A 1 358 ? 22.110 1.988 8.467 1.00 54.94 358 ALA A C 1
ATOM 2761 O O . ALA A 1 358 ? 22.583 1.634 9.546 1.00 54.94 358 ALA A O 1
ATOM 2762 N N . TYR A 1 359 ? 21.286 1.208 7.755 1.00 59.69 359 TYR A N 1
ATOM 2763 C CA . TYR A 1 359 ? 21.219 -0.254 7.888 1.00 59.69 359 TYR A CA 1
ATOM 2764 C C . TYR A 1 359 ? 21.135 -0.882 6.491 1.00 59.69 359 TYR A C 1
ATOM 2766 O O . TYR A 1 359 ? 20.461 -0.335 5.622 1.00 59.69 359 TYR A O 1
ATOM 2774 N N . ASN A 1 360 ? 21.783 -2.036 6.285 1.00 56.41 360 ASN A N 1
ATOM 2775 C CA . ASN A 1 360 ? 21.641 -2.833 5.059 1.00 56.41 360 ASN A CA 1
ATOM 2776 C C . ASN A 1 360 ? 20.183 -3.265 4.890 1.00 56.41 360 ASN A C 1
ATOM 2778 O O . ASN A 1 360 ? 19.727 -4.132 5.634 1.00 56.41 360 ASN A O 1
ATOM 2782 N N . ASN A 1 361 ? 19.464 -2.696 3.924 1.00 63.19 361 ASN A N 1
ATOM 2783 C CA . ASN A 1 361 ? 18.061 -2.998 3.700 1.00 63.19 361 ASN A CA 1
ATOM 2784 C C . ASN A 1 361 ? 17.879 -3.728 2.368 1.00 63.19 361 ASN A C 1
ATOM 2786 O O . ASN A 1 361 ? 17.723 -3.120 1.323 1.00 63.19 361 ASN A O 1
ATOM 2790 N N . ASN A 1 362 ? 17.833 -5.055 2.410 1.00 73.12 362 ASN A N 1
ATOM 2791 C CA . ASN A 1 362 ? 17.582 -5.871 1.221 1.00 73.12 362 ASN A CA 1
ATOM 2792 C C . ASN A 1 362 ? 16.079 -5.995 0.887 1.00 73.12 362 ASN A C 1
ATOM 2794 O O . ASN A 1 362 ? 15.681 -6.927 0.191 1.00 73.12 362 ASN A O 1
ATOM 2798 N N . ALA A 1 363 ? 15.218 -5.130 1.432 1.00 81.94 363 ALA A N 1
ATOM 2799 C CA . ALA A 1 363 ? 13.784 -5.189 1.186 1.00 81.94 363 ALA A CA 1
ATOM 2800 C C . ALA A 1 363 ? 13.432 -4.812 -0.253 1.00 81.94 363 ALA A C 1
ATOM 2802 O O . ALA A 1 363 ? 14.018 -3.903 -0.844 1.00 81.94 363 ALA A O 1
ATOM 2803 N N . SER A 1 364 ? 12.419 -5.486 -0.787 1.00 88.56 364 SER A N 1
ATOM 2804 C CA . SER A 1 364 ? 11.773 -5.117 -2.042 1.00 88.56 364 SER A CA 1
ATOM 2805 C C . SER A 1 364 ? 10.538 -4.263 -1.768 1.00 88.56 364 SER A C 1
ATOM 2807 O O . SER A 1 364 ? 9.831 -4.479 -0.783 1.00 88.56 364 SER A O 1
ATOM 2809 N N . MET A 1 365 ? 10.277 -3.287 -2.633 1.00 93.06 365 MET A N 1
ATOM 2810 C CA . MET A 1 365 ? 9.090 -2.437 -2.566 1.00 93.06 365 MET A CA 1
ATOM 2811 C C . MET A 1 365 ? 8.454 -2.353 -3.943 1.00 93.06 365 MET A C 1
ATOM 2813 O O . MET A 1 365 ? 9.093 -1.895 -4.889 1.00 93.06 365 MET A O 1
ATOM 2817 N N . SER A 1 366 ? 7.194 -2.760 -4.044 1.00 97.06 366 SER A N 1
ATOM 2818 C CA . SER A 1 366 ? 6.384 -2.619 -5.247 1.00 97.06 366 SER A CA 1
ATOM 2819 C C . SER A 1 366 ? 5.176 -1.740 -4.963 1.00 97.06 366 SER A C 1
ATOM 2821 O O . SER A 1 366 ? 4.382 -2.027 -4.067 1.00 97.06 366 SER A O 1
ATOM 2823 N N . VAL A 1 367 ? 5.046 -0.649 -5.712 1.00 98.69 367 VAL A N 1
ATOM 2824 C CA . VAL A 1 367 ? 3.961 0.320 -5.556 1.00 98.69 367 VAL A CA 1
ATOM 2825 C C . VAL A 1 367 ? 3.172 0.394 -6.849 1.00 98.69 367 VAL A C 1
ATOM 2827 O O . VAL A 1 367 ? 3.721 0.745 -7.890 1.00 98.69 367 VAL A O 1
ATOM 2830 N N . THR A 1 368 ? 1.878 0.109 -6.764 1.00 98.75 368 THR A N 1
ATOM 2831 C CA . THR A 1 368 ? 0.921 0.276 -7.858 1.00 98.75 368 THR A CA 1
ATOM 2832 C C . THR A 1 368 ? 0.057 1.501 -7.593 1.00 98.75 368 THR A C 1
ATOM 2834 O O . THR A 1 368 ? -0.676 1.557 -6.608 1.00 98.75 368 THR A O 1
ATOM 2837 N N . VAL A 1 369 ? 0.137 2.491 -8.475 1.00 98.69 369 VAL A N 1
ATOM 2838 C CA . VAL A 1 369 ? -0.661 3.715 -8.447 1.00 98.69 369 VAL A CA 1
ATOM 2839 C C . VAL A 1 369 ? -1.783 3.572 -9.467 1.00 98.69 369 VAL A C 1
ATOM 2841 O O . VAL A 1 369 ? -1.519 3.509 -10.667 1.00 98.69 369 VAL A O 1
ATOM 2844 N N . LYS A 1 370 ? -3.025 3.532 -8.983 1.00 97.56 370 LYS A N 1
ATOM 2845 C CA . LYS A 1 370 ? -4.248 3.468 -9.797 1.00 97.56 370 LYS A CA 1
ATOM 2846 C C . LYS A 1 370 ? -5.012 4.789 -9.816 1.00 97.56 370 LYS A C 1
ATOM 2848 O O . LYS A 1 370 ? -5.615 5.151 -10.820 1.00 97.56 370 LYS A O 1
ATOM 2853 N N . GLY A 1 371 ? -4.942 5.551 -8.727 1.00 96.19 371 GLY A N 1
ATOM 2854 C CA . GLY A 1 371 ? -5.642 6.826 -8.577 1.00 96.19 371 GLY A CA 1
ATOM 2855 C C . GLY A 1 371 ? -4.999 7.737 -7.533 1.00 96.19 371 GLY A C 1
ATOM 2856 O O . GLY A 1 371 ? -3.932 7.444 -6.997 1.00 96.19 371 GLY A O 1
ATOM 2857 N N . GLY A 1 372 ? -5.658 8.863 -7.255 1.00 96.56 372 GLY A N 1
ATOM 2858 C CA . GLY A 1 372 ? -5.202 9.845 -6.269 1.00 96.56 372 GLY A CA 1
ATOM 2859 C C . GLY A 1 372 ? -4.113 10.802 -6.766 1.00 96.56 372 GLY A C 1
ATOM 2860 O O . GLY A 1 372 ? -3.770 10.850 -7.951 1.00 96.56 372 GLY A O 1
ATOM 2861 N N . ILE A 1 373 ? -3.591 11.594 -5.830 1.00 98.25 373 ILE A N 1
ATOM 2862 C CA . ILE A 1 373 ? -2.581 12.635 -6.036 1.00 98.25 373 ILE A CA 1
ATOM 2863 C C . ILE A 1 373 ? -1.262 12.174 -5.417 1.00 98.25 373 ILE A C 1
ATOM 2865 O O . ILE A 1 373 ? -1.185 11.957 -4.208 1.00 98.25 373 ILE A O 1
ATOM 2869 N N . ILE A 1 374 ? -0.207 12.088 -6.229 1.00 98.44 374 ILE A N 1
ATOM 2870 C CA . ILE A 1 374 ? 1.162 11.835 -5.768 1.00 98.44 374 ILE A CA 1
ATOM 2871 C C . ILE A 1 374 ? 1.996 13.080 -6.061 1.00 98.44 374 ILE A C 1
ATOM 2873 O O . ILE A 1 374 ? 2.241 13.392 -7.223 1.00 98.44 374 ILE A O 1
ATOM 2877 N N . THR A 1 375 ? 2.422 13.811 -5.032 1.00 98.38 375 THR A N 1
ATOM 2878 C CA . THR A 1 375 ? 3.126 15.089 -5.250 1.00 98.38 375 THR A CA 1
ATOM 2879 C C . THR A 1 375 ? 4.590 14.864 -5.628 1.00 98.38 375 THR A C 1
ATOM 2881 O O . THR A 1 375 ? 5.075 15.421 -6.617 1.00 98.38 375 THR A O 1
ATOM 2884 N N . HIS A 1 376 ? 5.289 14.026 -4.856 1.00 98.31 376 HIS A N 1
ATOM 2885 C CA . HIS A 1 376 ? 6.694 13.699 -5.077 1.00 98.31 376 HIS A CA 1
ATOM 2886 C C . HIS A 1 376 ? 6.923 12.194 -5.075 1.00 98.31 376 HIS A C 1
ATOM 2888 O O . HIS A 1 376 ? 6.392 11.480 -4.222 1.00 98.31 376 HIS A O 1
ATOM 2894 N N . ILE A 1 377 ? 7.780 11.743 -5.988 1.00 98.38 377 ILE A N 1
ATOM 2895 C CA . ILE A 1 377 ? 8.360 10.399 -5.975 1.00 98.38 377 ILE A CA 1
ATOM 2896 C C . ILE A 1 377 ? 9.878 10.543 -5.893 1.00 98.38 377 ILE A C 1
ATOM 2898 O O . ILE A 1 377 ? 10.460 11.393 -6.564 1.00 98.38 377 ILE A O 1
ATOM 2902 N N . ARG A 1 378 ? 10.526 9.734 -5.058 1.00 94.00 378 ARG A N 1
ATOM 2903 C CA . ARG A 1 378 ? 11.977 9.784 -4.860 1.00 94.00 378 ARG A CA 1
ATOM 2904 C C . ARG A 1 378 ? 12.580 8.408 -4.624 1.00 94.00 378 ARG A C 1
ATOM 2906 O O . ARG A 1 378 ? 11.940 7.531 -4.047 1.00 94.00 378 ARG A O 1
ATOM 2913 N N . ASP A 1 379 ? 13.828 8.241 -5.043 1.00 90.06 379 ASP A N 1
ATOM 2914 C CA . ASP A 1 379 ? 14.645 7.043 -4.783 1.00 90.06 379 ASP A CA 1
ATOM 2915 C C . ASP A 1 379 ? 15.472 7.141 -3.487 1.00 90.06 379 ASP A C 1
ATOM 2917 O O . ASP A 1 379 ? 16.271 6.255 -3.188 1.00 90.06 379 ASP A O 1
ATOM 2921 N N . PHE A 1 380 ? 15.268 8.200 -2.700 1.00 85.88 380 PHE A N 1
ATOM 2922 C CA . PHE A 1 380 ? 15.951 8.464 -1.436 1.00 85.88 380 PHE A CA 1
ATOM 2923 C C . PHE A 1 380 ? 15.003 9.123 -0.432 1.00 85.88 380 PHE A C 1
ATOM 2925 O O . PHE A 1 380 ? 14.067 9.808 -0.822 1.00 85.88 380 PHE A O 1
ATOM 2932 N N . GLU A 1 381 ? 15.276 8.997 0.867 1.00 83.19 381 GLU A N 1
ATOM 2933 C CA . GLU A 1 381 ? 14.504 9.697 1.908 1.00 83.19 381 GLU A CA 1
ATOM 2934 C C . GLU A 1 381 ? 15.316 10.769 2.641 1.00 83.19 381 GLU A C 1
ATOM 2936 O O . GLU A 1 381 ? 14.768 11.786 3.061 1.00 83.19 381 GLU A O 1
ATOM 2941 N N . SER A 1 382 ? 16.626 10.565 2.802 1.00 72.56 382 SER A N 1
ATOM 2942 C CA . SER A 1 382 ? 17.483 11.457 3.581 1.00 72.56 382 SER A CA 1
ATOM 2943 C C . SER A 1 382 ? 18.813 11.755 2.891 1.00 72.56 382 SER A C 1
ATOM 2945 O O . SER A 1 382 ? 19.275 11.048 1.990 1.00 72.56 382 SER A O 1
ATOM 2947 N N . ALA A 1 383 ? 19.483 12.805 3.367 1.00 59.78 383 ALA A N 1
ATOM 2948 C CA . ALA A 1 383 ? 20.824 13.161 2.920 1.00 59.78 383 ALA A CA 1
ATOM 2949 C C . ALA A 1 383 ? 21.907 12.141 3.332 1.00 59.78 383 ALA A C 1
ATOM 2951 O O . ALA A 1 383 ? 23.042 12.322 2.915 1.00 59.78 383 ALA A O 1
ATOM 2952 N N . TYR A 1 384 ? 21.574 11.067 4.062 1.00 54.94 384 TYR A N 1
ATOM 2953 C CA . TYR A 1 384 ? 22.529 10.076 4.583 1.00 54.94 384 TYR A CA 1
ATOM 2954 C C . TYR A 1 384 ? 22.391 8.667 3.978 1.00 54.94 384 TYR A C 1
ATOM 2956 O O . TYR A 1 384 ? 22.993 7.720 4.488 1.00 54.94 384 TYR A O 1
ATOM 2964 N N . CYS A 1 385 ? 21.607 8.497 2.908 1.00 58.31 385 CYS A N 1
ATOM 2965 C CA . CYS A 1 385 ? 21.496 7.247 2.140 1.00 58.31 385 CYS A CA 1
ATOM 2966 C C . CYS A 1 385 ? 22.783 6.921 1.331 1.00 58.31 385 CYS A C 1
ATOM 2968 O O . CYS A 1 385 ? 22.701 6.645 0.144 1.00 58.31 385 CYS A O 1
ATOM 2970 N N . ASP A 1 386 ? 23.971 6.999 1.939 1.00 56.81 386 ASP A N 1
ATOM 2971 C CA . ASP A 1 386 ? 25.274 7.065 1.242 1.00 56.81 386 ASP A CA 1
ATOM 2972 C C . ASP A 1 386 ? 26.044 5.721 1.185 1.00 56.81 386 ASP A C 1
ATOM 2974 O O . ASP A 1 386 ? 27.271 5.710 1.104 1.00 56.81 386 ASP A O 1
ATOM 2978 N N . TYR A 1 387 ? 25.358 4.583 1.312 1.00 60.06 387 TYR A N 1
ATOM 2979 C CA . TYR A 1 387 ? 25.962 3.242 1.449 1.00 60.06 387 TYR A CA 1
ATOM 2980 C C . TYR A 1 387 ? 25.171 2.206 0.657 1.00 60.06 387 TYR A C 1
ATOM 2982 O O . TYR A 1 387 ? 23.993 2.453 0.442 1.00 60.06 387 TYR A O 1
ATOM 2990 N N . ASP A 1 388 ? 25.770 1.063 0.292 1.00 62.66 388 ASP A N 1
ATOM 2991 C CA . ASP A 1 388 ? 25.267 -0.092 -0.511 1.00 62.66 388 ASP A CA 1
ATOM 2992 C C . ASP A 1 388 ? 23.969 -0.770 -0.035 1.00 62.66 388 ASP A C 1
ATOM 2994 O O . ASP A 1 388 ? 23.548 -1.808 -0.541 1.00 62.66 388 ASP A O 1
ATOM 2998 N N . HIS A 1 389 ? 23.273 -0.134 0.893 1.00 69.25 389 HIS A N 1
ATOM 2999 C CA . HIS A 1 389 ? 22.125 -0.642 1.611 1.00 69.25 389 HIS A CA 1
ATOM 3000 C C . HIS A 1 389 ? 20.892 -0.922 0.756 1.00 69.25 389 HIS A C 1
ATOM 3002 O O . HIS A 1 389 ? 20.085 -1.722 1.199 1.00 69.25 389 HIS A O 1
ATOM 3008 N N . LEU A 1 390 ? 20.734 -0.290 -0.414 1.00 76.12 390 LEU A N 1
ATOM 3009 C CA . LEU A 1 390 ? 19.624 -0.537 -1.354 1.00 76.12 390 LEU A CA 1
ATOM 3010 C C . LEU A 1 390 ? 20.088 -1.232 -2.643 1.00 76.12 390 LEU A C 1
ATOM 3012 O O . LEU A 1 390 ? 19.327 -1.320 -3.611 1.00 76.12 390 LEU A O 1
ATOM 3016 N N . LEU A 1 391 ? 21.337 -1.712 -2.688 1.00 75.06 391 LEU A N 1
ATOM 3017 C CA . LEU A 1 391 ? 21.903 -2.368 -3.868 1.00 75.06 391 LEU A CA 1
ATOM 3018 C C . LEU A 1 391 ? 21.059 -3.578 -4.282 1.00 75.06 391 LEU A C 1
ATOM 3020 O O . LEU A 1 391 ? 20.648 -3.673 -5.436 1.00 75.06 391 LEU A O 1
ATOM 3024 N N . ASN A 1 392 ? 20.719 -4.427 -3.310 1.00 76.94 392 ASN A N 1
ATOM 3025 C CA . ASN A 1 392 ? 19.967 -5.666 -3.526 1.00 76.94 392 ASN A CA 1
ATOM 3026 C C . ASN A 1 392 ? 18.444 -5.501 -3.396 1.00 76.94 392 ASN A C 1
ATOM 3028 O O . ASN A 1 392 ? 17.714 -6.485 -3.492 1.00 76.94 392 ASN A O 1
ATOM 3032 N N . SER A 1 393 ? 17.950 -4.284 -3.157 1.00 81.38 393 SER A N 1
ATOM 3033 C CA . SER A 1 393 ? 16.515 -4.004 -3.157 1.00 81.38 393 SER A CA 1
ATOM 3034 C C . SER A 1 393 ? 15.974 -3.992 -4.577 1.00 81.38 393 SER A C 1
ATOM 3036 O O . SER A 1 393 ? 16.528 -3.294 -5.425 1.00 81.38 393 SER A O 1
ATOM 3038 N N . THR A 1 394 ? 14.847 -4.666 -4.799 1.00 87.25 394 THR A N 1
ATOM 3039 C CA . THR A 1 394 ? 14.033 -4.492 -6.008 1.00 87.25 394 THR A CA 1
ATOM 3040 C C . THR A 1 394 ? 12.957 -3.442 -5.756 1.00 87.25 394 THR A C 1
ATOM 3042 O O . THR A 1 394 ? 12.117 -3.602 -4.869 1.00 87.25 394 THR A O 1
ATOM 3045 N N . ARG A 1 395 ? 12.965 -2.368 -6.544 1.00 91.50 395 ARG A N 1
ATOM 3046 C CA . ARG A 1 395 ? 12.071 -1.215 -6.412 1.00 91.50 395 ARG A CA 1
ATOM 3047 C C . ARG A 1 395 ? 11.218 -1.075 -7.663 1.00 91.50 395 ARG A C 1
ATOM 3049 O O . ARG A 1 395 ? 11.718 -0.747 -8.736 1.00 91.50 395 ARG A O 1
ATOM 3056 N N . THR A 1 396 ? 9.930 -1.360 -7.519 1.00 95.69 396 THR A N 1
ATOM 3057 C CA . THR A 1 396 ? 8.970 -1.434 -8.623 1.00 95.69 396 THR A CA 1
ATOM 3058 C C . THR A 1 396 ? 7.913 -0.341 -8.499 1.00 95.69 396 THR A C 1
ATOM 3060 O O . THR A 1 396 ? 7.260 -0.223 -7.464 1.00 95.69 396 THR A O 1
ATOM 3063 N N . LEU A 1 397 ? 7.719 0.443 -9.558 1.00 98.38 397 LEU A N 1
ATOM 3064 C CA . LEU A 1 397 ? 6.699 1.484 -9.656 1.00 98.38 397 LEU A CA 1
ATOM 3065 C C . LEU A 1 397 ? 5.792 1.211 -10.858 1.00 98.38 397 LEU A C 1
ATOM 3067 O O . LEU A 1 397 ? 6.239 1.229 -12.002 1.00 98.38 397 LEU A O 1
ATOM 3071 N N . ILE A 1 398 ? 4.511 0.984 -10.602 1.00 98.81 398 ILE A N 1
ATOM 3072 C CA . ILE A 1 398 ? 3.514 0.669 -11.625 1.00 98.81 398 ILE A CA 1
ATOM 3073 C C . ILE A 1 398 ? 2.467 1.776 -11.623 1.00 98.81 398 ILE A C 1
ATOM 3075 O O . ILE A 1 398 ? 1.844 2.042 -10.600 1.00 98.81 398 ILE A O 1
ATOM 3079 N N . PHE A 1 399 ? 2.255 2.409 -12.769 1.00 98.81 399 PHE A N 1
ATOM 3080 C CA . PHE A 1 399 ? 1.113 3.277 -13.023 1.00 98.81 399 PHE A CA 1
ATOM 3081 C C . PHE A 1 399 ? 0.080 2.476 -13.811 1.00 98.81 399 PHE A C 1
ATOM 3083 O O . PHE A 1 399 ? 0.311 2.141 -14.971 1.00 98.81 399 PHE A O 1
ATOM 3090 N N . ASP A 1 400 ? -1.040 2.159 -13.174 1.00 98.31 400 ASP A N 1
ATOM 3091 C CA . ASP A 1 400 ? -2.085 1.281 -13.701 1.00 98.31 400 ASP A CA 1
ATOM 3092 C C . ASP A 1 400 ? -3.371 2.088 -13.904 1.00 98.31 400 ASP A C 1
ATOM 3094 O O . ASP A 1 400 ? -4.074 2.406 -12.951 1.00 98.31 400 ASP A O 1
ATOM 3098 N N . GLY A 1 401 ? -3.615 2.538 -15.138 1.00 97.88 401 GLY A N 1
ATOM 3099 C CA . GLY A 1 401 ? -4.722 3.441 -15.477 1.00 97.88 401 GLY A CA 1
ATOM 3100 C C . GLY A 1 401 ? -4.612 4.853 -14.886 1.00 97.88 401 GLY A C 1
ATOM 3101 O O . GLY A 1 401 ? -5.479 5.696 -15.123 1.00 97.88 401 GLY A O 1
ATOM 3102 N N . TRP A 1 402 ? -3.539 5.154 -14.148 1.00 98.31 402 TRP A N 1
ATOM 3103 C CA . TRP A 1 402 ? -3.374 6.440 -13.478 1.00 98.31 402 TRP A CA 1
ATOM 3104 C C . TRP A 1 402 ? -3.112 7.584 -14.459 1.00 98.31 402 TRP A C 1
ATOM 3106 O O . TRP A 1 402 ? -2.228 7.518 -15.317 1.00 98.31 402 TRP A O 1
ATOM 3116 N N . ASN A 1 403 ? -3.845 8.682 -14.283 1.00 97.88 403 ASN A N 1
ATOM 3117 C CA . ASN A 1 403 ? -3.685 9.908 -15.052 1.00 97.88 403 ASN A CA 1
ATOM 3118 C C . ASN A 1 403 ? -3.294 11.062 -14.121 1.00 97.88 403 ASN A C 1
ATOM 3120 O O . ASN A 1 403 ? -4.141 11.622 -13.430 1.00 97.88 403 ASN A O 1
ATOM 3124 N N . GLY A 1 404 ? -2.020 11.456 -14.132 1.00 97.25 404 GLY A N 1
ATOM 3125 C CA . GLY A 1 404 ? -1.520 12.456 -13.189 1.00 97.25 404 GLY A CA 1
ATOM 3126 C C . GLY A 1 404 ? -0.177 13.067 -13.564 1.00 97.25 404 GLY A C 1
ATOM 3127 O O . GLY A 1 404 ? 0.324 12.890 -14.680 1.00 97.25 404 GLY A O 1
ATOM 3128 N N . GLU A 1 405 ? 0.362 13.863 -12.649 1.00 98.19 405 GLU A N 1
ATOM 3129 C CA . GLU A 1 405 ? 1.701 14.438 -12.724 1.00 98.19 405 GLU A CA 1
ATOM 3130 C C . GLU A 1 405 ? 2.353 14.418 -11.343 1.00 98.19 405 GLU A C 1
ATOM 3132 O O . GLU A 1 405 ? 1.656 14.514 -10.337 1.00 98.19 405 GLU A O 1
ATOM 3137 N N . PHE A 1 406 ? 3.676 14.267 -11.304 1.00 98.62 406 PHE A N 1
ATOM 3138 C CA . PHE A 1 406 ? 4.455 14.283 -10.067 1.00 98.62 406 PHE A CA 1
ATOM 3139 C C . PHE A 1 406 ? 5.850 14.856 -10.312 1.00 98.62 406 PHE A C 1
ATOM 3141 O O . PHE A 1 406 ? 6.364 14.844 -11.435 1.00 98.62 406 PHE A O 1
ATOM 3148 N N . THR A 1 407 ? 6.483 15.331 -9.241 1.00 98.62 407 THR A N 1
ATOM 3149 C CA . THR A 1 407 ? 7.892 15.738 -9.265 1.00 98.62 407 THR A CA 1
ATOM 3150 C C . THR A 1 407 ? 8.768 14.568 -8.830 1.00 98.62 407 THR A C 1
ATOM 3152 O O . THR A 1 407 ? 8.636 14.084 -7.705 1.00 98.62 407 THR A O 1
ATOM 3155 N N . TYR A 1 408 ? 9.655 14.104 -9.711 1.00 98.12 408 TYR A N 1
ATOM 3156 C CA . TYR A 1 408 ? 10.655 13.099 -9.364 1.00 98.12 408 TYR A CA 1
ATOM 3157 C C . TYR A 1 408 ? 11.923 13.767 -8.834 1.00 98.12 408 TYR A C 1
ATOM 3159 O O . TYR A 1 408 ? 12.413 14.740 -9.421 1.00 98.12 408 TYR A O 1
ATOM 3167 N N . ALA A 1 409 ? 12.467 13.225 -7.748 1.00 93.75 409 ALA A N 1
ATOM 3168 C CA . ALA A 1 409 ? 13.747 13.637 -7.194 1.00 93.75 409 ALA A CA 1
ATOM 3169 C C . ALA A 1 409 ? 14.685 12.437 -7.060 1.00 93.75 409 ALA A C 1
ATOM 3171 O O . ALA A 1 409 ? 14.345 11.431 -6.437 1.00 93.75 409 ALA A O 1
ATOM 3172 N N . HIS A 1 410 ? 15.889 12.601 -7.594 1.00 89.38 410 HIS A N 1
ATOM 3173 C CA . HIS A 1 410 ? 16.968 11.631 -7.518 1.00 89.38 410 HIS A CA 1
ATOM 3174 C C . HIS A 1 410 ? 18.090 12.144 -6.612 1.00 89.38 410 HIS A C 1
ATOM 3176 O O . HIS A 1 410 ? 18.420 13.336 -6.637 1.00 89.38 410 HIS A O 1
ATOM 3182 N N . LYS A 1 411 ? 18.701 11.241 -5.841 1.00 84.19 411 LYS A N 1
ATOM 3183 C CA . LYS A 1 411 ? 19.953 11.523 -5.135 1.00 84.19 411 LYS A CA 1
ATOM 3184 C C . LYS A 1 411 ? 21.056 10.591 -5.616 1.00 84.19 411 LYS A C 1
ATOM 3186 O O . LYS A 1 411 ? 21.023 9.391 -5.340 1.00 84.19 411 LYS A O 1
ATOM 3191 N N . ASN A 1 412 ? 22.069 11.203 -6.220 1.00 79.25 412 ASN A N 1
ATOM 3192 C CA . ASN A 1 412 ? 23.323 10.554 -6.557 1.00 79.25 412 ASN A CA 1
ATOM 3193 C C . ASN A 1 412 ? 24.084 10.228 -5.262 1.00 79.25 412 ASN A C 1
ATOM 3195 O O . ASN A 1 412 ? 24.310 11.093 -4.411 1.00 79.25 412 ASN A O 1
ATOM 3199 N N . ILE A 1 413 ? 24.455 8.963 -5.128 1.00 69.62 413 ILE A N 1
ATOM 3200 C CA . ILE A 1 413 ? 25.152 8.369 -3.978 1.00 69.62 413 ILE A CA 1
ATOM 3201 C C . ILE A 1 413 ? 26.600 7.988 -4.315 1.00 69.62 413 ILE A C 1
ATOM 3203 O O . ILE A 1 413 ? 27.204 7.170 -3.622 1.00 69.62 413 ILE A O 1
ATOM 3207 N N . GLY A 1 414 ? 27.128 8.549 -5.408 1.00 58.44 414 GLY A N 1
ATOM 3208 C CA . GLY A 1 414 ? 28.479 8.338 -5.909 1.00 58.44 414 GLY A CA 1
ATOM 3209 C C . GLY A 1 414 ? 29.553 8.584 -4.848 1.00 58.44 414 GLY A C 1
ATOM 3210 O O . GLY A 1 414 ? 29.254 9.014 -3.731 1.00 58.44 414 GLY A O 1
ATOM 3211 N N . PRO A 1 415 ? 30.824 8.307 -5.167 1.00 52.28 415 PRO A N 1
ATOM 3212 C CA . PRO A 1 415 ? 31.872 8.240 -4.163 1.00 52.28 415 PRO A CA 1
ATOM 3213 C C . PRO A 1 415 ? 31.994 9.581 -3.431 1.00 52.28 415 PRO A C 1
ATOM 3215 O O . PRO A 1 415 ? 32.467 10.571 -3.991 1.00 52.28 415 PRO A O 1
ATOM 3218 N N . ALA A 1 416 ? 31.567 9.631 -2.165 1.00 53.22 416 ALA A N 1
ATOM 3219 C CA . ALA A 1 416 ? 31.990 10.709 -1.285 1.00 53.22 416 ALA A CA 1
ATOM 3220 C C . ALA A 1 416 ? 33.517 10.604 -1.148 1.00 53.22 416 ALA A C 1
ATOM 3222 O O . ALA A 1 416 ? 34.060 9.501 -1.229 1.00 53.22 416 ALA A O 1
ATOM 3223 N N . ALA A 1 417 ? 34.219 11.718 -0.920 1.00 47.12 417 ALA A N 1
ATOM 3224 C CA . ALA A 1 417 ? 35.691 11.777 -0.889 1.00 47.12 417 ALA A CA 1
ATOM 3225 C C . ALA A 1 417 ? 36.362 10.828 0.143 1.00 47.12 417 ALA A C 1
ATOM 3227 O O . ALA A 1 417 ? 37.583 10.682 0.170 1.00 47.12 417 ALA A O 1
ATOM 3228 N N . ASP A 1 418 ? 35.551 10.141 0.945 1.00 50.84 418 ASP A N 1
ATOM 3229 C CA . ASP A 1 418 ? 35.898 9.277 2.060 1.00 50.84 418 ASP A CA 1
ATOM 3230 C C . ASP A 1 418 ? 34.922 8.080 2.197 1.00 50.84 418 ASP A C 1
ATOM 3232 O O . ASP A 1 418 ? 34.983 7.330 3.174 1.00 50.84 418 ASP A O 1
ATOM 3236 N N . LYS A 1 419 ? 34.048 7.841 1.201 1.00 49.59 419 LYS A N 1
ATOM 3237 C CA . LYS A 1 419 ? 33.178 6.654 1.130 1.00 49.59 419 LYS A CA 1
ATOM 3238 C C . LYS A 1 419 ? 33.169 6.070 -0.288 1.00 49.59 419 LYS A C 1
ATOM 3240 O O . LYS A 1 419 ? 32.787 6.776 -1.220 1.00 49.59 419 LYS A O 1
ATOM 3245 N N . PRO A 1 420 ? 33.527 4.789 -0.476 1.00 47.50 420 PRO A N 1
ATOM 3246 C CA . PRO A 1 420 ? 33.412 4.126 -1.769 1.00 47.50 420 PRO A CA 1
ATOM 3247 C C . PRO A 1 420 ? 31.930 3.860 -2.086 1.00 47.50 420 PRO A C 1
ATOM 3249 O O . PRO A 1 420 ? 31.426 2.758 -1.894 1.00 47.50 420 PRO A O 1
ATOM 3252 N N . GLY A 1 421 ? 31.209 4.884 -2.543 1.00 52.38 421 GLY A N 1
ATOM 3253 C CA . GLY A 1 421 ? 29.913 4.723 -3.198 1.00 52.38 421 GLY A CA 1
ATOM 3254 C C . GLY A 1 421 ? 30.137 4.056 -4.552 1.00 52.38 421 GLY A C 1
ATOM 3255 O O . GLY A 1 421 ? 30.480 4.727 -5.519 1.00 52.38 421 GLY A O 1
ATOM 3256 N N . ILE A 1 422 ? 30.034 2.727 -4.591 1.00 57.72 422 ILE A N 1
ATOM 3257 C CA . ILE A 1 422 ? 30.329 1.886 -5.767 1.00 57.72 422 ILE A CA 1
ATOM 3258 C C . ILE A 1 422 ? 29.063 1.377 -6.474 1.00 57.72 422 ILE A C 1
ATOM 3260 O O . ILE A 1 422 ? 29.127 0.366 -7.169 1.00 57.72 422 ILE A O 1
ATOM 3264 N N . TYR A 1 423 ? 27.899 2.003 -6.257 1.00 66.81 423 TYR A N 1
ATOM 3265 C CA . TYR A 1 423 ? 26.637 1.462 -6.764 1.00 66.81 423 TYR A CA 1
ATOM 3266 C C . TYR A 1 423 ? 25.597 2.517 -7.170 1.00 66.81 423 TYR A C 1
ATOM 3268 O O . TYR A 1 423 ? 25.608 3.645 -6.685 1.00 66.81 423 TYR A O 1
ATOM 3276 N N . ALA A 1 424 ? 24.684 2.118 -8.063 1.00 74.56 424 ALA A N 1
ATOM 3277 C CA . ALA A 1 424 ? 23.622 2.953 -8.625 1.00 74.56 424 ALA A CA 1
ATOM 3278 C C . ALA A 1 424 ? 22.412 3.083 -7.683 1.00 74.56 424 ALA A C 1
ATOM 3280 O O . ALA A 1 424 ? 21.844 2.069 -7.264 1.00 74.56 424 ALA A O 1
ATOM 3281 N N . ASN A 1 425 ? 21.935 4.310 -7.438 1.00 82.00 425 ASN A N 1
ATOM 3282 C CA . ASN A 1 425 ? 20.650 4.544 -6.774 1.00 82.00 425 ASN A CA 1
ATOM 3283 C C . ASN A 1 425 ? 19.561 4.939 -7.779 1.00 82.00 425 ASN A C 1
ATOM 3285 O O . ASN A 1 425 ? 19.479 6.082 -8.198 1.00 82.00 425 ASN A O 1
ATOM 3289 N N . GLY A 1 426 ? 18.688 4.004 -8.128 1.00 88.44 426 GLY A N 1
ATOM 3290 C CA . GLY A 1 426 ? 17.494 4.270 -8.930 1.00 88.44 426 GLY A CA 1
ATOM 3291 C C . GLY A 1 426 ? 16.484 3.132 -8.830 1.00 88.44 426 GLY A C 1
ATOM 3292 O O . GLY A 1 426 ? 16.761 2.098 -8.220 1.00 88.44 426 GLY A O 1
ATOM 3293 N N . LEU A 1 427 ? 15.308 3.300 -9.415 1.00 93.19 427 LEU A N 1
ATOM 3294 C CA . LEU A 1 427 ? 14.304 2.238 -9.446 1.00 93.19 427 LEU A CA 1
ATOM 3295 C C . LEU A 1 427 ? 14.752 1.081 -10.355 1.00 93.19 427 LEU A C 1
ATOM 3297 O O . LEU A 1 427 ? 15.650 1.235 -11.181 1.00 93.19 427 LEU A O 1
ATOM 3301 N N . ASP A 1 428 ? 14.128 -0.080 -10.187 1.00 91.75 428 ASP A N 1
ATOM 3302 C CA . ASP A 1 428 ? 14.460 -1.295 -10.934 1.00 91.75 428 ASP A CA 1
ATOM 3303 C C . ASP A 1 428 ? 13.451 -1.518 -12.053 1.00 91.75 428 ASP A C 1
ATOM 3305 O O . ASP A 1 428 ? 13.823 -1.649 -13.214 1.00 91.75 428 ASP A O 1
ATOM 3309 N N . HIS A 1 429 ? 12.161 -1.509 -11.713 1.00 94.06 429 HIS A N 1
ATOM 3310 C CA . HIS A 1 429 ? 11.083 -1.776 -12.658 1.00 94.06 429 HIS A CA 1
ATOM 3311 C C . HIS A 1 429 ? 10.089 -0.620 -12.668 1.00 94.06 429 HIS A C 1
ATOM 3313 O O . HIS A 1 429 ? 9.509 -0.283 -11.636 1.00 94.06 429 HIS A O 1
ATOM 3319 N N . ILE A 1 430 ? 9.846 -0.041 -13.840 1.00 97.50 430 ILE A N 1
ATOM 3320 C CA . ILE A 1 430 ? 8.798 0.956 -14.037 1.00 97.50 430 ILE A CA 1
ATOM 3321 C C . ILE A 1 430 ? 7.831 0.488 -15.115 1.00 97.50 430 ILE A C 1
ATOM 3323 O O . ILE A 1 430 ? 8.251 0.076 -16.196 1.00 97.50 430 ILE A O 1
ATOM 3327 N N . GLN A 1 431 ? 6.532 0.570 -14.837 1.00 98.19 431 GLN A N 1
ATOM 3328 C CA . GLN A 1 431 ? 5.489 0.173 -15.780 1.00 98.19 431 GLN A CA 1
ATOM 3329 C C . GLN A 1 431 ? 4.401 1.238 -15.900 1.00 98.19 431 GLN A C 1
ATOM 3331 O O . GLN A 1 431 ? 3.964 1.800 -14.898 1.00 98.19 431 GLN A O 1
ATOM 3336 N N . LEU A 1 432 ? 3.950 1.503 -17.125 1.00 98.44 432 LEU A N 1
ATOM 3337 C CA . LEU A 1 432 ? 2.750 2.282 -17.428 1.00 98.44 432 LEU A CA 1
ATOM 3338 C C . LEU A 1 432 ? 1.792 1.382 -18.214 1.00 98.44 432 LEU A C 1
ATOM 3340 O O . LEU A 1 432 ? 2.107 0.989 -19.342 1.00 98.44 432 LEU A O 1
ATOM 3344 N N . ILE A 1 433 ? 0.652 1.049 -17.613 1.00 98.25 433 ILE A N 1
ATOM 3345 C CA . ILE A 1 433 ? -0.310 0.080 -18.148 1.00 98.25 433 ILE A CA 1
ATOM 3346 C C . ILE A 1 433 ? -1.754 0.583 -18.050 1.00 98.25 433 ILE A C 1
ATOM 3348 O O . ILE A 1 433 ? -2.048 1.533 -17.322 1.00 98.25 433 ILE A O 1
ATOM 3352 N N . ASN A 1 434 ? -2.656 -0.071 -18.782 1.00 96.56 434 ASN A N 1
ATOM 3353 C CA . ASN A 1 434 ? -4.108 0.115 -18.729 1.00 96.56 434 ASN A CA 1
ATOM 3354 C C . ASN A 1 434 ? -4.562 1.568 -18.955 1.00 96.56 434 ASN A C 1
ATOM 3356 O O . ASN A 1 434 ? -5.495 2.054 -18.321 1.00 96.56 434 ASN A O 1
ATOM 3360 N N . GLY A 1 435 ? -3.909 2.278 -19.877 1.00 97.06 435 GLY A N 1
ATOM 3361 C CA . GLY A 1 435 ? -4.267 3.648 -20.247 1.00 97.06 435 GLY A CA 1
ATOM 3362 C C . GLY A 1 435 ? -3.629 4.730 -19.377 1.00 97.06 435 GLY A C 1
ATOM 3363 O O . GLY A 1 435 ? -4.081 5.876 -19.405 1.00 97.06 435 GLY A O 1
ATOM 3364 N N . ALA A 1 436 ? -2.582 4.402 -18.614 1.00 98.44 436 ALA A N 1
ATOM 3365 C CA . ALA A 1 436 ? -1.891 5.367 -17.767 1.00 98.44 436 ALA A CA 1
ATOM 3366 C C . ALA A 1 436 ? -1.339 6.559 -18.575 1.00 98.44 436 ALA A C 1
ATOM 3368 O O . ALA A 1 436 ? -0.722 6.402 -19.633 1.00 98.44 436 ALA A O 1
ATOM 3369 N N . SER A 1 437 ? -1.522 7.776 -18.055 1.00 98.00 437 SER A N 1
ATOM 3370 C CA . SER A 1 437 ? -1.040 9.018 -18.668 1.00 98.00 437 SER A CA 1
ATOM 3371 C C . SER A 1 437 ? -0.283 9.870 -17.654 1.00 98.00 437 SER A C 1
ATOM 3373 O O . SER A 1 437 ? -0.868 10.514 -16.780 1.00 98.00 437 SER A O 1
ATOM 3375 N N . VAL A 1 438 ? 1.044 9.888 -17.777 1.00 98.38 438 VAL A N 1
ATOM 3376 C CA . VAL A 1 438 ? 1.943 10.354 -16.712 1.00 98.38 438 VAL A CA 1
ATOM 3377 C C . VAL A 1 438 ? 2.796 11.533 -17.166 1.00 98.38 438 VAL A C 1
ATOM 3379 O O . VAL A 1 438 ? 3.407 11.491 -18.233 1.00 98.38 438 VAL A O 1
ATOM 3382 N N . LYS A 1 439 ? 2.897 12.582 -16.344 1.00 98.31 439 LYS A N 1
ATOM 3383 C CA . LYS A 1 439 ? 3.887 13.656 -16.529 1.00 98.31 439 LYS A CA 1
ATOM 3384 C C . LYS A 1 439 ? 4.915 13.638 -15.406 1.00 98.31 439 LYS A C 1
ATOM 3386 O O . LYS A 1 439 ? 4.558 13.761 -14.238 1.00 98.31 439 LYS A O 1
ATOM 3391 N N . ILE A 1 440 ? 6.179 13.519 -15.789 1.00 98.38 440 ILE A N 1
ATOM 3392 C CA . ILE A 1 440 ? 7.322 13.484 -14.881 1.00 98.38 440 ILE A CA 1
ATOM 3393 C C . ILE A 1 440 ? 7.975 14.867 -14.902 1.00 98.38 440 ILE A C 1
ATOM 3395 O O . ILE A 1 440 ? 8.386 15.344 -15.964 1.00 98.38 440 ILE A O 1
ATOM 3399 N N . LEU A 1 441 ? 8.041 15.509 -13.737 1.00 98.00 441 LEU A N 1
ATOM 3400 C CA . LEU A 1 441 ? 8.625 16.834 -13.522 1.00 98.00 441 LEU A CA 1
ATOM 3401 C C . LEU A 1 441 ? 9.882 16.747 -12.642 1.00 98.00 441 LEU A C 1
ATOM 3403 O O . LEU A 1 441 ? 10.122 15.738 -11.983 1.00 98.00 441 LEU A O 1
ATOM 3407 N N . GLY A 1 442 ? 10.667 17.827 -12.589 1.00 95.44 442 GLY A N 1
ATOM 3408 C CA . GLY A 1 442 ? 11.869 17.927 -11.750 1.00 95.44 442 GLY A CA 1
ATOM 3409 C C . GLY A 1 442 ? 13.086 17.243 -12.369 1.00 95.44 442 GLY A C 1
ATOM 3410 O O . GLY A 1 442 ? 13.981 17.924 -12.863 1.00 95.44 442 GLY A O 1
ATOM 3411 N N . SER A 1 443 ? 13.098 15.911 -12.375 1.00 94.69 443 SER A N 1
ATOM 3412 C CA . SER A 1 443 ? 14.138 15.090 -13.008 1.00 94.69 443 SER A CA 1
ATOM 3413 C C . SER A 1 443 ? 13.526 13.879 -13.735 1.00 94.69 443 SER A C 1
ATOM 3415 O O . SER A 1 443 ? 12.390 13.512 -13.431 1.00 94.69 443 SER A O 1
ATOM 3417 N N . PRO A 1 444 ? 14.208 13.273 -14.727 1.00 96.12 444 PRO A N 1
ATOM 3418 C CA . PRO A 1 444 ? 13.801 11.974 -15.273 1.00 96.12 444 PRO A CA 1
ATOM 3419 C C . PRO A 1 444 ? 13.772 10.903 -14.176 1.00 96.12 444 PRO A C 1
ATOM 3421 O O . PRO A 1 444 ? 14.432 11.067 -13.156 1.00 96.12 444 PRO A O 1
ATOM 3424 N N . ILE A 1 445 ? 13.073 9.784 -14.385 1.00 96.94 445 ILE A N 1
ATOM 3425 C CA . ILE A 1 445 ? 13.185 8.642 -13.461 1.00 96.94 445 ILE A CA 1
ATOM 3426 C C . ILE A 1 445 ? 14.488 7.893 -13.746 1.00 96.94 445 ILE A C 1
ATOM 3428 O O . ILE A 1 445 ? 14.759 7.530 -14.893 1.00 96.94 445 ILE A O 1
ATOM 3432 N N . TYR A 1 446 ? 15.269 7.653 -12.696 1.00 94.12 446 TYR A N 1
ATOM 3433 C CA . TYR A 1 446 ? 16.563 6.985 -12.767 1.00 94.12 446 TYR A CA 1
ATOM 3434 C C . TYR A 1 446 ? 16.387 5.481 -12.566 1.00 94.12 446 TYR A C 1
ATOM 3436 O O . TYR A 1 446 ? 15.743 5.052 -11.607 1.00 94.12 446 TYR A O 1
ATOM 3444 N N . VAL A 1 447 ? 16.966 4.689 -13.467 1.00 93.75 447 VAL A N 1
ATOM 3445 C CA . VAL A 1 447 ? 16.856 3.228 -13.502 1.00 93.75 447 VAL A CA 1
ATOM 3446 C C . VAL A 1 447 ? 18.229 2.606 -13.268 1.00 93.75 447 VAL A C 1
ATOM 3448 O O . VAL A 1 447 ? 19.183 2.942 -13.970 1.00 93.75 447 VAL A O 1
ATOM 3451 N N . LYS A 1 448 ? 18.349 1.709 -12.283 1.00 87.38 448 LYS A N 1
ATOM 3452 C CA . LYS A 1 448 ? 19.600 0.980 -12.006 1.00 87.38 448 LYS A CA 1
ATOM 3453 C C . LYS A 1 448 ? 19.609 -0.394 -12.678 1.00 87.38 448 LYS A C 1
ATOM 3455 O O . LYS A 1 448 ? 18.558 -0.960 -12.959 1.00 87.38 448 LYS A O 1
ATOM 3460 N N . ALA A 1 449 ? 20.798 -0.943 -12.911 1.00 73.06 449 ALA A N 1
ATOM 3461 C CA . ALA A 1 449 ? 20.978 -2.284 -13.458 1.00 73.06 449 ALA A CA 1
ATOM 3462 C C . ALA A 1 449 ? 21.249 -3.291 -12.327 1.00 73.06 449 ALA A C 1
ATOM 3464 O O . ALA A 1 449 ? 22.395 -3.456 -11.915 1.00 73.06 449 ALA A O 1
ATOM 3465 N N . HIS A 1 450 ? 20.210 -3.931 -11.772 1.00 65.75 450 HIS A N 1
ATOM 3466 C CA . HIS A 1 450 ? 20.400 -5.059 -10.846 1.00 65.75 450 HIS A CA 1
ATOM 3467 C C . HIS A 1 450 ? 19.175 -6.006 -10.769 1.00 65.75 450 HIS A C 1
ATOM 3469 O O . HIS A 1 450 ? 18.229 -5.740 -10.041 1.00 65.75 450 HIS A O 1
ATOM 3475 N N . SER A 1 451 ? 19.137 -7.167 -11.433 1.00 55.50 451 SER A N 1
ATOM 3476 C CA . SER A 1 451 ? 20.098 -7.705 -12.409 1.00 55.50 451 SER A CA 1
ATOM 3477 C C . SER A 1 451 ? 19.964 -7.077 -13.802 1.00 55.50 451 SER A C 1
ATOM 3479 O O . SER A 1 451 ? 20.942 -7.070 -14.535 1.00 55.50 451 SER A O 1
ATOM 3481 N N . GLU A 1 452 ? 18.805 -6.499 -14.135 1.00 71.38 452 GLU A N 1
ATOM 3482 C CA . GLU A 1 452 ? 18.539 -5.672 -15.324 1.00 71.38 452 GLU A CA 1
ATOM 3483 C C . GLU A 1 452 ? 17.435 -4.664 -14.960 1.00 71.38 452 GLU A C 1
ATOM 3485 O O . GLU A 1 452 ? 16.449 -5.039 -14.328 1.00 71.38 452 GLU A O 1
ATOM 3490 N N . GLY A 1 453 ? 17.597 -3.388 -15.314 1.00 88.00 453 GLY A N 1
ATOM 3491 C CA . GLY A 1 453 ? 16.555 -2.376 -15.114 1.00 88.00 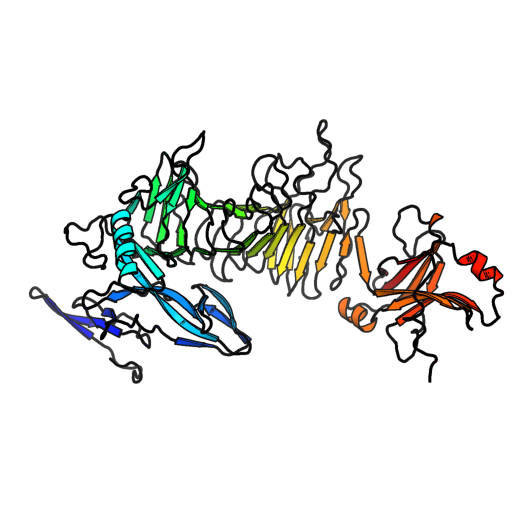453 GLY A CA 1
ATOM 3492 C C . GLY A 1 453 ? 15.504 -2.449 -16.220 1.00 88.00 453 GLY A C 1
ATOM 3493 O O . GLY A 1 453 ? 15.857 -2.690 -17.370 1.00 88.00 453 GLY A O 1
ATOM 3494 N N . ILE A 1 454 ? 14.222 -2.242 -15.914 1.00 91.94 454 ILE A N 1
ATOM 3495 C CA . ILE A 1 454 ? 13.123 -2.433 -16.871 1.00 91.94 454 ILE A CA 1
ATOM 3496 C C . ILE A 1 454 ? 12.195 -1.221 -16.885 1.00 91.94 454 ILE A C 1
ATOM 3498 O O . ILE A 1 454 ? 11.673 -0.805 -15.852 1.00 91.94 454 ILE A O 1
ATOM 3502 N N . VAL A 1 455 ? 11.915 -0.705 -18.081 1.00 96.25 455 VAL A N 1
ATOM 3503 C CA . VAL A 1 455 ? 10.838 0.254 -18.341 1.00 96.25 455 VAL A CA 1
ATOM 3504 C C . VAL A 1 455 ? 9.869 -0.352 -19.347 1.00 96.25 455 VAL A C 1
ATOM 3506 O O . VAL A 1 455 ? 10.257 -0.700 -20.458 1.00 96.25 455 VAL A O 1
ATOM 3509 N N . PHE A 1 456 ? 8.594 -0.451 -18.987 1.00 94.94 456 PHE A N 1
ATOM 3510 C CA . PHE A 1 456 ? 7.538 -0.944 -19.868 1.00 94.94 456 PHE A CA 1
ATOM 3511 C C . PHE A 1 456 ? 6.414 0.082 -19.993 1.00 94.94 456 PHE A C 1
ATOM 3513 O O . PHE A 1 456 ? 5.914 0.604 -18.999 1.00 94.94 456 PHE A O 1
ATOM 3520 N N . VAL A 1 457 ? 5.988 0.356 -21.223 1.00 95.94 457 VAL A N 1
ATOM 3521 C CA . VAL A 1 457 ? 4.824 1.202 -21.501 1.00 95.94 457 VAL A CA 1
ATOM 3522 C C . VAL A 1 457 ? 3.935 0.446 -22.470 1.00 95.94 457 VAL A C 1
ATOM 3524 O O . VAL A 1 457 ? 4.363 0.138 -23.583 1.00 95.94 457 VAL A O 1
ATOM 3527 N N . ASP A 1 458 ? 2.706 0.130 -22.070 1.00 93.62 458 ASP A N 1
ATOM 3528 C CA . ASP A 1 458 ? 1.771 -0.527 -22.978 1.00 93.62 458 ASP A CA 1
ATOM 3529 C C . ASP A 1 458 ? 1.283 0.430 -24.085 1.00 93.62 458 ASP A C 1
ATOM 3531 O O . ASP A 1 458 ? 1.527 1.641 -24.075 1.00 93.62 458 ASP A O 1
ATOM 3535 N N . LYS A 1 459 ? 0.570 -0.108 -25.076 1.00 89.81 459 LYS A N 1
ATOM 3536 C CA . LYS A 1 459 ? 0.087 0.677 -26.225 1.00 89.81 459 LYS A CA 1
ATOM 3537 C C . LYS A 1 459 ? -0.897 1.781 -25.849 1.00 89.81 459 LYS A C 1
ATOM 3539 O O . LYS A 1 459 ? -0.965 2.800 -26.536 1.00 89.81 459 LYS A O 1
ATOM 3544 N N . THR A 1 460 ? -1.684 1.546 -24.806 1.00 94.38 460 THR A N 1
ATOM 3545 C CA . THR A 1 460 ? -2.755 2.444 -24.363 1.00 94.38 460 THR A CA 1
ATOM 3546 C C . THR A 1 460 ? -2.228 3.569 -23.477 1.00 94.38 460 THR A C 1
ATOM 3548 O O . THR A 1 460 ? -2.879 4.601 -23.339 1.00 94.38 460 THR A O 1
ATOM 3551 N N . SER A 1 461 ? -1.021 3.408 -22.941 1.00 97.38 461 SER A N 1
ATOM 3552 C CA . SER A 1 461 ? -0.402 4.316 -21.986 1.00 97.38 461 SER A CA 1
ATOM 3553 C C . SER A 1 461 ? 0.563 5.294 -22.657 1.00 97.38 461 SER A C 1
ATOM 3555 O O . SER A 1 461 ? 1.006 5.115 -23.798 1.00 97.38 461 SER A O 1
ATOM 3557 N N . SER A 1 462 ? 0.876 6.402 -21.985 1.00 95.81 462 SER A N 1
ATOM 3558 C CA . SER A 1 462 ? 1.724 7.460 -22.543 1.00 95.81 462 SER A CA 1
ATOM 3559 C C . SER A 1 462 ? 2.367 8.351 -21.484 1.00 95.81 462 SER A C 1
ATOM 3561 O O . SER A 1 462 ? 1.841 8.550 -20.390 1.00 95.81 462 SER A O 1
ATOM 3563 N N . LEU A 1 463 ? 3.491 8.963 -21.860 1.00 97.06 463 LEU A N 1
ATOM 3564 C CA . LEU A 1 463 ? 3.978 10.162 -21.192 1.00 97.06 463 LEU A CA 1
ATOM 3565 C C . LEU A 1 463 ? 3.256 11.391 -21.758 1.00 97.06 463 LEU A C 1
ATOM 3567 O O . LEU A 1 463 ? 3.103 11.527 -22.973 1.00 97.06 463 LEU A O 1
ATOM 3571 N N . LYS A 1 464 ? 2.829 12.301 -20.881 1.00 96.56 464 LYS A N 1
ATOM 3572 C CA . LYS A 1 464 ? 2.225 13.581 -21.271 1.00 96.56 464 LYS A CA 1
ATOM 3573 C C . LYS A 1 464 ? 3.266 14.505 -21.930 1.00 96.56 464 LYS A C 1
ATOM 3575 O O . LYS A 1 464 ? 4.460 14.386 -21.640 1.00 96.56 464 LYS A O 1
ATOM 3580 N N . PRO A 1 465 ? 2.838 15.468 -22.770 1.00 95.06 465 PRO A N 1
ATOM 3581 C CA . PRO A 1 465 ? 3.743 16.439 -23.384 1.00 95.06 465 PRO A CA 1
ATOM 3582 C C . PRO A 1 465 ? 4.625 17.168 -22.356 1.00 95.06 465 PRO A C 1
ATOM 3584 O O . PRO A 1 465 ? 4.136 17.639 -21.327 1.00 95.06 465 PRO A O 1
ATOM 3587 N N . GLY A 1 466 ? 5.926 17.270 -22.650 1.00 93.69 466 GLY A N 1
ATOM 3588 C CA . GLY A 1 466 ? 6.916 17.933 -21.791 1.00 93.69 466 GLY A CA 1
ATOM 3589 C C . GLY A 1 466 ? 7.418 17.110 -20.596 1.00 93.69 466 GLY A C 1
ATOM 3590 O O . GLY A 1 466 ? 8.081 17.669 -19.729 1.00 93.69 466 GLY A O 1
ATOM 3591 N N . SER A 1 467 ? 7.099 15.813 -20.524 1.00 96.88 467 SER A N 1
ATOM 3592 C CA . SER A 1 467 ? 7.622 14.898 -19.498 1.00 96.88 467 SER A CA 1
ATOM 3593 C C . SER A 1 467 ? 9.129 14.627 -19.670 1.00 96.88 467 SER A C 1
ATOM 3595 O O . SER A 1 467 ? 9.595 14.487 -20.799 1.00 96.88 467 SER A O 1
ATOM 3597 N N . LEU A 1 468 ? 9.878 14.510 -18.563 1.00 93.62 468 LEU A N 1
ATOM 3598 C CA . LEU A 1 468 ? 11.344 14.322 -18.557 1.00 93.62 468 LEU A CA 1
ATOM 3599 C C . LEU A 1 468 ? 11.828 12.893 -18.893 1.00 93.62 468 LEU A C 1
ATOM 3601 O O . LEU A 1 468 ? 13.013 12.703 -19.154 1.00 93.62 468 LEU A O 1
ATOM 3605 N N . GLY A 1 469 ? 10.935 11.899 -18.951 1.00 94.62 469 GLY A N 1
ATOM 3606 C CA . GLY A 1 469 ? 11.259 10.535 -19.400 1.00 94.62 469 GLY A CA 1
ATOM 3607 C C . GLY A 1 469 ? 12.062 9.695 -18.395 1.00 94.62 469 GLY A C 1
ATOM 3608 O O . GLY A 1 469 ? 11.914 9.855 -17.182 1.00 94.62 469 GLY A O 1
ATOM 3609 N N . PHE A 1 470 ? 12.884 8.776 -18.913 1.00 97.06 470 PHE A N 1
ATOM 3610 C CA . PHE A 1 470 ? 13.649 7.788 -18.139 1.00 97.06 470 PHE A CA 1
ATOM 3611 C C . PHE A 1 470 ? 15.137 7.836 -18.502 1.00 97.06 470 PHE A C 1
ATOM 3613 O O . PHE A 1 470 ? 15.494 8.054 -19.665 1.00 97.06 470 PHE A O 1
ATOM 3620 N N . VAL A 1 471 ? 16.005 7.593 -17.522 1.00 95.50 471 VAL A N 1
ATOM 3621 C CA . VAL A 1 471 ? 17.460 7.500 -17.709 1.00 95.50 471 VAL A CA 1
ATOM 3622 C C . VAL A 1 471 ? 18.008 6.264 -17.006 1.00 95.50 471 VAL A C 1
ATOM 3624 O O . VAL A 1 471 ? 17.567 5.915 -15.916 1.00 95.50 471 VAL A O 1
ATOM 3627 N N . GLY A 1 472 ? 18.960 5.589 -17.640 1.00 92.44 472 GLY A N 1
ATOM 3628 C CA . GLY A 1 472 ? 19.675 4.455 -17.066 1.00 92.44 472 GLY A CA 1
ATOM 3629 C C . GLY A 1 472 ? 20.957 4.937 -16.399 1.00 92.44 472 GLY A C 1
ATOM 3630 O O . GLY A 1 472 ? 21.652 5.777 -16.973 1.00 92.44 472 GLY A O 1
ATOM 3631 N N . ILE A 1 473 ? 21.263 4.436 -15.204 1.00 88.50 473 ILE A N 1
ATOM 3632 C CA . ILE A 1 473 ? 22.500 4.743 -14.476 1.00 88.50 473 ILE A CA 1
ATOM 3633 C C . ILE A 1 473 ? 23.583 3.725 -14.842 1.00 88.50 473 ILE A C 1
ATOM 3635 O O . ILE A 1 473 ? 23.371 2.518 -14.710 1.00 88.50 473 ILE A O 1
ATOM 3639 N N . SER A 1 474 ? 24.741 4.215 -15.287 1.00 81.12 474 SER A N 1
ATOM 3640 C CA . SER A 1 474 ? 25.908 3.397 -15.631 1.00 81.12 474 SER A CA 1
ATOM 3641 C C . SER A 1 474 ? 26.430 2.602 -14.435 1.00 81.12 474 SER A C 1
ATOM 3643 O O . SER A 1 474 ? 26.445 3.108 -13.316 1.00 81.12 474 SER A O 1
ATOM 3645 N N . ASN A 1 475 ? 26.927 1.388 -14.684 1.00 72.50 475 ASN A N 1
ATOM 3646 C CA . ASN A 1 475 ? 27.629 0.589 -13.671 1.00 72.50 475 ASN A CA 1
ATOM 3647 C C . ASN A 1 475 ? 29.068 1.076 -13.412 1.00 72.50 475 ASN A C 1
ATOM 3649 O O . ASN A 1 475 ? 29.698 0.657 -12.441 1.00 72.50 475 ASN A O 1
ATOM 3653 N N . ASP A 1 476 ? 29.602 1.945 -14.275 1.00 68.69 476 ASP A N 1
ATOM 3654 C CA . ASP A 1 476 ? 30.913 2.566 -14.093 1.00 68.69 476 ASP A CA 1
ATOM 3655 C C . ASP A 1 476 ? 30.799 3.854 -13.264 1.00 68.69 476 ASP A C 1
ATOM 3657 O O . ASP A 1 476 ? 30.311 4.880 -13.744 1.00 68.69 476 ASP A O 1
ATOM 3661 N N . PHE A 1 477 ? 31.278 3.781 -12.019 1.00 68.44 477 PHE A N 1
ATOM 3662 C CA . PHE A 1 477 ? 31.293 4.880 -11.047 1.00 68.44 477 PHE A CA 1
ATOM 3663 C C . PHE A 1 477 ? 32.667 5.547 -10.893 1.00 68.44 477 PHE A C 1
ATOM 3665 O O . PHE A 1 477 ? 32.853 6.362 -9.985 1.00 68.44 477 PHE A O 1
ATOM 3672 N N . THR A 1 478 ? 33.642 5.232 -11.754 1.00 62.88 478 THR A N 1
ATOM 3673 C CA . THR A 1 478 ? 35.028 5.725 -11.626 1.00 62.88 478 THR A CA 1
ATOM 3674 C C . THR A 1 478 ? 35.151 7.254 -11.669 1.00 62.88 478 THR A C 1
ATOM 3676 O O . THR A 1 478 ? 36.089 7.803 -11.091 1.00 62.88 478 THR A O 1
ATOM 3679 N N . SER A 1 479 ? 34.186 7.953 -12.277 1.00 61.03 479 SER A N 1
ATOM 3680 C CA . SER A 1 479 ? 34.108 9.421 -12.335 1.00 61.03 479 SER A CA 1
ATOM 3681 C C . SER A 1 479 ? 32.784 9.996 -11.809 1.00 61.03 479 SER A C 1
ATOM 3683 O O . SER A 1 479 ? 32.407 11.110 -12.173 1.00 61.03 479 SER A O 1
ATOM 3685 N N . GLY A 1 480 ? 32.075 9.247 -10.960 1.00 66.38 480 GLY A N 1
ATOM 3686 C CA . GLY A 1 480 ? 30.720 9.578 -10.513 1.00 66.38 480 GLY A CA 1
ATOM 3687 C C . GLY A 1 480 ? 29.629 9.029 -11.435 1.00 66.38 480 GLY A C 1
ATOM 3688 O O . GLY A 1 480 ? 29.897 8.282 -12.373 1.00 66.38 480 GLY A O 1
ATOM 3689 N N . GLU A 1 481 ? 28.378 9.376 -11.133 1.00 77.69 481 GLU A N 1
ATOM 3690 C CA . GLU A 1 481 ? 27.212 8.841 -11.837 1.00 77.69 481 GLU A CA 1
ATOM 3691 C C . GLU A 1 481 ? 27.129 9.344 -13.284 1.00 77.69 481 GLU A C 1
ATOM 3693 O O . GLU A 1 481 ? 27.032 10.545 -13.542 1.00 77.69 481 GLU A O 1
ATOM 3698 N N . THR A 1 482 ? 27.130 8.404 -14.228 1.00 84.44 482 THR A N 1
ATOM 3699 C CA . THR A 1 482 ? 26.886 8.670 -15.649 1.00 84.44 482 THR A CA 1
ATOM 3700 C C . THR A 1 482 ? 25.520 8.123 -16.029 1.00 84.44 482 THR A C 1
ATOM 3702 O O . THR A 1 482 ? 25.192 6.991 -15.679 1.00 84.44 482 THR A O 1
ATOM 3705 N N . THR A 1 483 ? 24.731 8.904 -16.766 1.00 89.31 483 THR A N 1
ATOM 3706 C CA . THR A 1 483 ? 23.381 8.511 -17.182 1.00 89.31 483 THR A CA 1
ATOM 3707 C C . THR A 1 483 ? 23.241 8.425 -18.696 1.00 89.31 483 THR A C 1
ATOM 3709 O O . THR A 1 483 ? 23.862 9.185 -19.441 1.00 89.31 483 THR A O 1
ATOM 3712 N N . VAL A 1 484 ? 22.397 7.503 -19.158 1.00 90.94 484 VAL A N 1
ATOM 3713 C CA . VAL A 1 484 ? 22.044 7.335 -20.572 1.00 90.94 484 VAL A CA 1
ATOM 3714 C C . VAL A 1 484 ? 20.533 7.456 -20.719 1.00 90.94 484 VAL A C 1
ATOM 3716 O O . VAL A 1 484 ? 19.772 6.681 -20.139 1.00 90.94 484 VAL A O 1
ATOM 3719 N N . ALA A 1 485 ? 20.084 8.443 -21.491 1.00 93.44 485 ALA A N 1
ATOM 3720 C CA . ALA A 1 485 ? 18.663 8.671 -21.719 1.00 93.44 485 ALA A CA 1
ATOM 3721 C C . ALA A 1 485 ? 18.031 7.555 -22.559 1.00 93.44 485 ALA A C 1
ATOM 3723 O O . ALA A 1 485 ? 18.595 7.123 -23.567 1.00 93.44 485 ALA A O 1
ATOM 3724 N N . LEU A 1 486 ? 16.821 7.148 -22.177 1.00 91.75 486 LEU A N 1
ATOM 3725 C CA . LEU A 1 486 ? 15.961 6.320 -23.012 1.00 91.75 486 LEU A CA 1
ATOM 3726 C C . LEU A 1 486 ? 15.322 7.210 -24.087 1.00 91.75 486 LEU A C 1
ATOM 3728 O O . LEU A 1 486 ? 14.309 7.867 -23.853 1.00 91.75 486 LEU A O 1
ATOM 3732 N N . SER A 1 487 ? 15.960 7.286 -25.254 1.00 80.94 487 SER A N 1
ATOM 3733 C CA . SER A 1 487 ? 15.604 8.233 -26.322 1.00 80.94 487 SER A CA 1
ATOM 3734 C C . SER A 1 487 ? 14.314 7.886 -27.072 1.00 80.94 487 SER A C 1
ATOM 3736 O O . SER A 1 487 ? 13.647 8.786 -27.581 1.00 80.94 487 SER A O 1
ATOM 3738 N N . ALA A 1 488 ? 13.949 6.605 -27.127 1.00 81.12 488 ALA A N 1
ATOM 3739 C CA . ALA A 1 488 ? 12.708 6.115 -27.714 1.00 81.12 488 ALA A CA 1
ATOM 3740 C C . ALA A 1 488 ? 12.150 4.968 -26.863 1.00 81.12 488 ALA A C 1
ATOM 3742 O O . ALA A 1 488 ? 12.900 4.105 -26.409 1.00 81.12 488 ALA A O 1
ATOM 3743 N N . ILE A 1 489 ? 10.835 4.979 -26.636 1.00 85.62 489 ILE A N 1
ATOM 3744 C CA . ILE A 1 489 ? 10.124 3.931 -25.901 1.00 85.62 489 ILE A CA 1
ATOM 3745 C C . ILE A 1 489 ? 9.340 3.103 -26.916 1.00 85.62 489 ILE A C 1
ATOM 3747 O O . ILE A 1 489 ? 8.365 3.595 -27.491 1.00 85.62 489 ILE A O 1
ATOM 3751 N N . GLU A 1 490 ? 9.731 1.843 -27.095 1.00 84.56 490 GLU A N 1
ATOM 3752 C CA . GLU A 1 490 ? 8.978 0.888 -27.909 1.00 84.56 490 GLU A CA 1
ATOM 3753 C C . GLU A 1 490 ? 7.765 0.387 -27.125 1.00 84.56 490 GLU A C 1
ATOM 3755 O O . GLU A 1 490 ? 7.854 -0.536 -26.315 1.00 84.56 490 GLU A O 1
ATOM 3760 N N . LYS A 1 491 ? 6.607 1.021 -27.336 1.00 87.12 491 LYS A N 1
ATOM 3761 C CA . LYS A 1 491 ? 5.381 0.624 -26.636 1.00 87.12 491 LYS A CA 1
ATOM 3762 C C . LYS A 1 491 ? 5.036 -0.838 -26.914 1.00 87.12 491 LYS A C 1
ATOM 3764 O O . LYS A 1 491 ? 5.102 -1.296 -28.051 1.00 87.12 491 LYS A O 1
ATOM 3769 N N . GLY A 1 492 ? 4.602 -1.541 -25.872 1.00 85.00 492 GLY A N 1
ATOM 3770 C CA . GLY A 1 492 ? 4.274 -2.964 -25.933 1.00 85.00 492 GLY A CA 1
ATOM 3771 C C . GLY A 1 492 ? 5.477 -3.900 -25.786 1.00 85.00 492 GLY A C 1
ATOM 3772 O O . GLY A 1 492 ? 5.263 -5.107 -25.721 1.00 85.00 492 GLY A O 1
ATOM 3773 N N . LEU A 1 493 ? 6.704 -3.378 -25.668 1.00 86.88 493 LEU A N 1
ATOM 3774 C CA . LEU A 1 493 ? 7.906 -4.153 -25.354 1.00 86.88 493 LEU A CA 1
ATOM 3775 C C . LEU A 1 493 ? 8.625 -3.589 -24.114 1.00 86.88 493 LEU A C 1
ATOM 3777 O O . LEU A 1 493 ? 8.582 -2.382 -23.868 1.00 86.88 493 LEU A O 1
ATOM 3781 N N . PRO A 1 494 ? 9.271 -4.442 -23.300 1.00 88.69 494 PRO A N 1
ATOM 3782 C CA . PRO A 1 494 ? 10.104 -3.983 -22.196 1.00 88.69 494 PRO A CA 1
ATOM 3783 C C . PRO A 1 494 ? 11.430 -3.410 -22.716 1.00 88.69 494 PRO A C 1
ATOM 3785 O O . PRO A 1 494 ? 12.190 -4.095 -23.401 1.00 88.69 494 PRO A O 1
ATOM 3788 N N . MET A 1 495 ? 11.733 -2.170 -22.334 1.00 89.94 495 MET A N 1
ATOM 3789 C CA . MET A 1 495 ? 13.050 -1.557 -22.502 1.00 89.94 495 MET A CA 1
ATOM 3790 C C . MET A 1 495 ? 13.933 -1.951 -21.314 1.00 89.94 495 MET A C 1
ATOM 3792 O O . MET A 1 495 ? 13.634 -1.600 -20.174 1.00 89.94 495 MET A O 1
ATOM 3796 N N . LEU A 1 496 ? 15.012 -2.673 -21.591 1.00 88.44 496 LEU A N 1
ATOM 3797 C CA . LEU A 1 496 ? 15.974 -3.191 -20.627 1.00 88.44 496 LEU A CA 1
ATOM 3798 C C . LEU A 1 496 ? 17.208 -2.287 -20.543 1.00 88.44 496 LEU A C 1
ATOM 3800 O O . LEU A 1 496 ? 17.689 -1.773 -21.557 1.00 88.44 496 LEU A O 1
ATOM 3804 N N . TRP A 1 497 ? 17.726 -2.124 -19.330 1.00 88.81 497 TRP A N 1
ATOM 3805 C CA . TRP A 1 497 ? 18.945 -1.397 -19.000 1.00 88.81 497 TRP A CA 1
ATOM 3806 C C . TRP A 1 497 ? 19.957 -2.341 -18.344 1.00 88.81 497 TRP A C 1
ATOM 3808 O O . TRP A 1 497 ? 19.716 -2.850 -17.248 1.00 88.81 497 TRP A O 1
ATOM 3818 N N . ASP A 1 498 ? 21.109 -2.544 -18.990 1.00 80.69 498 ASP A N 1
ATOM 3819 C CA . ASP A 1 498 ? 22.190 -3.420 -18.498 1.00 80.69 498 ASP A CA 1
ATOM 3820 C C . ASP A 1 498 ? 23.308 -2.681 -17.744 1.00 80.69 498 ASP A C 1
ATOM 3822 O O . ASP A 1 498 ? 24.311 -3.282 -17.361 1.00 80.69 498 ASP A O 1
ATOM 3826 N N . GLY A 1 499 ? 23.164 -1.369 -17.545 1.00 80.44 499 GLY A N 1
ATOM 3827 C CA . GLY A 1 499 ? 24.212 -0.534 -16.958 1.00 80.44 499 GLY A CA 1
ATOM 3828 C C . GLY A 1 499 ? 25.146 0.105 -17.981 1.00 80.44 499 GLY A C 1
ATOM 3829 O O . GLY A 1 499 ? 26.097 0.772 -17.582 1.00 80.44 499 GLY A O 1
ATOM 3830 N N . SER A 1 500 ? 24.895 -0.070 -19.280 1.00 80.38 500 SER A N 1
ATOM 3831 C CA . SER A 1 500 ? 25.659 0.567 -20.358 1.00 80.38 500 SER A CA 1
ATOM 3832 C C . SER A 1 500 ? 24.779 1.125 -21.477 1.00 80.38 500 SER A C 1
ATOM 3834 O O . SER A 1 500 ? 25.061 2.200 -22.011 1.00 80.38 500 SER A O 1
ATOM 3836 N N . SER A 1 501 ? 23.705 0.422 -21.837 1.00 80.75 501 SER A N 1
ATOM 3837 C CA . SER A 1 501 ? 22.840 0.789 -22.953 1.00 80.75 501 SER A CA 1
ATOM 3838 C C . SER A 1 501 ? 21.403 0.312 -22.757 1.00 80.75 501 SER A C 1
ATOM 3840 O O . SER A 1 501 ? 21.133 -0.667 -22.062 1.00 80.75 501 SER A O 1
ATOM 3842 N N . TRP A 1 502 ? 20.472 1.030 -23.388 1.00 85.56 502 TRP A N 1
ATOM 3843 C CA . TRP A 1 502 ? 19.073 0.627 -23.480 1.00 85.56 502 TRP A CA 1
ATOM 3844 C C . TRP A 1 502 ? 18.866 -0.291 -24.678 1.00 85.56 502 TRP A C 1
ATOM 3846 O O . TRP A 1 502 ? 19.305 0.019 -25.787 1.00 85.56 502 TRP A O 1
ATOM 3856 N N . PHE A 1 503 ? 18.144 -1.386 -24.478 1.00 78.81 503 PHE A N 1
ATOM 3857 C CA . PHE A 1 503 ? 17.786 -2.318 -25.541 1.00 78.81 503 PHE A CA 1
ATOM 3858 C C . PHE A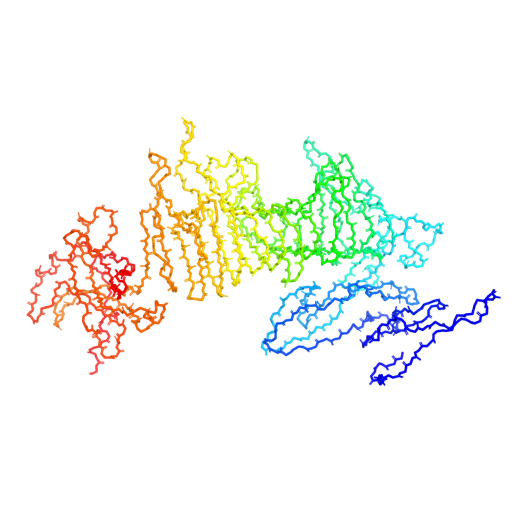 1 503 ? 16.426 -2.951 -25.259 1.00 78.81 503 PHE A C 1
ATOM 3860 O O . PHE A 1 503 ? 15.974 -3.002 -24.127 1.00 78.81 503 PHE A O 1
ATOM 3867 N N . SER A 1 504 ? 15.760 -3.446 -26.293 1.00 81.12 504 SER A N 1
ATOM 3868 C CA . SER A 1 504 ? 14.590 -4.315 -26.146 1.00 81.12 504 SER A CA 1
ATOM 3869 C C . SER A 1 504 ? 14.951 -5.700 -26.644 1.00 81.12 504 SER A C 1
ATOM 3871 O O . SER A 1 504 ? 15.677 -5.827 -27.641 1.00 81.12 504 SER A O 1
ATOM 3873 N N . THR A 1 505 ? 14.424 -6.729 -25.980 1.00 78.69 505 THR A N 1
ATOM 3874 C CA . THR A 1 505 ? 14.568 -8.104 -26.448 1.00 78.69 505 THR A CA 1
ATOM 3875 C C . THR A 1 505 ? 13.307 -8.639 -27.101 1.00 78.69 505 THR A C 1
ATOM 3877 O O . THR A 1 505 ? 12.190 -8.378 -26.660 1.00 78.69 505 THR A O 1
ATOM 3880 N N . TYR A 1 506 ? 13.484 -9.389 -28.187 1.00 83.44 506 TYR A N 1
ATOM 3881 C CA . TYR A 1 506 ? 12.399 -10.133 -28.814 1.00 83.44 506 TYR A CA 1
ATOM 3882 C C . TYR A 1 506 ? 12.905 -11.426 -29.447 1.00 83.44 506 TYR A C 1
ATOM 3884 O O . TYR A 1 506 ? 13.991 -11.461 -30.025 1.00 83.44 506 TYR A O 1
ATOM 3892 N N . GLY A 1 507 ? 12.091 -12.476 -29.369 1.00 80.62 507 GLY A N 1
ATOM 3893 C CA . GLY A 1 507 ? 12.408 -13.800 -29.890 1.00 80.62 507 GLY A CA 1
ATOM 3894 C C . GLY A 1 507 ? 13.200 -14.673 -28.915 1.00 80.62 507 GLY A C 1
ATOM 3895 O O . GLY A 1 507 ? 14.024 -14.199 -28.129 1.00 80.62 507 GLY A O 1
ATOM 3896 N N . THR A 1 508 ? 12.949 -15.975 -29.001 1.00 81.12 508 THR A N 1
ATOM 3897 C CA . THR A 1 508 ? 13.526 -17.005 -28.138 1.00 81.12 508 THR A CA 1
ATOM 3898 C C . THR A 1 508 ? 14.669 -17.708 -28.867 1.00 81.12 508 THR A C 1
ATOM 3900 O O . THR A 1 508 ? 14.474 -18.213 -29.977 1.00 81.12 508 THR A O 1
ATOM 3903 N N . PRO A 1 509 ? 15.870 -17.780 -28.277 1.00 80.12 509 PRO A N 1
ATOM 3904 C CA . PRO A 1 509 ? 16.934 -18.607 -28.820 1.00 80.12 509 PRO A CA 1
ATOM 3905 C C . PRO A 1 509 ? 16.616 -20.099 -28.620 1.00 80.12 509 PRO A C 1
ATOM 3907 O O . PRO A 1 509 ? 16.325 -20.526 -27.507 1.00 80.12 509 PRO A O 1
ATOM 3910 N N . LEU A 1 510 ? 16.690 -20.899 -29.687 1.00 75.31 510 LEU A N 1
ATOM 3911 C CA . LEU A 1 510 ? 16.414 -22.347 -29.649 1.00 75.31 510 LEU A CA 1
ATOM 3912 C C . LEU A 1 510 ? 17.681 -23.202 -29.478 1.00 75.31 510 LEU A C 1
ATOM 3914 O O . LEU A 1 510 ? 17.588 -24.399 -29.203 1.00 75.31 510 LEU A O 1
ATOM 3918 N N . GLY A 1 511 ? 18.861 -22.601 -29.664 1.00 72.75 511 GLY A N 1
ATOM 3919 C CA . GLY A 1 511 ? 20.167 -23.257 -29.562 1.00 72.75 511 GLY A CA 1
ATOM 3920 C C . GLY A 1 511 ? 20.938 -23.284 -30.885 1.00 72.75 511 GLY A C 1
ATOM 3921 O O . GLY A 1 511 ? 20.608 -22.569 -31.834 1.00 72.75 511 GLY A O 1
ATOM 3922 N N . SER A 1 512 ? 21.989 -24.109 -30.951 1.00 73.44 512 SER A N 1
ATOM 3923 C CA . SER A 1 512 ? 22.777 -24.322 -32.173 1.00 73.44 512 SER A CA 1
ATOM 3924 C C . SER A 1 512 ? 23.075 -25.792 -32.427 1.00 73.44 512 SER A C 1
ATOM 3926 O O . SER A 1 512 ? 23.252 -26.550 -31.473 1.00 73.44 512 SER A O 1
ATOM 3928 N N . SER A 1 513 ? 23.249 -26.166 -33.693 1.00 71.00 513 SER A N 1
ATOM 3929 C CA . SER A 1 513 ? 23.642 -27.518 -34.088 1.00 71.00 513 SER A CA 1
ATOM 3930 C C . SER A 1 513 ? 24.731 -27.530 -35.162 1.00 71.00 513 SER A C 1
ATOM 3932 O O . SER A 1 513 ? 24.803 -26.655 -36.027 1.00 71.00 513 SER A O 1
ATOM 3934 N N . ILE A 1 514 ? 25.579 -28.560 -35.108 1.00 70.12 514 ILE A N 1
ATOM 3935 C CA . ILE A 1 514 ? 26.427 -28.978 -36.225 1.00 70.12 514 ILE A CA 1
ATOM 3936 C C . ILE A 1 514 ? 25.666 -30.062 -36.986 1.00 70.12 514 ILE A C 1
ATOM 3938 O O . ILE A 1 514 ? 25.397 -31.123 -36.423 1.00 70.12 514 ILE A O 1
ATOM 3942 N N . ARG A 1 515 ? 25.381 -29.846 -38.273 1.00 67.69 515 ARG A N 1
ATOM 3943 C CA . ARG A 1 515 ? 24.835 -30.891 -39.147 1.00 67.69 515 ARG A CA 1
ATOM 3944 C C . ARG A 1 515 ? 25.954 -31.718 -39.764 1.00 67.69 515 ARG A C 1
ATOM 3946 O O . ARG A 1 515 ? 26.790 -31.208 -40.511 1.00 67.69 515 ARG A O 1
ATOM 3953 N N . LEU A 1 516 ? 25.920 -33.014 -39.462 1.00 66.56 516 LEU A N 1
ATOM 3954 C CA . LEU A 1 516 ? 26.771 -34.055 -40.053 1.00 66.56 516 LEU A CA 1
ATOM 3955 C C . LEU A 1 516 ? 26.117 -34.753 -41.252 1.00 66.56 516 LEU A C 1
ATOM 3957 O O . LEU A 1 516 ? 26.660 -35.723 -41.773 1.00 66.56 516 LEU A O 1
ATOM 3961 N N . ILE A 1 517 ? 24.945 -34.278 -41.662 1.00 64.19 517 ILE A N 1
ATOM 3962 C CA . ILE A 1 517 ? 24.180 -34.767 -42.805 1.00 64.19 517 ILE A CA 1
ATOM 3963 C C . ILE A 1 517 ? 23.817 -33.580 -43.693 1.00 64.19 517 ILE A C 1
ATOM 3965 O O . ILE A 1 517 ? 23.597 -32.475 -43.197 1.00 64.19 517 ILE A O 1
ATOM 3969 N N . SER A 1 518 ? 23.786 -33.807 -45.005 1.00 61.06 518 SER A N 1
ATOM 3970 C CA . SER A 1 518 ? 23.561 -32.750 -45.993 1.00 61.06 518 SER A CA 1
ATOM 3971 C C . SER A 1 518 ? 22.213 -32.031 -45.791 1.00 61.06 518 SER A C 1
ATOM 3973 O O . SER A 1 518 ? 21.218 -32.670 -45.438 1.00 61.06 518 SER A O 1
ATOM 3975 N N . PRO A 1 519 ? 22.139 -30.706 -46.004 1.00 62.44 519 PRO A N 1
ATOM 3976 C CA . PRO A 1 519 ? 23.278 -29.788 -46.084 1.00 62.44 519 PRO A CA 1
ATOM 3977 C C . PRO A 1 519 ? 24.080 -29.697 -44.765 1.00 62.44 519 PRO A C 1
ATOM 3979 O O . PRO A 1 519 ? 23.522 -29.524 -43.677 1.00 62.44 519 PRO A O 1
ATOM 3982 N N . PHE A 1 520 ? 25.404 -29.827 -44.884 1.00 68.00 520 PHE A N 1
ATOM 3983 C CA . PHE A 1 520 ? 26.374 -29.790 -43.790 1.00 68.00 520 PHE A CA 1
ATOM 3984 C C . PHE A 1 520 ? 26.616 -28.350 -43.339 1.00 68.00 520 PHE A C 1
ATOM 3986 O O . PHE A 1 520 ? 26.748 -27.454 -44.176 1.00 68.00 520 PHE A O 1
ATOM 3993 N N . GLY A 1 521 ? 26.739 -28.117 -42.030 1.00 71.50 521 GLY A N 1
ATOM 3994 C CA . GLY A 1 521 ? 26.904 -26.750 -41.542 1.00 71.50 521 GLY A CA 1
ATOM 3995 C C . GLY A 1 521 ? 26.771 -26.547 -40.041 1.00 71.50 521 GLY A C 1
ATOM 3996 O O . GLY A 1 521 ? 26.504 -27.489 -39.301 1.00 71.50 521 GLY A O 1
ATOM 3997 N N . ILE A 1 522 ? 26.936 -25.294 -39.609 1.00 74.12 522 ILE A N 1
ATOM 3998 C CA . ILE A 1 522 ? 26.669 -24.835 -38.237 1.00 74.12 522 ILE A CA 1
ATOM 3999 C C . ILE A 1 522 ? 25.450 -23.917 -38.290 1.00 74.12 522 ILE A C 1
ATOM 4001 O O . ILE A 1 522 ? 25.478 -22.902 -38.994 1.00 74.12 522 ILE A O 1
ATOM 4005 N N . ARG A 1 523 ? 24.392 -24.285 -37.567 1.00 77.38 523 ARG A N 1
ATOM 4006 C CA . ARG A 1 523 ? 23.099 -23.593 -37.556 1.00 77.38 523 ARG A CA 1
ATOM 4007 C C . ARG A 1 523 ? 22.785 -23.040 -36.177 1.00 77.38 523 ARG A C 1
ATOM 4009 O O . ARG A 1 523 ? 23.061 -23.691 -35.177 1.00 77.38 523 ARG A O 1
ATOM 4016 N N . PHE A 1 524 ? 22.145 -21.878 -36.145 1.00 78.56 524 PHE A N 1
ATOM 4017 C CA . PHE A 1 524 ? 21.654 -21.218 -34.936 1.00 78.56 524 PHE A CA 1
ATOM 4018 C C . PHE A 1 524 ? 20.165 -20.953 -35.100 1.00 78.56 524 PHE A C 1
ATOM 4020 O O . PHE A 1 524 ? 19.773 -20.277 -36.050 1.00 78.56 524 PHE A O 1
ATOM 4027 N N . GLY A 1 525 ? 19.350 -21.521 -34.217 1.00 78.44 525 GLY A N 1
ATOM 4028 C CA . GLY A 1 525 ? 17.897 -21.449 -34.287 1.00 78.44 525 GLY A CA 1
ATOM 4029 C C . GLY A 1 525 ? 17.318 -20.362 -33.399 1.00 78.44 525 GLY A C 1
ATOM 4030 O O . GLY A 1 525 ? 17.723 -20.215 -32.246 1.00 78.44 525 GLY A O 1
ATOM 4031 N N . PHE A 1 526 ? 16.329 -19.651 -33.927 1.00 83.44 526 PHE A N 1
ATOM 4032 C CA . PHE A 1 526 ? 15.562 -18.650 -33.199 1.00 83.44 526 PHE A CA 1
ATOM 4033 C C . PHE A 1 526 ? 14.081 -18.783 -33.540 1.00 83.44 526 PHE A C 1
ATOM 4035 O O . PHE A 1 526 ? 13.716 -19.040 -34.689 1.00 83.44 526 PHE A O 1
ATOM 4042 N N . GLU A 1 527 ? 13.233 -18.580 -32.542 1.00 84.62 527 GLU A N 1
ATOM 4043 C CA . GLU A 1 527 ? 11.786 -18.511 -32.694 1.00 84.62 527 GLU A CA 1
ATOM 4044 C C . GLU A 1 527 ? 11.312 -17.085 -32.429 1.00 84.62 527 GLU A C 1
ATOM 4046 O O . GLU A 1 527 ? 11.632 -16.490 -31.401 1.00 84.62 527 GLU A O 1
ATOM 4051 N N . ALA A 1 528 ? 10.556 -16.520 -33.364 1.00 86.06 528 ALA A N 1
ATOM 4052 C CA . ALA A 1 528 ? 9.924 -15.223 -33.202 1.00 86.06 528 ALA A CA 1
ATOM 4053 C C . ALA A 1 528 ? 8.655 -15.142 -34.051 1.00 86.06 528 ALA A C 1
ATOM 4055 O O . ALA A 1 528 ? 8.689 -15.336 -35.269 1.00 86.06 528 ALA A O 1
ATOM 4056 N N . ASP A 1 529 ? 7.545 -14.798 -33.409 1.00 87.38 529 ASP A N 1
ATOM 4057 C CA . ASP A 1 529 ? 6.280 -14.564 -34.089 1.00 87.38 529 ASP A CA 1
ATOM 4058 C C . ASP A 1 529 ? 6.246 -13.130 -34.633 1.00 87.38 529 ASP A C 1
ATOM 4060 O O . ASP A 1 529 ? 6.002 -12.161 -33.917 1.00 87.38 529 ASP A O 1
ATOM 4064 N N . ILE A 1 530 ? 6.531 -12.985 -35.927 1.00 86.50 530 ILE A N 1
ATOM 4065 C CA . ILE A 1 530 ? 6.594 -11.668 -36.570 1.00 86.50 530 ILE A CA 1
ATOM 4066 C C . ILE A 1 530 ? 5.236 -10.967 -36.533 1.00 86.50 530 ILE A C 1
ATOM 4068 O O . ILE A 1 530 ? 5.192 -9.774 -36.256 1.00 86.50 530 ILE A O 1
ATOM 4072 N N . ALA A 1 531 ? 4.136 -11.696 -36.730 1.00 85.38 531 ALA A N 1
ATOM 4073 C CA . ALA A 1 531 ? 2.804 -11.104 -36.689 1.00 85.38 531 ALA A CA 1
ATOM 4074 C C . ALA A 1 531 ? 2.477 -10.583 -35.282 1.00 85.38 531 ALA A C 1
ATOM 4076 O O . ALA A 1 531 ? 1.917 -9.495 -35.131 1.00 85.38 531 ALA A O 1
ATOM 4077 N N . ASN A 1 532 ? 2.879 -11.320 -34.243 1.00 85.81 532 ASN A N 1
ATOM 4078 C CA . ASN A 1 532 ? 2.756 -10.857 -32.868 1.00 85.81 532 ASN A CA 1
ATOM 4079 C C . ASN A 1 532 ? 3.638 -9.626 -32.604 1.00 85.81 532 ASN A C 1
ATOM 4081 O O . ASN A 1 532 ? 3.156 -8.654 -32.033 1.00 85.81 532 ASN A O 1
ATOM 4085 N N . LEU A 1 533 ? 4.898 -9.613 -33.049 1.00 85.94 533 LEU A N 1
ATOM 4086 C CA . LEU A 1 533 ? 5.778 -8.448 -32.896 1.00 85.94 533 LEU A CA 1
ATOM 4087 C C . LEU A 1 533 ? 5.211 -7.190 -33.564 1.00 85.94 533 LEU A C 1
ATOM 4089 O O . LEU A 1 533 ? 5.167 -6.121 -32.951 1.00 85.94 533 LEU A O 1
ATOM 4093 N N . GLU A 1 534 ? 4.773 -7.318 -34.814 1.00 87.62 534 GLU A N 1
ATOM 4094 C CA . GLU A 1 534 ? 4.175 -6.222 -35.575 1.00 87.62 534 GLU A CA 1
ATOM 4095 C C . GLU A 1 534 ? 2.879 -5.750 -34.923 1.00 87.62 534 GLU A C 1
ATOM 4097 O O . GLU A 1 534 ? 2.651 -4.547 -34.806 1.00 87.62 534 GLU A O 1
ATOM 4102 N N . SER A 1 535 ? 2.068 -6.682 -34.412 1.00 85.31 535 SER A N 1
ATOM 4103 C CA . SER A 1 535 ? 0.901 -6.351 -33.603 1.00 85.31 535 SER A CA 1
ATOM 4104 C C . SER A 1 535 ? 1.318 -5.556 -32.370 1.00 85.31 535 SER A C 1
ATOM 4106 O O . SER A 1 535 ? 0.807 -4.459 -32.166 1.00 85.31 535 SER A O 1
ATOM 4108 N N . MET A 1 536 ? 2.249 -6.053 -31.548 1.00 81.31 536 MET A N 1
ATOM 4109 C CA . MET A 1 536 ? 2.697 -5.431 -30.292 1.00 81.31 536 MET A CA 1
ATOM 4110 C C . MET A 1 536 ? 3.303 -4.035 -30.476 1.00 81.31 536 MET A C 1
ATOM 4112 O O . MET A 1 536 ? 3.032 -3.159 -29.662 1.00 81.31 536 MET A O 1
ATOM 4116 N N . THR A 1 537 ? 4.062 -3.813 -31.547 1.00 81.12 537 THR A N 1
ATOM 4117 C CA . THR A 1 537 ? 4.768 -2.542 -31.806 1.00 81.12 537 THR A CA 1
ATOM 4118 C C . THR A 1 537 ? 4.021 -1.611 -32.766 1.00 81.12 537 THR A C 1
ATOM 4120 O O . THR A 1 537 ? 4.414 -0.458 -32.946 1.00 81.12 537 THR A O 1
ATOM 4123 N N . ASN A 1 538 ? 2.952 -2.096 -33.408 1.00 84.06 538 ASN A N 1
ATOM 4124 C CA . ASN A 1 538 ? 2.226 -1.425 -34.491 1.00 84.06 538 ASN A CA 1
ATOM 4125 C C . ASN A 1 538 ? 3.144 -0.930 -35.628 1.00 84.06 538 ASN A C 1
ATOM 4127 O O . ASN A 1 538 ? 2.883 0.093 -36.264 1.00 84.06 538 ASN A O 1
ATOM 4131 N N . THR A 1 539 ? 4.248 -1.645 -35.841 1.00 85.75 539 THR A N 1
ATOM 4132 C CA . THR A 1 539 ? 5.309 -1.294 -36.780 1.00 85.75 539 THR A CA 1
ATOM 4133 C C . THR A 1 539 ? 5.716 -2.550 -37.536 1.00 85.75 539 THR A C 1
ATOM 4135 O O . THR A 1 539 ? 5.929 -3.594 -36.931 1.00 85.75 539 THR A O 1
ATOM 4138 N N . THR A 1 540 ? 5.827 -2.465 -38.861 1.00 90.25 540 THR A N 1
ATOM 4139 C CA . THR A 1 540 ? 6.179 -3.629 -39.688 1.00 90.25 540 THR A CA 1
ATOM 4140 C C . THR A 1 540 ? 7.653 -3.993 -39.539 1.00 90.25 540 THR A C 1
ATOM 4142 O O . THR A 1 540 ? 8.505 -3.100 -39.494 1.00 90.25 540 THR A O 1
ATOM 4145 N N . VAL A 1 541 ? 7.979 -5.285 -39.530 1.00 89.12 541 VAL A N 1
ATOM 4146 C CA . VAL A 1 541 ? 9.360 -5.777 -39.557 1.00 89.12 541 VAL A CA 1
ATOM 4147 C C . VAL A 1 541 ? 9.865 -5.722 -40.997 1.00 89.12 541 VAL A C 1
ATOM 4149 O O . VAL A 1 541 ? 9.468 -6.510 -41.850 1.00 89.12 541 VAL A O 1
ATOM 4152 N N . VAL A 1 542 ? 10.782 -4.796 -41.277 1.00 91.88 542 VAL A N 1
ATOM 4153 C CA . VAL A 1 542 ? 11.356 -4.608 -42.622 1.00 91.88 542 VAL A CA 1
ATOM 4154 C C . VAL A 1 542 ? 12.537 -5.532 -42.894 1.00 91.88 542 VAL A C 1
ATOM 4156 O O . VAL A 1 542 ? 12.884 -5.778 -44.049 1.00 91.88 542 VAL A O 1
ATOM 4159 N N . LYS A 1 543 ? 13.187 -6.037 -41.841 1.00 90.31 543 LYS A N 1
ATOM 4160 C CA . LYS A 1 543 ? 14.314 -6.966 -41.959 1.00 90.31 543 LYS A CA 1
ATOM 4161 C C . LYS A 1 543 ? 14.450 -7.803 -40.696 1.00 90.31 543 LYS A C 1
ATOM 4163 O O . LYS A 1 543 ? 14.312 -7.279 -39.599 1.00 90.31 543 LYS A O 1
ATOM 4168 N N . LYS A 1 544 ? 14.800 -9.078 -40.836 1.00 90.25 544 LYS A N 1
ATOM 4169 C CA . LYS A 1 544 ? 15.219 -9.928 -39.716 1.00 90.25 544 LYS A CA 1
ATOM 4170 C C . LYS A 1 544 ? 16.430 -10.768 -40.098 1.00 90.25 544 LYS A C 1
ATOM 4172 O O . LYS A 1 544 ? 16.681 -10.990 -41.285 1.00 90.25 544 LYS A O 1
ATOM 4177 N N . GLY A 1 545 ? 17.187 -11.232 -39.115 1.00 89.81 545 GLY A N 1
ATOM 4178 C CA . GLY A 1 545 ? 18.359 -12.065 -39.370 1.00 89.81 545 GLY A CA 1
ATOM 4179 C C . GLY A 1 545 ? 19.084 -12.510 -38.111 1.00 89.81 545 GLY A C 1
ATOM 4180 O O . GLY A 1 545 ? 18.582 -12.342 -37.003 1.00 89.81 545 GLY A O 1
ATOM 4181 N N . VAL A 1 546 ? 20.270 -13.083 -38.303 1.00 88.25 546 VAL A N 1
ATOM 4182 C CA . VAL A 1 546 ? 21.144 -13.597 -37.245 1.00 88.25 546 VAL A CA 1
ATOM 4183 C C . VAL A 1 546 ? 22.523 -12.956 -37.362 1.00 88.25 546 VAL A C 1
ATOM 4185 O O . VAL A 1 546 ? 23.089 -12.856 -38.451 1.00 88.25 546 VAL A O 1
ATOM 4188 N N . LEU A 1 547 ? 23.050 -12.525 -36.223 1.00 88.88 547 LEU A N 1
ATOM 4189 C CA . LEU A 1 547 ? 24.402 -12.014 -36.046 1.00 88.88 547 LEU A CA 1
ATOM 4190 C C . LEU A 1 547 ? 25.280 -13.108 -35.444 1.00 88.88 547 LEU A C 1
ATOM 4192 O O . LEU A 1 547 ? 24.852 -13.771 -34.500 1.00 88.88 547 LEU A O 1
ATOM 4196 N N . ILE A 1 548 ? 26.489 -13.284 -35.975 1.00 85.94 548 ILE A N 1
ATOM 4197 C CA . ILE A 1 548 ? 27.463 -14.284 -35.517 1.00 85.94 548 ILE A CA 1
ATOM 4198 C C . ILE A 1 548 ? 28.837 -13.625 -35.389 1.00 85.94 548 ILE A C 1
ATOM 4200 O O . ILE A 1 548 ? 29.289 -12.956 -36.321 1.00 85.94 548 ILE A O 1
ATOM 4204 N N . ILE A 1 549 ? 29.520 -13.830 -34.260 1.00 85.50 549 ILE A N 1
ATOM 4205 C CA . ILE A 1 549 ? 30.893 -13.351 -34.052 1.00 85.50 549 ILE A CA 1
ATOM 4206 C C . ILE A 1 549 ? 31.725 -14.340 -33.209 1.00 85.50 549 ILE A C 1
ATOM 4208 O O . ILE A 1 549 ? 31.187 -14.941 -32.274 1.00 85.50 549 ILE A O 1
ATOM 4212 N N . PRO A 1 550 ? 33.026 -14.531 -33.504 1.00 82.31 550 PRO A N 1
ATOM 4213 C CA . PRO A 1 550 ? 33.932 -15.294 -32.645 1.00 82.31 550 PRO A CA 1
ATOM 4214 C C . PRO A 1 550 ? 34.109 -14.675 -31.257 1.00 82.31 550 PRO A C 1
ATOM 4216 O O . PRO A 1 550 ? 34.270 -13.462 -31.129 1.00 82.31 550 PRO A O 1
ATOM 4219 N N . GLY A 1 551 ? 34.140 -15.518 -30.221 1.00 75.75 551 GLY A N 1
ATOM 4220 C CA . GLY A 1 551 ? 34.132 -15.067 -28.829 1.00 75.75 551 GLY A CA 1
ATOM 4221 C C . GLY A 1 551 ? 35.315 -14.207 -28.411 1.00 75.75 551 GLY A C 1
ATOM 4222 O O . GLY A 1 551 ? 35.132 -13.180 -27.770 1.00 75.75 551 GLY A O 1
ATOM 4223 N N . HIS A 1 552 ? 36.508 -14.542 -28.890 1.00 74.81 552 HIS A N 1
ATOM 4224 C CA . HIS A 1 552 ? 37.733 -13.785 -28.629 1.00 74.81 552 HIS A CA 1
ATOM 4225 C C . HIS A 1 552 ? 37.794 -12.404 -29.315 1.00 74.81 552 HIS A C 1
ATOM 4227 O O . HIS A 1 552 ? 38.776 -11.695 -29.131 1.00 74.81 552 HIS A O 1
ATOM 4233 N N . ILE A 1 553 ? 36.809 -12.051 -30.154 1.00 75.88 553 ILE A N 1
ATOM 4234 C CA . ILE A 1 553 ? 36.705 -10.735 -30.814 1.00 75.88 553 ILE A CA 1
ATOM 4235 C C . ILE A 1 553 ? 35.689 -9.838 -30.087 1.00 75.88 553 ILE A C 1
ATOM 4237 O O . ILE A 1 553 ? 35.719 -8.617 -30.232 1.00 75.88 553 ILE A O 1
ATOM 4241 N N . LEU A 1 554 ? 34.766 -10.421 -29.316 1.00 72.31 554 LEU A N 1
ATOM 4242 C CA . LEU A 1 554 ? 33.730 -9.662 -28.626 1.00 72.31 554 LEU A CA 1
ATOM 4243 C C . LEU A 1 554 ? 34.290 -9.072 -27.319 1.00 72.31 554 LEU A C 1
ATOM 4245 O O . LEU A 1 554 ? 34.156 -9.665 -26.253 1.00 72.31 554 LEU A O 1
ATOM 4249 N N . ASP A 1 555 ? 34.899 -7.885 -27.405 1.00 57.22 555 ASP A N 1
ATOM 4250 C CA . ASP A 1 555 ? 35.548 -7.165 -26.290 1.00 57.22 555 ASP A CA 1
ATOM 4251 C C . ASP A 1 555 ? 34.549 -6.565 -25.267 1.00 57.22 555 ASP A C 1
ATOM 4253 O O . ASP A 1 555 ? 34.510 -5.358 -25.024 1.00 57.22 555 ASP A O 1
ATOM 4257 N N . HIS A 1 556 ? 33.722 -7.406 -24.640 1.00 53.38 556 HIS A N 1
ATOM 4258 C CA . HIS A 1 556 ? 32.782 -7.044 -23.562 1.00 53.38 556 HIS A CA 1
ATOM 4259 C C . HIS A 1 556 ? 31.662 -6.059 -23.946 1.00 53.38 556 HIS A C 1
ATOM 4261 O O . HIS A 1 556 ? 31.141 -5.339 -23.095 1.00 53.38 556 HIS A O 1
ATOM 4267 N N . ARG A 1 557 ? 31.250 -6.025 -25.217 1.00 54.16 557 ARG A N 1
ATOM 4268 C CA . ARG A 1 557 ? 30.144 -5.174 -25.691 1.00 54.16 557 ARG A CA 1
ATOM 4269 C C . ARG A 1 557 ? 29.026 -5.997 -26.310 1.00 54.16 557 ARG A C 1
ATOM 4271 O O . ARG A 1 557 ? 29.270 -7.046 -26.897 1.00 54.16 557 ARG A O 1
ATOM 4278 N N . GLN A 1 558 ? 27.802 -5.491 -26.194 1.00 67.56 558 GLN A N 1
ATOM 4279 C CA . GLN A 1 558 ? 26.611 -6.074 -26.802 1.00 67.56 558 GLN A CA 1
ATOM 4280 C C . GLN A 1 558 ? 26.818 -6.393 -28.297 1.00 67.56 558 GLN A C 1
ATOM 4282 O O . GLN A 1 558 ? 27.268 -5.548 -29.075 1.00 67.56 558 GLN A O 1
ATOM 4287 N N . LEU A 1 559 ? 26.449 -7.611 -28.712 1.00 76.88 559 LEU A N 1
ATOM 4288 C CA . LEU A 1 559 ? 26.403 -8.013 -30.120 1.00 76.88 559 LEU A CA 1
ATOM 4289 C C . LEU A 1 559 ? 25.238 -7.299 -30.827 1.00 76.88 559 LEU A C 1
ATOM 4291 O O . LEU A 1 559 ? 24.075 -7.504 -30.467 1.00 76.88 559 LEU A O 1
ATOM 4295 N N . SER A 1 560 ? 25.555 -6.482 -31.833 1.00 81.19 560 SER A N 1
ATOM 4296 C CA . SER A 1 560 ? 24.608 -5.649 -32.584 1.00 81.19 560 SER A CA 1
ATOM 4297 C C . SER A 1 560 ? 24.949 -5.611 -34.080 1.00 81.19 560 SER A C 1
ATOM 4299 O O . SER A 1 560 ? 26.021 -6.050 -34.498 1.00 81.19 560 SER A O 1
ATOM 4301 N N . ILE A 1 561 ? 24.046 -5.077 -34.911 1.00 82.00 561 ILE A N 1
ATOM 4302 C CA . ILE A 1 561 ? 24.255 -5.008 -36.370 1.00 82.00 561 ILE A CA 1
ATOM 4303 C C . ILE A 1 561 ? 25.436 -4.106 -36.773 1.00 82.00 561 ILE A C 1
ATOM 4305 O O . ILE A 1 561 ? 25.940 -4.216 -37.888 1.00 82.00 561 ILE A O 1
ATOM 4309 N N . THR A 1 562 ? 25.874 -3.218 -35.878 1.00 81.31 562 THR A N 1
ATOM 4310 C CA . THR A 1 562 ? 26.995 -2.292 -36.086 1.00 81.31 562 THR A CA 1
ATOM 4311 C C . THR A 1 562 ? 28.301 -2.784 -35.463 1.00 81.31 562 THR A C 1
ATOM 4313 O O . THR A 1 562 ? 29.315 -2.096 -35.573 1.00 81.31 562 THR A O 1
ATOM 4316 N N . THR A 1 563 ? 28.304 -3.953 -34.813 1.00 81.00 563 THR A N 1
ATOM 4317 C CA . THR A 1 563 ? 29.515 -4.546 -34.236 1.00 81.00 563 THR A CA 1
ATOM 4318 C C . THR A 1 563 ? 30.532 -4.826 -35.345 1.00 81.00 563 THR A C 1
ATOM 4320 O O . THR A 1 563 ? 30.215 -5.490 -36.332 1.00 81.00 563 THR A O 1
ATOM 4323 N N . ASP A 1 564 ? 31.760 -4.319 -35.196 1.00 79.00 564 ASP A N 1
ATOM 4324 C CA . ASP A 1 564 ? 32.810 -4.531 -36.196 1.00 79.00 564 ASP A CA 1
ATOM 4325 C C . ASP A 1 564 ? 33.066 -6.033 -36.399 1.00 79.00 564 ASP A C 1
ATOM 4327 O O . ASP A 1 564 ? 33.068 -6.813 -35.445 1.00 79.00 564 ASP A O 1
ATOM 4331 N N . ARG A 1 565 ? 33.269 -6.443 -37.656 1.00 81.19 565 ARG A N 1
ATOM 4332 C CA . ARG A 1 565 ? 33.515 -7.842 -38.069 1.00 81.19 565 ARG A CA 1
ATOM 4333 C C . ARG A 1 565 ? 32.393 -8.844 -37.754 1.00 81.19 565 ARG A C 1
ATOM 4335 O O . ARG A 1 565 ? 32.623 -10.048 -37.868 1.00 81.19 565 ARG A O 1
ATOM 4342 N N . VAL A 1 566 ? 31.188 -8.388 -37.405 1.00 86.31 566 VAL A N 1
ATOM 4343 C CA . VAL A 1 566 ? 30.036 -9.283 -37.238 1.00 86.31 566 VAL A CA 1
ATOM 4344 C C . VAL A 1 566 ? 29.602 -9.876 -38.579 1.00 86.31 566 VAL A C 1
ATOM 4346 O O . VAL A 1 566 ? 29.443 -9.166 -39.575 1.00 86.31 566 VAL A O 1
ATOM 4349 N N . LEU A 1 567 ? 29.362 -11.187 -38.612 1.00 86.94 567 LEU A N 1
ATOM 4350 C CA . LEU A 1 567 ? 28.694 -11.821 -39.740 1.00 86.94 567 LEU A CA 1
ATOM 4351 C C . LEU A 1 567 ? 27.181 -11.613 -39.602 1.00 86.94 567 LEU A C 1
ATOM 4353 O O . LEU A 1 567 ? 26.571 -12.090 -38.648 1.00 86.94 567 LEU A O 1
ATOM 4357 N N . ASN A 1 568 ? 26.578 -10.917 -40.567 1.00 89.31 568 ASN A N 1
ATOM 4358 C CA . ASN A 1 568 ? 25.142 -10.648 -40.615 1.00 89.31 568 ASN A CA 1
ATOM 4359 C C . ASN A 1 568 ? 24.459 -11.510 -41.685 1.00 89.31 568 ASN A C 1
ATOM 4361 O O . ASN A 1 568 ? 24.624 -11.271 -42.882 1.00 89.31 568 ASN A O 1
ATOM 4365 N N . ILE A 1 569 ? 23.658 -12.478 -41.246 1.00 87.00 569 ILE A N 1
ATOM 4366 C CA . ILE A 1 569 ? 22.888 -13.370 -42.114 1.00 87.00 569 ILE A CA 1
ATOM 4367 C C . ILE A 1 569 ? 21.433 -12.913 -42.102 1.00 87.00 569 ILE A C 1
ATOM 4369 O O . ILE A 1 569 ? 20.741 -13.024 -41.091 1.00 87.00 569 ILE A O 1
ATOM 4373 N N . VAL A 1 570 ? 20.950 -12.398 -43.231 1.00 85.94 570 VAL A N 1
ATOM 4374 C CA . VAL A 1 570 ? 19.544 -11.999 -43.379 1.00 85.94 570 VAL A CA 1
ATOM 4375 C C . VAL A 1 570 ? 18.673 -13.250 -43.482 1.00 85.94 570 VAL A C 1
ATOM 4377 O O . VAL A 1 570 ? 18.911 -14.098 -44.337 1.00 85.94 570 VAL A O 1
ATOM 4380 N N . ALA A 1 571 ? 17.650 -13.353 -42.636 1.00 82.00 571 ALA A N 1
ATOM 4381 C CA . ALA A 1 571 ? 16.699 -14.457 -42.658 1.00 82.00 571 ALA A CA 1
ATOM 4382 C C . ALA A 1 571 ? 15.481 -14.068 -43.506 1.00 82.00 571 ALA A C 1
ATOM 4384 O O . ALA A 1 571 ? 14.617 -13.308 -43.066 1.00 82.00 571 ALA A O 1
ATOM 4385 N N . THR A 1 572 ? 15.428 -14.571 -44.739 1.00 68.81 572 THR A N 1
ATOM 4386 C CA . THR A 1 572 ? 14.383 -14.232 -45.722 1.00 68.81 572 THR A CA 1
ATOM 4387 C C . THR A 1 572 ? 13.240 -15.246 -45.791 1.00 68.81 572 THR A C 1
ATOM 4389 O O . THR A 1 572 ? 12.196 -14.927 -46.352 1.00 68.81 572 THR A O 1
ATOM 4392 N N . LEU A 1 573 ? 13.402 -16.443 -45.215 1.00 65.62 573 LEU A N 1
ATOM 4393 C CA . LEU A 1 573 ? 12.416 -17.530 -45.233 1.00 65.62 573 LEU A CA 1
ATOM 4394 C C . LEU A 1 573 ? 12.327 -18.215 -43.852 1.00 65.62 573 LEU A C 1
ATOM 4396 O O . LEU A 1 573 ? 13.321 -18.213 -43.119 1.00 65.62 573 LEU A O 1
ATOM 4400 N N . PRO A 1 574 ? 11.159 -18.770 -43.469 1.00 67.88 574 PRO A N 1
ATOM 4401 C CA . PRO A 1 574 ? 11.030 -19.599 -42.270 1.00 67.88 574 PRO A CA 1
ATOM 4402 C C . PRO A 1 574 ? 11.784 -20.928 -42.427 1.00 67.88 574 PRO A C 1
ATOM 4404 O O . PRO A 1 574 ? 12.071 -21.353 -43.545 1.00 67.88 574 PRO A O 1
ATOM 4407 N N . LEU A 1 575 ? 12.066 -21.599 -41.307 1.00 69.38 575 LEU A N 1
ATOM 4408 C CA . LEU A 1 575 ? 12.738 -22.902 -41.272 1.00 69.38 575 LEU A CA 1
ATOM 4409 C C . LEU A 1 575 ? 11.959 -23.961 -42.067 1.00 69.38 575 LEU A C 1
ATOM 4411 O O . LEU A 1 575 ? 12.554 -24.741 -42.805 1.00 69.38 575 LEU A O 1
ATOM 4415 N N . SER A 1 576 ? 10.630 -23.978 -41.932 1.00 67.69 576 SER A N 1
ATOM 4416 C CA . SER A 1 576 ? 9.736 -24.852 -42.696 1.00 67.69 576 SER A CA 1
ATOM 4417 C C . SER A 1 576 ? 8.316 -24.269 -42.776 1.00 67.69 576 SER A C 1
ATOM 4419 O O . SER A 1 576 ? 7.951 -23.429 -41.948 1.00 67.69 576 SER A O 1
ATOM 4421 N N . PRO A 1 577 ? 7.468 -24.727 -43.721 1.00 68.19 577 PRO A N 1
ATOM 4422 C CA . PRO A 1 577 ? 6.053 -24.344 -43.767 1.00 68.19 577 PRO A CA 1
ATOM 4423 C C . PRO A 1 577 ? 5.271 -24.691 -42.488 1.00 68.19 577 PRO A C 1
ATOM 4425 O O . PRO A 1 577 ? 4.324 -23.991 -42.145 1.00 68.19 577 PRO A O 1
ATOM 4428 N N . SER A 1 578 ? 5.669 -25.752 -41.776 1.00 69.81 578 SER A N 1
ATOM 4429 C CA . SER A 1 578 ? 5.075 -26.181 -40.501 1.00 69.81 578 SER A CA 1
ATOM 4430 C C . SER A 1 578 ? 5.574 -25.393 -39.286 1.00 69.81 578 SER A C 1
ATOM 4432 O O . SER A 1 578 ? 4.981 -25.493 -38.216 1.00 69.81 578 SER A O 1
ATOM 4434 N N . GLN A 1 579 ? 6.650 -24.614 -39.430 1.00 68.75 579 GLN A N 1
ATOM 4435 C CA . GLN A 1 579 ? 7.227 -23.779 -38.372 1.00 68.75 579 GLN A CA 1
ATOM 4436 C C . GLN A 1 579 ? 7.486 -22.354 -38.896 1.00 68.75 579 GLN A C 1
ATOM 4438 O O . GLN A 1 579 ? 8.638 -21.922 -38.987 1.00 68.75 579 GLN A O 1
ATOM 4443 N N . PRO A 1 580 ? 6.428 -21.594 -39.243 1.00 74.88 580 PRO A N 1
ATOM 4444 C CA . PRO A 1 580 ? 6.568 -20.272 -39.862 1.00 74.88 580 PRO A CA 1
ATOM 4445 C C . PRO A 1 580 ? 7.252 -19.234 -38.953 1.00 74.88 580 PRO A C 1
ATOM 4447 O O . PRO A 1 580 ? 7.822 -18.259 -39.446 1.00 74.88 580 PRO A O 1
ATOM 4450 N N . ASN A 1 581 ? 7.236 -19.461 -37.637 1.00 79.88 581 ASN A N 1
ATOM 4451 C CA . ASN A 1 581 ? 7.826 -18.575 -36.631 1.00 79.88 581 ASN A CA 1
ATOM 4452 C C . ASN A 1 581 ? 9.285 -18.920 -36.295 1.00 79.88 581 ASN A C 1
ATOM 4454 O O . ASN A 1 581 ? 9.939 -18.175 -35.570 1.00 79.88 581 ASN A O 1
ATOM 4458 N N . VAL A 1 582 ? 9.823 -20.021 -36.822 1.00 78.62 582 VAL A N 1
ATOM 4459 C CA . VAL A 1 582 ? 11.210 -20.432 -36.579 1.00 78.62 582 VAL A CA 1
ATOM 4460 C C . VAL A 1 582 ? 12.070 -20.041 -37.772 1.00 78.62 582 VAL A C 1
ATOM 4462 O O . VAL A 1 582 ? 11.669 -20.210 -38.922 1.00 78.62 582 VAL A O 1
ATOM 4465 N N . PHE A 1 583 ? 13.266 -19.520 -37.523 1.00 80.19 583 PHE A N 1
ATOM 4466 C CA . PHE A 1 583 ? 14.263 -19.263 -38.559 1.00 80.19 583 PHE A CA 1
ATOM 4467 C C . PHE A 1 583 ? 15.669 -19.566 -38.047 1.00 80.19 583 PHE A C 1
ATOM 4469 O O . PHE A 1 583 ? 15.925 -19.602 -36.842 1.00 80.19 583 PHE A O 1
ATOM 4476 N N . THR A 1 584 ? 16.591 -19.799 -38.978 1.00 75.12 584 THR A N 1
ATOM 4477 C CA . THR A 1 584 ? 17.962 -20.198 -38.654 1.00 75.12 584 THR A CA 1
ATOM 4478 C C . THR A 1 584 ? 18.992 -19.333 -39.362 1.00 75.12 584 THR A C 1
ATOM 4480 O O . THR A 1 584 ? 18.842 -19.027 -40.543 1.00 75.12 584 THR A O 1
ATOM 4483 N N . GLY A 1 585 ? 20.069 -18.988 -38.658 1.00 74.88 585 GLY A N 1
ATOM 4484 C CA . GLY A 1 585 ? 21.298 -18.471 -39.262 1.00 74.88 585 GLY A CA 1
ATOM 4485 C C . GLY A 1 585 ? 22.289 -19.607 -39.502 1.00 74.88 585 GLY A C 1
ATOM 4486 O O . GLY A 1 585 ? 22.505 -20.419 -38.602 1.00 74.88 585 GLY A O 1
ATOM 4487 N N . CYS A 1 586 ? 22.899 -19.664 -40.688 1.00 72.69 586 CYS A N 1
ATOM 4488 C CA . CYS A 1 586 ? 23.889 -20.681 -41.055 1.00 72.69 586 CYS A CA 1
ATOM 4489 C C . CYS A 1 586 ? 25.266 -20.041 -41.264 1.00 72.69 586 CYS A C 1
ATOM 4491 O O . CYS A 1 586 ? 25.417 -19.186 -42.134 1.00 72.69 586 CYS A O 1
ATOM 4493 N N . LEU A 1 587 ? 26.283 -20.474 -40.512 1.00 70.31 587 LEU A N 1
ATOM 4494 C CA . LEU A 1 587 ? 27.670 -20.043 -40.751 1.00 70.31 587 LEU A CA 1
ATOM 4495 C C . LEU A 1 587 ? 28.262 -20.725 -42.000 1.00 70.31 587 LEU A C 1
ATOM 4497 O O . LEU A 1 587 ? 29.073 -20.139 -42.709 1.00 70.31 587 LEU A O 1
ATOM 4501 N N . ILE A 1 588 ? 27.840 -21.964 -42.265 1.00 67.00 588 ILE A N 1
ATOM 4502 C CA . ILE A 1 588 ? 28.193 -22.781 -43.434 1.00 67.00 588 ILE A CA 1
ATOM 4503 C C . ILE A 1 588 ? 26.930 -23.563 -43.824 1.00 67.00 588 ILE A C 1
ATOM 4505 O O . ILE A 1 588 ? 26.250 -24.060 -42.928 1.00 67.00 588 ILE A O 1
ATOM 4509 N N . ASP A 1 589 ? 26.617 -23.666 -45.118 1.00 59.78 589 ASP A N 1
ATOM 4510 C CA . ASP A 1 589 ? 25.504 -24.469 -45.657 1.00 59.78 589 ASP A CA 1
ATOM 4511 C C . ASP A 1 589 ? 25.976 -25.140 -46.964 1.00 59.78 589 ASP A C 1
ATOM 4513 O O . ASP A 1 589 ? 25.899 -24.561 -48.046 1.00 59.78 589 ASP A O 1
ATOM 4517 N N . SER A 1 590 ? 26.596 -26.321 -46.846 1.00 60.44 590 SER A N 1
ATOM 4518 C CA . SER A 1 590 ? 27.253 -27.036 -47.955 1.00 60.44 590 SER A CA 1
ATOM 4519 C C . SER A 1 590 ? 26.493 -28.303 -48.336 1.00 60.44 590 SER A C 1
ATOM 4521 O O . SER A 1 590 ? 26.171 -29.120 -47.476 1.00 60.44 590 SER A O 1
ATOM 4523 N N . THR A 1 591 ? 26.267 -28.522 -49.631 1.00 61.38 591 THR A N 1
ATOM 4524 C CA . THR A 1 591 ? 25.735 -29.789 -50.165 1.00 61.38 591 THR A CA 1
ATOM 4525 C C . THR A 1 591 ? 26.820 -30.847 -50.372 1.00 61.38 591 THR A C 1
ATOM 4527 O O . THR A 1 591 ? 26.508 -32.034 -50.480 1.00 61.38 591 THR A O 1
ATOM 4530 N N . GLU A 1 592 ? 28.090 -30.439 -50.393 1.00 62.31 592 GLU A N 1
ATOM 4531 C CA . GLU A 1 592 ? 29.241 -31.331 -50.506 1.00 62.31 592 GLU A CA 1
ATOM 4532 C C . GLU A 1 592 ? 29.668 -31.835 -49.124 1.00 62.31 592 GLU A C 1
ATOM 4534 O O . GLU A 1 592 ? 29.755 -31.060 -48.165 1.00 62.31 592 GLU A O 1
ATOM 4539 N N . SER A 1 593 ? 29.931 -33.146 -49.035 1.00 55.31 593 SER A N 1
ATOM 4540 C CA . SER A 1 593 ? 30.375 -33.822 -47.813 1.00 55.31 593 SER A CA 1
ATOM 4541 C C . SER A 1 593 ? 31.613 -33.157 -47.242 1.00 55.31 593 SER A C 1
ATOM 4543 O O . SER A 1 593 ? 32.706 -33.234 -47.802 1.00 55.31 593 SER A O 1
ATOM 4545 N N . SER A 1 594 ? 31.462 -32.574 -46.067 1.00 54.94 594 SER A N 1
ATOM 4546 C CA . SER A 1 594 ? 32.555 -31.965 -45.347 1.00 54.94 594 SER A CA 1
ATOM 4547 C C . SER A 1 594 ? 33.351 -33.074 -44.627 1.00 54.94 594 SER A C 1
ATOM 4549 O O . SER A 1 594 ? 32.861 -33.771 -43.740 1.00 54.94 594 SER A O 1
ATOM 4551 N N . THR A 1 595 ? 34.601 -33.299 -45.047 1.00 56.97 595 THR A N 1
ATOM 4552 C CA . THR A 1 595 ? 35.517 -34.310 -44.470 1.00 56.97 595 THR A CA 1
ATOM 4553 C C . THR A 1 595 ? 35.718 -34.092 -42.970 1.00 56.97 595 THR A C 1
ATOM 4555 O O . THR A 1 595 ? 35.950 -32.954 -42.594 1.00 56.97 595 THR A O 1
ATOM 4558 N N . THR A 1 596 ? 35.776 -35.122 -42.121 1.00 57.56 596 THR A N 1
ATOM 4559 C CA . THR A 1 596 ? 35.996 -35.038 -40.648 1.00 57.56 596 THR A CA 1
ATOM 4560 C C . THR A 1 596 ? 36.997 -33.975 -40.136 1.00 57.56 596 THR A C 1
ATOM 4562 O O . THR A 1 596 ? 36.861 -33.511 -39.006 1.00 57.56 596 THR A O 1
ATOM 4565 N N . ALA A 1 597 ? 37.955 -33.530 -40.955 1.00 58.44 597 ALA A N 1
ATOM 4566 C CA . ALA A 1 597 ? 38.812 -32.364 -40.729 1.00 58.44 597 ALA A CA 1
ATOM 4567 C C . ALA A 1 597 ? 38.078 -31.043 -40.378 1.00 58.44 597 ALA A C 1
ATOM 4569 O O . ALA A 1 597 ? 38.546 -30.320 -39.501 1.00 58.44 597 ALA A O 1
ATOM 4570 N N . TRP A 1 598 ? 36.925 -30.710 -40.972 1.00 60.75 598 TRP A N 1
ATOM 4571 C CA . TRP A 1 598 ? 36.231 -29.448 -40.632 1.00 60.75 598 TRP A CA 1
ATOM 4572 C C . TRP A 1 598 ? 35.665 -29.474 -39.204 1.00 60.75 598 TRP A C 1
ATOM 4574 O O . TRP A 1 598 ? 35.712 -28.464 -38.506 1.00 60.75 598 TRP A O 1
ATOM 4584 N N . LEU A 1 599 ? 35.190 -30.637 -38.735 1.00 57.59 599 LEU A N 1
ATOM 4585 C CA . LEU A 1 599 ? 34.721 -30.805 -37.359 1.00 57.59 599 LEU A CA 1
ATOM 4586 C C . LEU A 1 599 ? 35.851 -30.554 -36.375 1.00 57.59 599 LEU A C 1
ATOM 4588 O O . LEU A 1 599 ? 35.622 -29.923 -35.355 1.00 57.59 599 LEU A O 1
ATOM 4592 N N . SER A 1 600 ? 37.076 -30.987 -36.691 1.00 59.72 600 SER A N 1
ATOM 4593 C CA . SER A 1 600 ? 38.232 -30.678 -35.846 1.00 59.72 600 SER A CA 1
ATOM 4594 C C . SER A 1 600 ? 38.590 -29.193 -35.809 1.00 59.72 600 SER A C 1
ATOM 4596 O O . SER A 1 600 ? 39.132 -28.751 -34.805 1.00 59.72 600 SER A O 1
ATOM 4598 N N . THR A 1 601 ? 38.267 -28.424 -36.854 1.00 65.06 601 THR A N 1
ATOM 4599 C CA . THR A 1 601 ? 38.498 -26.971 -36.892 1.00 65.06 601 THR A CA 1
ATOM 4600 C C . THR A 1 601 ? 37.463 -26.203 -36.081 1.00 65.06 601 THR A C 1
ATOM 4602 O O . THR A 1 601 ? 37.819 -25.250 -35.399 1.00 65.06 601 THR A O 1
ATOM 4605 N N . TRP A 1 602 ? 36.190 -26.600 -36.158 1.00 66.69 602 TRP A N 1
ATOM 4606 C CA . TRP A 1 602 ? 35.096 -25.805 -35.602 1.00 66.69 602 TRP A CA 1
ATOM 4607 C C . TRP A 1 602 ? 34.588 -26.288 -34.248 1.00 66.69 602 TRP A C 1
ATOM 4609 O O . TRP A 1 602 ? 34.021 -25.480 -33.534 1.00 66.69 602 TRP A O 1
ATOM 4619 N N . LYS A 1 603 ? 34.797 -27.549 -33.847 1.00 62.00 603 LYS A N 1
ATOM 4620 C CA . LYS A 1 603 ? 34.238 -28.102 -32.594 1.00 62.00 603 LYS A CA 1
ATOM 4621 C C . LYS A 1 603 ? 34.623 -27.346 -31.311 1.00 62.00 603 LYS A C 1
ATOM 4623 O O . LYS A 1 603 ? 33.884 -27.438 -30.340 1.00 62.00 603 LYS A O 1
ATOM 4628 N N . ASP A 1 604 ? 35.750 -26.631 -31.324 1.00 66.75 604 ASP A N 1
ATOM 4629 C CA . ASP A 1 604 ? 36.311 -25.925 -30.163 1.00 66.75 604 ASP A CA 1
ATOM 4630 C C . ASP A 1 604 ? 36.221 -24.387 -30.305 1.00 66.75 604 ASP A C 1
ATOM 4632 O O . ASP A 1 604 ? 36.802 -23.652 -29.508 1.00 66.75 604 ASP A O 1
ATOM 4636 N N . VAL A 1 605 ? 35.527 -23.872 -31.332 1.00 71.62 605 VAL A N 1
ATOM 4637 C CA . VAL A 1 605 ? 35.418 -22.424 -31.581 1.00 71.62 605 VAL A CA 1
ATOM 4638 C C . VAL A 1 605 ? 34.259 -21.827 -30.787 1.00 71.62 605 VAL A C 1
ATOM 4640 O O . VAL A 1 605 ? 33.098 -22.161 -30.994 1.00 71.62 605 VAL A O 1
ATOM 4643 N N . GLU A 1 606 ? 34.562 -20.875 -29.914 1.00 76.75 606 GLU A N 1
ATOM 4644 C CA . GLU A 1 606 ? 33.546 -20.109 -29.195 1.00 76.75 606 GLU A CA 1
ATOM 4645 C C . GLU A 1 606 ? 32.870 -19.088 -30.125 1.00 76.75 606 GLU A C 1
ATOM 4647 O O . GLU A 1 606 ? 33.545 -18.259 -30.746 1.00 76.75 606 GLU A O 1
ATOM 4652 N N . LEU A 1 607 ? 31.537 -19.134 -30.216 1.00 80.25 607 LEU A N 1
ATOM 4653 C CA . LEU A 1 607 ? 30.730 -18.214 -31.022 1.00 80.25 607 LEU A CA 1
ATOM 4654 C C . LEU A 1 607 ? 29.642 -17.559 -30.163 1.00 80.25 607 LEU A C 1
ATOM 4656 O O . LEU A 1 607 ? 28.913 -18.247 -29.444 1.00 80.25 607 LEU A O 1
ATOM 4660 N N . TYR A 1 608 ? 29.491 -16.240 -30.306 1.00 83.81 608 TYR A N 1
ATOM 4661 C CA . TYR A 1 608 ? 28.321 -15.504 -29.826 1.00 83.81 608 TYR A CA 1
ATOM 4662 C C . TYR A 1 608 ? 27.356 -15.277 -30.980 1.00 83.81 608 TYR A C 1
ATOM 4664 O O . TYR A 1 608 ? 27.757 -14.828 -32.060 1.00 83.81 608 TYR A O 1
ATOM 4672 N N . THR A 1 609 ? 26.076 -15.571 -30.747 1.00 84.19 609 THR A N 1
ATOM 4673 C CA . THR A 1 609 ? 25.026 -15.392 -31.755 1.00 84.19 609 THR A CA 1
ATOM 4674 C C . THR A 1 609 ? 23.770 -14.750 -31.190 1.00 84.19 609 THR A C 1
ATOM 4676 O O . THR A 1 609 ? 23.447 -14.921 -30.017 1.00 84.19 609 THR A O 1
ATOM 4679 N N . ARG A 1 610 ? 23.058 -13.979 -32.016 1.00 86.88 610 ARG A N 1
ATOM 4680 C CA . ARG A 1 610 ? 21.829 -13.273 -31.621 1.00 86.88 610 ARG A CA 1
ATOM 4681 C C . ARG A 1 610 ? 20.952 -13.019 -32.843 1.00 86.88 610 ARG A C 1
ATOM 4683 O O . ARG A 1 610 ? 21.480 -12.682 -33.902 1.00 86.88 610 ARG A O 1
ATOM 4690 N N . ALA A 1 611 ? 19.635 -13.137 -32.716 1.00 88.81 611 ALA A N 1
ATOM 4691 C CA . ALA A 1 611 ? 18.719 -12.674 -33.754 1.00 88.81 611 ALA A CA 1
ATOM 4692 C C . ALA A 1 611 ? 18.523 -11.155 -33.683 1.00 88.81 611 ALA A C 1
ATOM 4694 O O . ALA A 1 611 ? 18.667 -10.560 -32.615 1.00 88.81 611 ALA A O 1
ATOM 4695 N N . TYR A 1 612 ? 18.163 -10.540 -34.810 1.00 89.94 612 TYR A N 1
ATOM 4696 C CA . TYR A 1 612 ? 17.744 -9.142 -34.882 1.00 89.94 612 TYR A CA 1
ATOM 4697 C C . TYR A 1 612 ? 16.471 -8.960 -35.715 1.00 89.94 612 TYR A C 1
ATOM 4699 O O . TYR A 1 612 ? 16.218 -9.721 -36.654 1.00 89.94 612 TYR A O 1
ATOM 4707 N N . PHE A 1 613 ? 15.719 -7.903 -35.406 1.00 89.75 613 PHE A N 1
ATOM 4708 C CA . PHE A 1 613 ? 14.496 -7.487 -36.095 1.00 89.75 613 PHE A CA 1
ATOM 4709 C C . PHE A 1 613 ? 14.533 -5.970 -36.283 1.00 89.75 613 PHE A C 1
ATOM 4711 O O . PHE A 1 613 ? 14.489 -5.224 -35.311 1.00 89.75 613 PHE A O 1
ATOM 4718 N N . MET A 1 614 ? 14.641 -5.508 -37.526 1.00 89.44 614 MET A N 1
ATOM 4719 C CA . MET A 1 614 ? 14.536 -4.095 -37.874 1.00 89.44 614 MET A CA 1
ATOM 4720 C C . MET A 1 614 ? 13.084 -3.754 -38.176 1.00 89.44 614 MET A C 1
ATOM 4722 O O . MET A 1 614 ? 12.467 -4.350 -39.062 1.00 89.44 614 MET A O 1
ATOM 4726 N N . LEU A 1 615 ? 12.569 -2.767 -37.464 1.00 88.94 615 LEU A N 1
ATOM 4727 C CA . LEU A 1 615 ? 11.236 -2.217 -37.624 1.00 88.94 615 LEU A CA 1
ATOM 4728 C C . LEU A 1 615 ? 11.247 -1.067 -38.646 1.00 88.94 615 LEU A C 1
ATOM 4730 O O . LEU A 1 615 ? 12.266 -0.405 -38.855 1.00 88.94 615 LEU A O 1
ATOM 4734 N N . SER A 1 616 ? 10.110 -0.795 -39.289 1.00 89.56 616 SER A N 1
ATOM 4735 C CA . SER A 1 616 ? 9.975 0.276 -40.293 1.00 89.56 616 SER A CA 1
ATOM 4736 C C . SER A 1 616 ? 10.177 1.688 -39.737 1.00 89.56 616 SER A C 1
ATOM 4738 O O . SER A 1 616 ? 10.397 2.616 -40.510 1.00 89.56 616 SER A O 1
ATOM 4740 N N . ASN A 1 617 ? 10.124 1.860 -38.414 1.00 81.75 617 ASN A N 1
ATOM 4741 C CA . ASN A 1 617 ? 10.457 3.109 -37.723 1.00 81.75 617 ASN A CA 1
ATOM 4742 C C . ASN A 1 617 ? 11.980 3.301 -37.515 1.00 81.75 617 ASN A C 1
ATOM 4744 O O . ASN A 1 617 ? 12.393 4.322 -36.971 1.00 81.75 617 ASN A O 1
ATOM 4748 N N . GLY A 1 618 ? 12.812 2.347 -37.956 1.00 82.25 618 GLY A N 1
ATOM 4749 C CA . GLY A 1 618 ? 14.274 2.384 -37.852 1.00 82.25 618 GLY A CA 1
ATOM 4750 C C . GLY A 1 618 ? 14.850 1.693 -36.611 1.00 82.25 618 GLY A C 1
ATOM 4751 O O . GLY A 1 618 ? 16.070 1.559 -36.504 1.00 82.25 618 GLY A O 1
ATOM 4752 N N . VAL A 1 619 ? 14.006 1.222 -35.692 1.00 82.25 619 VAL A N 1
ATOM 4753 C CA . VAL A 1 619 ? 14.433 0.552 -34.455 1.00 82.25 619 VAL A CA 1
ATOM 4754 C C . VAL A 1 619 ? 14.875 -0.876 -34.751 1.00 82.25 619 VAL A C 1
ATOM 4756 O O . VAL A 1 619 ? 14.286 -1.559 -35.586 1.00 82.25 619 VAL A O 1
ATOM 4759 N N . THR A 1 620 ? 15.923 -1.343 -34.067 1.00 85.31 620 THR A N 1
ATOM 4760 C CA . THR A 1 620 ? 16.386 -2.734 -34.161 1.00 85.31 620 THR A CA 1
ATOM 4761 C C . THR A 1 620 ? 16.263 -3.421 -32.808 1.00 85.31 620 THR A C 1
ATOM 4763 O O . THR A 1 620 ? 16.906 -3.014 -31.843 1.00 85.31 620 THR A O 1
ATOM 4766 N N . LEU A 1 621 ? 15.449 -4.471 -32.757 1.00 86.50 621 LEU A N 1
ATOM 4767 C CA . LEU A 1 621 ? 15.282 -5.358 -31.610 1.00 86.50 621 LEU A CA 1
ATOM 4768 C C . LEU A 1 621 ? 16.211 -6.557 -31.753 1.00 86.50 621 LEU A C 1
ATOM 4770 O O . LEU A 1 621 ? 16.532 -6.953 -32.874 1.00 86.50 621 LEU A O 1
ATOM 4774 N N . TYR A 1 622 ? 16.592 -7.176 -30.640 1.00 85.69 622 TYR A N 1
ATOM 4775 C CA . TYR A 1 622 ? 17.496 -8.322 -30.661 1.00 85.69 622 TYR A CA 1
ATOM 4776 C C . TYR A 1 622 ? 17.041 -9.435 -29.702 1.00 85.69 622 TYR A C 1
ATOM 4778 O O . TYR A 1 622 ? 16.442 -9.137 -28.685 1.00 85.69 622 TYR A O 1
ATOM 4786 N N . SER A 1 623 ? 17.328 -10.716 -29.950 1.00 83.38 623 SER A N 1
ATOM 4787 C CA . SER A 1 623 ? 16.991 -11.806 -28.993 1.00 83.38 623 SER A CA 1
ATOM 4788 C C . SER A 1 623 ? 17.870 -11.775 -27.736 1.00 83.38 623 SER A C 1
ATOM 4790 O O . SER A 1 623 ? 18.614 -10.831 -27.547 1.00 83.38 623 SER A O 1
ATOM 4792 N N . SER A 1 624 ? 17.894 -12.783 -26.869 1.00 76.31 624 SER A N 1
ATOM 4793 C CA . SER A 1 624 ? 19.060 -12.958 -25.975 1.00 76.31 624 SER A CA 1
ATOM 4794 C C . SER A 1 624 ? 20.279 -13.442 -26.773 1.00 76.31 624 SER A C 1
ATOM 4796 O O . SER A 1 624 ? 20.118 -14.025 -27.852 1.00 76.31 624 SER A O 1
ATOM 4798 N N . VAL A 1 625 ? 21.493 -13.178 -26.278 1.00 78.50 625 VAL A N 1
ATOM 4799 C CA . VAL A 1 625 ? 22.729 -13.716 -26.872 1.00 78.50 625 VAL A CA 1
ATOM 4800 C C . VAL A 1 625 ? 22.858 -15.190 -26.492 1.00 78.50 625 VAL A C 1
ATOM 4802 O O . VAL A 1 625 ? 22.744 -15.539 -25.321 1.00 78.50 625 VAL A O 1
ATOM 4805 N N . ILE A 1 626 ? 23.123 -16.050 -27.474 1.00 75.50 626 ILE A N 1
ATOM 4806 C CA . ILE A 1 626 ? 23.566 -17.421 -27.237 1.00 75.50 626 ILE A CA 1
ATOM 4807 C C . ILE A 1 626 ? 25.092 -17.438 -27.227 1.00 75.50 626 ILE A C 1
ATOM 4809 O O . ILE A 1 626 ? 25.730 -17.005 -28.192 1.00 75.50 626 ILE A O 1
ATOM 4813 N N . HIS A 1 627 ? 25.651 -17.997 -26.158 1.00 74.62 627 HIS A N 1
ATOM 4814 C CA . HIS A 1 627 ? 27.048 -18.394 -26.054 1.00 74.62 627 HIS A CA 1
ATOM 4815 C C . HIS A 1 627 ? 27.130 -19.911 -26.193 1.00 74.62 627 HIS A C 1
ATOM 4817 O O . HIS A 1 627 ? 26.547 -20.622 -25.381 1.00 74.62 627 HIS A O 1
ATOM 4823 N N . ASN A 1 628 ? 27.806 -20.411 -27.228 1.00 64.62 628 ASN A N 1
ATOM 4824 C CA . ASN A 1 628 ? 27.938 -21.853 -27.427 1.00 64.62 628 ASN A CA 1
ATOM 4825 C 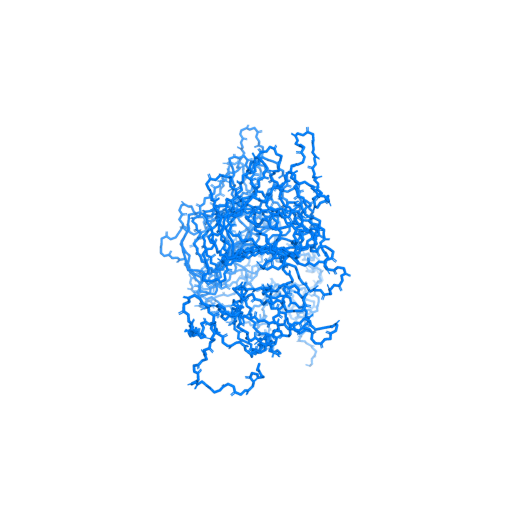C . ASN A 1 628 ? 29.395 -22.286 -27.555 1.00 64.62 628 ASN A C 1
ATOM 4827 O O . ASN A 1 628 ? 30.149 -21.758 -28.371 1.00 64.62 628 ASN A O 1
ATOM 4831 N N . SER A 1 629 ? 29.722 -23.360 -26.833 1.00 54.28 629 SER A N 1
ATOM 4832 C CA . SER A 1 629 ? 30.867 -24.243 -27.062 1.00 54.28 629 SER A CA 1
ATOM 4833 C C . SER A 1 629 ? 30.467 -25.450 -27.925 1.00 54.28 629 SER A C 1
ATOM 4835 O O . SER A 1 629 ? 30.786 -26.581 -27.602 1.00 54.28 629 SER A O 1
ATOM 4837 N N . ILE A 1 630 ? 29.707 -25.228 -29.003 1.00 56.16 630 ILE A N 1
ATOM 4838 C CA . ILE A 1 630 ? 29.494 -26.132 -30.157 1.00 56.16 630 ILE A CA 1
ATOM 4839 C C . ILE A 1 630 ? 29.066 -27.614 -29.896 1.00 56.16 630 ILE A C 1
ATOM 4841 O O . ILE A 1 630 ? 28.769 -28.351 -30.837 1.00 56.16 630 ILE A O 1
ATOM 4845 N N . GLN A 1 631 ? 28.871 -28.071 -28.659 1.00 49.88 631 GLN A N 1
ATOM 4846 C CA . GLN A 1 631 ? 28.480 -29.446 -28.342 1.00 49.88 631 GLN A CA 1
ATOM 4847 C C . GLN A 1 631 ? 27.123 -29.513 -27.646 1.00 49.88 631 GLN A C 1
ATOM 4849 O O . GLN A 1 631 ? 27.023 -29.590 -26.427 1.00 49.88 631 GLN A O 1
ATOM 4854 N N . GLY A 1 632 ? 26.077 -29.589 -28.468 1.00 52.88 632 GLY A N 1
ATOM 4855 C CA . GLY A 1 632 ? 24.860 -30.305 -28.098 1.00 52.88 632 GLY A CA 1
ATOM 4856 C C . GLY A 1 632 ? 23.598 -29.463 -28.028 1.00 52.88 632 GLY A C 1
ATOM 4857 O O . GLY A 1 632 ? 23.264 -28.971 -26.965 1.00 52.88 632 GLY A O 1
ATOM 4858 N N . VAL A 1 633 ? 22.827 -29.450 -29.121 1.00 47.12 633 VAL A N 1
ATOM 4859 C CA . VAL A 1 633 ? 21.376 -29.702 -29.088 1.00 47.12 633 VAL A CA 1
ATOM 4860 C C . VAL A 1 633 ? 20.996 -30.372 -30.416 1.00 47.12 633 VAL A C 1
ATOM 4862 O O . VAL A 1 633 ? 20.855 -29.714 -31.441 1.00 47.12 633 VAL A O 1
ATOM 4865 N N . TRP A 1 634 ? 20.895 -31.702 -30.419 1.00 48.62 634 TRP A N 1
ATOM 4866 C CA . TRP A 1 634 ? 20.585 -32.500 -31.619 1.00 48.62 634 TRP A CA 1
ATOM 4867 C C . TRP A 1 634 ? 19.075 -32.651 -31.889 1.00 48.62 634 TRP A C 1
ATOM 4869 O O . TRP A 1 634 ? 18.698 -33.167 -32.931 1.00 48.62 634 TRP A O 1
ATOM 4879 N N . ASN A 1 635 ? 18.192 -32.192 -30.991 1.00 43.72 635 ASN A N 1
ATOM 4880 C CA . ASN A 1 635 ? 16.785 -32.622 -31.020 1.00 43.72 635 ASN A CA 1
ATOM 4881 C C . ASN A 1 635 ? 15.747 -31.548 -31.396 1.00 43.72 635 ASN A C 1
ATOM 4883 O O . ASN A 1 635 ? 14.647 -31.918 -31.788 1.00 43.72 635 ASN A O 1
ATOM 4887 N N . THR A 1 636 ? 16.040 -30.245 -31.313 1.00 45.81 636 THR A N 1
ATOM 4888 C CA . THR A 1 636 ? 15.033 -29.193 -31.600 1.00 45.81 636 THR A CA 1
ATOM 4889 C C . THR A 1 636 ? 15.035 -28.686 -33.042 1.00 45.81 636 THR A C 1
ATOM 4891 O O . THR A 1 636 ? 14.017 -28.172 -33.491 1.00 45.81 636 THR A O 1
ATOM 4894 N N . LEU A 1 637 ? 16.144 -28.826 -33.777 1.00 49.66 637 LEU A N 1
ATOM 4895 C CA . LEU A 1 637 ? 16.281 -28.303 -35.149 1.00 49.66 637 LEU A CA 1
ATOM 4896 C C . LEU A 1 637 ? 16.136 -29.368 -36.250 1.00 49.66 637 LEU A C 1
ATOM 4898 O O . LEU A 1 637 ? 15.980 -28.997 -37.408 1.00 49.66 637 LEU A O 1
ATOM 4902 N N . ASP A 1 638 ? 16.163 -30.659 -35.896 1.00 49.69 638 ASP A N 1
ATOM 4903 C CA . ASP A 1 638 ? 16.102 -31.795 -36.837 1.00 49.69 638 ASP A CA 1
ATOM 4904 C C . ASP A 1 638 ? 14.726 -32.499 -36.863 1.00 49.69 638 ASP A C 1
ATOM 4906 O O . ASP A 1 638 ? 14.566 -33.550 -37.485 1.00 49.69 638 ASP A O 1
ATOM 4910 N N . ALA A 1 639 ? 13.695 -31.933 -36.225 1.00 43.38 639 ALA A N 1
ATOM 4911 C CA . ALA A 1 639 ? 12.336 -32.474 -36.284 1.00 43.38 639 ALA A CA 1
ATOM 4912 C C . ALA A 1 639 ? 11.663 -32.159 -37.635 1.00 43.38 639 ALA A C 1
ATOM 4914 O O . ALA A 1 639 ? 10.668 -31.443 -37.675 1.00 43.38 639 ALA A O 1
ATOM 4915 N N . THR A 1 640 ? 12.228 -32.615 -38.757 1.00 42.31 640 THR A N 1
ATOM 4916 C CA . THR A 1 640 ? 11.566 -32.626 -40.080 1.00 42.31 640 THR A CA 1
ATOM 4917 C C . THR A 1 640 ? 12.312 -33.487 -41.110 1.00 42.31 640 THR A C 1
ATOM 4919 O O . THR A 1 640 ? 12.525 -33.043 -42.223 1.00 42.31 640 THR A O 1
ATOM 4922 N N . ASP A 1 641 ? 12.696 -34.726 -40.780 1.00 36.00 641 ASP A N 1
ATOM 4923 C CA . ASP A 1 641 ? 13.131 -35.699 -41.812 1.00 36.00 641 ASP A CA 1
ATOM 4924 C C . ASP A 1 641 ? 12.823 -37.173 -41.445 1.00 36.00 641 ASP A C 1
ATOM 4926 O O . ASP A 1 641 ? 13.527 -38.103 -41.838 1.00 36.00 641 ASP A O 1
ATOM 4930 N N . GLN A 1 642 ? 11.742 -37.424 -40.697 1.00 31.58 642 GLN A N 1
ATOM 4931 C CA . GLN A 1 642 ? 11.141 -38.764 -40.622 1.00 31.58 642 GLN A CA 1
ATOM 4932 C C . GLN A 1 642 ? 9.634 -38.701 -40.873 1.00 31.58 642 GLN A C 1
ATOM 4934 O O . GLN A 1 642 ? 8.843 -38.738 -39.933 1.00 31.58 642 GLN A O 1
ATOM 4939 N N . LEU A 1 643 ? 9.269 -38.600 -42.154 1.00 27.95 643 LEU A N 1
ATOM 4940 C CA . LEU A 1 643 ? 8.125 -39.280 -42.772 1.00 27.95 643 LEU A CA 1
ATOM 4941 C C . LEU A 1 643 ? 8.323 -39.363 -44.288 1.00 27.95 643 LEU A C 1
ATOM 4943 O O . LEU A 1 643 ? 8.502 -38.295 -44.913 1.00 27.95 643 LEU A O 1
#

Foldseek 3Di:
DQQPDDDPDDWDWDWAQDVVPGTDTHTQPDDDAHQWDWDDPNPYIATEDEPPDQDDDRWADKDWFAAQDKDAFDDQQLHWYAYDPLAAIKGWDFKAWPVGDTHHHRDIDHAHNVTTMIITAIAGEAEEDLPDDDPPAQRGPVRHHNAPQVSLVSLLVVCVRHVGQEHEYEYEAADEHELVDCVVNQWDFDDDPVADRAETEGDASVHEYEYAYNALDGEYEHDALRHYQEYEYPEAYEYARYEYEYNHVAEHEYEAQYAEYEYALSYEYDVPHHFYEYEPANHNDLEHEYEAQAYAHAEYADDYQEASHEYEYEAHNQPGAHHYAYYEHAQYLYAHEYEYEHNEHEYAEYEDEYDDADHQALYEYAYEYAYYYYAEYELYDDPHPQDCSCVNYAYHYEYENAEYEYEYDYDFNADDPPRHSQADRFHAYYEYYHQYEYAYHNAEGEHEPVVKRKYAYAPNYDYDPPHRYYWYWASDRVPGTDIDGPPDHQHLFIFIHRRPDTATAFWDWPAWAADQDAQGFIKTKIFGDQVVVCVRRVWHFPWKWKKKDFPVQPPPDDGDPPRPPIDTGTFPAALDPVRRRMTMDTPDGHRDRDPCVVCVVQLQIWMKMWMWTATPVGDIHIHDIDTDSRDDDPPPSPPPDDD

Radius of gyration: 32.79 Å; chains: 1; bounding box: 88×59×90 Å

Sequence (643 aa):
VDTTSFVSGHTFFGISHDFTFGEQTIMLDLDVIPGILLGFDGTKWIYTYGMDGLSAIPQGPEFTYSAGMTITMPAYSDIVLNGVNNNPDMVFFAWMDREGVYHYEDDVITVPDGGLTLTAVWAAVMNIDPTYTENDSNGTASKPFTIFNDAYLAMAALLKKVPCQAAAFRFIGNQIWDLDNNTGDIYAYASNSNHTNYQAKAFNLGVPVLYTADKDTTVVTMYSPSHVFYFASHTTTIFNGLTLLCNTKSSLRFIVNTNEYIYGSRFFMNTSKNAIGVDFGSLAMEEATVRIYGGTFSFVYLGTGSSQKICNLIVGNGTNEPKINLLCLNNSNQANQNYATINSGTISNLSFSYPGTAYNNNASMSVTVKGGIITHIRDFESAYCDYDHLLNSTRTLIFDGWNGEFTYAHKNIGPAADKPGIYANGLDHIQLINGASVKILGSPIYVKAHSEGIVFVDKTSSLKPGSLGFVGISNDFTSGETTVALSAIEKGLPMLWDGSSWFSTYGTPLGSSIRLISPFGIRFGFEADIANLESMTNTTVVKKGVLIIPGHILDHRQLSITTDRVLNIVATLPLSPSQPNVFTGCLIDSTESSTTAWLSTWKDVELYTRAYFMLSNGVTLYSSVIHNSIQGVWNTLDATDQL

Secondary structure (DSSP, 8-state):
--GGG--TT---EEEEEETTTEEEEEE--S---TT-EEEE-SSSEEEEE--SSTT------EEEE-TT-EEEPPP-TT-EEEEPTTPPEEEEEEEEETT--EE-TT-EEEPPTT-EEEEEEEEEEEEE-TT---S---SSTTS-BSSHHHHHHHHHHHHTTS--SEEEEEE-SSEEEESS--GGG-EEEE--SS-SS-EEEE---SS-EEEEESSTT-EEEEEESSS--EEE-SS-EEE-SEEEEEEESSSEEEE--SSEEEE-TTEEEETTSS-EEEE-TT--SSEEEEEESS-EESEEEE--S-TT-EEEEEE--SS---EEEEEEE---SS--EEEEEE-SSEEEEEESS-SSS------EEEEEE-SSEEEEEES-SSTT--SGGGTT--EEEEEES-EEEEEEE------BTTB---S--SBSEEEEETT-EEEEEESPEEE--SS-EEEEE-TT-EEPTT---EEEEPS--BTB--EEE-----TTSEEEE-SS-EEEB-SEEEEEEEE-SSSEEEEEEEE--HHHHHHHHTS-EEEEEEEEEEGGG--SS---TTSTT-EEEE--S-SBTTBTTEEEEEEEEESS---THHHHHHTT--EEEEEEEEETTS-EEE-PPEEE-S----SSS--SS--

pLDDT: mean 82.8, std 14.66, range [27.95, 98.81]